Protein AF-A0A7Y2EEM0-F1 (afdb_monomer_lite)

Foldseek 3Di:
DDDDPPDPDPQDDPVVDALVRVLVCQLVVRDALLRLLVVLLVLCVFAQADFKAWAAQAQQFDDWWWAADDSNDIHGYGRGHHHVCVVDPPPVVDDDFAAFGWDWAQFQQGSNGIDIDGEIFGDFVDRYFNWFQFWQDFQGQFSLCHDQLLDAVVVDDGDPPRDPCSVVLNPDDGLSRLRVVLCVPQRSHDPCVQQVQASFEEEEALFFADQNGFRQQLETHNDPTRHDNDGFLLVVLNVSNRYRHTGHTQWQRLFVADDCPVDPPDDNHDGDYQLERRQGSRRGGGAAPVGSRHHQWNGTSSSQLRCQLSVSGQKYKWKDLDCHPVGNCVRSVWDKDWDDCLQFPGQLGGRHRDLVRIGIMITGRDPLSRQSSSQSSQDPPQGRDRPSRPSNNPPPVNDDPDGSSVCDDPPPPHD

pLDDT: mean 92.8, std 10.58, range [38.34, 98.94]

Radius of gyration: 22.06 Å; chains: 1; bounding box: 61×68×62 Å

Structure (mmCIF, N/CA/C/O backbone):
data_AF-A0A7Y2EEM0-F1
#
_entry.id   AF-A0A7Y2EEM0-F1
#
loop_
_atom_site.group_PDB
_atom_site.id
_atom_site.type_symbol
_atom_site.label_atom_id
_atom_site.label_alt_id
_atom_site.label_comp_id
_atom_site.label_asym_id
_atom_site.label_entity_id
_atom_site.label_seq_id
_atom_site.pdbx_PDB_ins_code
_atom_site.Cartn_x
_atom_site.Cartn_y
_atom_site.Cartn_z
_atom_site.occupancy
_atom_site.B_iso_or_equiv
_atom_site.auth_seq_id
_atom_site.auth_comp_id
_atom_site.auth_asym_id
_atom_site.auth_atom_id
_atom_site.pdbx_PDB_model_num
ATOM 1 N N . MET A 1 1 ? -36.229 -44.021 8.969 1.00 39.25 1 MET A N 1
ATOM 2 C CA . MET A 1 1 ? -34.890 -43.457 8.702 1.00 39.25 1 MET A CA 1
ATOM 3 C C . MET A 1 1 ? -35.068 -41.988 8.362 1.00 39.25 1 MET A C 1
ATOM 5 O O . MET A 1 1 ? -35.463 -41.666 7.253 1.00 39.25 1 MET A O 1
ATOM 9 N N . THR A 1 2 ? -34.905 -41.107 9.344 1.00 38.34 2 THR A N 1
ATOM 10 C CA . THR A 1 2 ? -34.973 -39.653 9.164 1.00 38.34 2 THR A CA 1
ATOM 11 C C . THR A 1 2 ? -33.584 -39.157 8.773 1.00 38.34 2 THR A C 1
ATOM 13 O O . THR A 1 2 ? -32.686 -39.064 9.607 1.00 38.34 2 THR A O 1
ATOM 16 N N . GLY A 1 3 ? -33.383 -38.910 7.477 1.00 39.78 3 GLY A N 1
ATOM 17 C CA . GLY A 1 3 ? -32.148 -38.329 6.960 1.00 39.78 3 GLY A CA 1
ATOM 18 C C . GLY A 1 3 ? -31.986 -36.906 7.484 1.00 39.78 3 GLY A C 1
ATOM 19 O O . GLY A 1 3 ? -32.749 -36.016 7.115 1.00 39.78 3 GLY A O 1
ATOM 20 N N . LYS A 1 4 ? -31.009 -36.695 8.373 1.00 43.31 4 LYS A N 1
ATOM 21 C CA . LYS A 1 4 ? -30.554 -35.358 8.758 1.00 43.31 4 LYS A CA 1
ATOM 22 C C . LYS A 1 4 ? -29.919 -34.714 7.531 1.00 43.31 4 LYS A C 1
ATOM 24 O O . LYS A 1 4 ? -28.848 -35.125 7.100 1.00 43.31 4 LYS A O 1
ATOM 29 N N . ASN A 1 5 ? -30.598 -33.712 6.987 1.00 44.59 5 ASN A N 1
ATOM 30 C CA . ASN A 1 5 ? -30.059 -32.826 5.971 1.00 44.59 5 ASN A CA 1
ATOM 31 C C . ASN A 1 5 ? -29.006 -31.931 6.648 1.00 44.59 5 ASN A C 1
ATOM 33 O O . ASN A 1 5 ? -29.335 -30.906 7.244 1.00 44.59 5 ASN A O 1
ATOM 37 N N . THR A 1 6 ? -27.747 -32.367 6.663 1.00 42.97 6 THR A N 1
ATOM 38 C CA . THR A 1 6 ? -26.619 -31.537 7.093 1.00 42.97 6 THR A CA 1
ATOM 39 C C . THR A 1 6 ? -26.328 -30.534 5.987 1.00 42.97 6 THR A C 1
ATOM 41 O O . THR A 1 6 ? -25.509 -30.792 5.109 1.00 42.97 6 THR A O 1
ATOM 44 N N . ALA A 1 7 ? -27.027 -29.400 6.011 1.00 48.44 7 ALA A N 1
ATOM 45 C CA . ALA A 1 7 ? -26.628 -28.235 5.241 1.00 48.44 7 ALA A CA 1
ATOM 46 C C . ALA A 1 7 ? -25.219 -27.831 5.702 1.00 48.44 7 ALA A C 1
ATOM 48 O O . ALA A 1 7 ? -25.030 -27.379 6.832 1.00 48.44 7 ALA A O 1
ATOM 49 N N . THR A 1 8 ? -24.215 -28.052 4.856 1.00 49.28 8 THR A N 1
ATOM 50 C CA . THR A 1 8 ? -22.878 -27.479 5.018 1.00 49.28 8 THR A CA 1
ATOM 51 C C . THR A 1 8 ? -23.030 -25.966 5.071 1.00 49.28 8 THR A C 1
ATOM 53 O O . THR A 1 8 ? -23.353 -25.341 4.064 1.00 49.28 8 THR A O 1
ATOM 56 N N . LYS A 1 9 ? -22.859 -25.385 6.262 1.00 54.91 9 LYS A N 1
ATOM 57 C CA . LYS A 1 9 ? -22.863 -23.936 6.462 1.00 54.91 9 LYS A CA 1
ATOM 58 C C . LYS A 1 9 ? -21.727 -23.361 5.607 1.00 54.91 9 LYS A C 1
ATOM 60 O O . LYS A 1 9 ? -20.566 -23.683 5.848 1.00 54.91 9 LYS A O 1
ATOM 65 N N . THR A 1 10 ? -22.057 -22.591 4.572 1.00 67.81 10 THR A N 1
ATOM 66 C CA . THR A 1 10 ? -21.063 -21.926 3.722 1.00 67.81 10 THR A CA 1
ATOM 67 C C . THR A 1 10 ? -20.194 -21.033 4.608 1.00 67.81 10 THR A C 1
ATOM 69 O O . THR A 1 10 ? -20.729 -20.246 5.388 1.00 67.81 10 THR A O 1
ATOM 72 N N . ARG A 1 11 ? -18.866 -21.191 4.547 1.00 83.44 11 ARG A N 1
ATOM 73 C CA . ARG A 1 11 ? -17.920 -20.375 5.327 1.00 83.44 11 ARG A CA 1
ATOM 74 C C . ARG A 1 11 ? -18.038 -18.909 4.894 1.00 83.44 11 ARG A C 1
ATOM 76 O O . ARG A 1 11 ? -18.238 -18.646 3.708 1.00 83.44 11 ARG A O 1
ATOM 83 N N . PHE A 1 12 ? -17.926 -17.975 5.840 1.00 93.88 12 PHE A N 1
ATOM 84 C CA . PHE A 1 12 ? -17.914 -16.540 5.549 1.00 93.88 12 PHE A CA 1
ATOM 85 C C . PHE A 1 12 ? -16.833 -16.207 4.506 1.00 93.88 12 PHE A C 1
ATOM 87 O O . PHE A 1 12 ? -15.713 -16.714 4.585 1.00 93.88 12 PHE A O 1
ATOM 94 N N . SER A 1 13 ? -17.176 -15.363 3.530 1.00 95.38 13 SER A N 1
ATOM 95 C CA . SER A 1 13 ? -16.249 -14.881 2.503 1.00 95.38 13 SER A CA 1
ATOM 96 C C . SER A 1 13 ? -15.865 -13.438 2.793 1.00 95.38 13 SER A C 1
ATOM 98 O O . SER A 1 13 ? -16.723 -12.559 2.805 1.00 95.38 13 SER A O 1
ATOM 100 N N . LEU A 1 14 ? -14.567 -13.198 2.971 1.00 96.69 14 LEU A N 1
ATOM 101 C CA . LEU A 1 14 ? -14.013 -11.862 3.186 1.00 96.69 14 LEU A CA 1
ATOM 102 C C . LEU A 1 14 ? -13.874 -11.050 1.881 1.00 96.69 14 LEU A C 1
ATOM 104 O O . LEU A 1 14 ? -13.805 -9.823 1.918 1.00 96.69 14 LEU A O 1
ATOM 108 N N . HIS A 1 15 ? -13.852 -11.714 0.722 1.00 97.19 15 HIS A N 1
ATOM 109 C CA . HIS A 1 15 ? -13.841 -11.060 -0.592 1.00 97.19 15 HIS A CA 1
ATOM 110 C C . HIS A 1 15 ? -15.070 -10.151 -0.732 1.00 97.19 15 HIS A C 1
ATOM 112 O O . HIS A 1 15 ? -16.186 -10.612 -0.499 1.00 97.19 15 HIS A O 1
ATOM 118 N N . GLU A 1 16 ? -14.865 -8.877 -1.085 1.00 96.50 16 GLU A N 1
ATOM 119 C CA . GLU A 1 16 ? -15.918 -7.854 -1.202 1.00 96.50 16 GLU A CA 1
ATOM 120 C C . GLU A 1 16 ? -16.714 -7.574 0.089 1.00 96.50 16 GLU A C 1
ATOM 122 O O . GLU A 1 16 ? -17.714 -6.855 0.067 1.00 96.50 16 GLU A O 1
ATOM 127 N N . ALA A 1 17 ? -16.288 -8.082 1.249 1.00 97.69 17 ALA A N 1
ATOM 128 C CA . ALA A 1 17 ? -16.964 -7.770 2.503 1.00 97.69 17 ALA A CA 1
ATOM 129 C C . ALA A 1 17 ? -16.707 -6.309 2.918 1.00 97.69 17 ALA A C 1
ATOM 131 O O . ALA A 1 17 ? -15.574 -5.818 2.835 1.00 97.69 17 ALA A O 1
ATOM 132 N N . SER A 1 18 ? -17.758 -5.632 3.391 1.00 98.38 18 SER A N 1
ATOM 133 C CA . SER A 1 18 ? -17.644 -4.347 4.093 1.00 98.38 18 SER A CA 1
ATOM 134 C C . SER A 1 18 ? -17.117 -4.548 5.515 1.00 98.38 18 SER A C 1
ATOM 136 O O . SER A 1 18 ? -17.141 -5.669 6.043 1.00 98.38 18 SER A O 1
ATOM 138 N N . ILE A 1 19 ? -16.689 -3.463 6.166 1.00 98.62 19 ILE A N 1
ATOM 139 C CA . ILE A 1 19 ? -16.237 -3.484 7.566 1.00 98.62 19 ILE A CA 1
ATOM 140 C C . ILE A 1 19 ? -17.333 -4.055 8.472 1.00 98.62 19 ILE A C 1
ATOM 142 O O . ILE A 1 19 ? -17.080 -4.985 9.239 1.00 98.62 19 ILE A O 1
ATOM 146 N N . ALA A 1 20 ? -18.574 -3.587 8.310 1.00 97.81 20 ALA A N 1
ATOM 147 C CA . ALA A 1 20 ? -19.707 -4.042 9.111 1.00 97.81 20 ALA A CA 1
ATOM 148 C C . ALA A 1 20 ? -19.989 -5.550 8.953 1.00 97.81 20 ALA A C 1
ATOM 150 O O . ALA A 1 20 ? -20.223 -6.245 9.945 1.00 97.81 20 ALA A O 1
ATOM 151 N N . LYS A 1 21 ? -19.931 -6.087 7.722 1.00 98.31 21 LYS A N 1
ATOM 152 C CA . LYS A 1 21 ? -20.137 -7.527 7.470 1.00 98.31 21 LYS A CA 1
ATOM 153 C C . LYS A 1 21 ? -19.028 -8.375 8.090 1.00 98.31 21 LYS A C 1
ATOM 155 O O . LYS A 1 21 ? -19.322 -9.403 8.696 1.00 98.31 21 LYS A O 1
ATOM 160 N N . MET A 1 22 ? -17.776 -7.937 7.966 1.00 98.50 22 MET A N 1
ATOM 161 C CA . MET A 1 22 ? -16.627 -8.612 8.573 1.00 98.50 22 MET A CA 1
ATOM 162 C C . MET A 1 22 ? -16.737 -8.633 10.105 1.00 98.50 22 MET A C 1
ATOM 164 O O . MET A 1 22 ? -16.626 -9.694 10.715 1.00 98.50 22 MET A O 1
ATOM 168 N N . GLN A 1 23 ? -17.055 -7.502 10.736 1.00 98.62 23 GLN A N 1
ATOM 169 C CA . GLN A 1 23 ? -17.189 -7.424 12.194 1.00 98.62 23 GLN A CA 1
ATOM 170 C C . GLN A 1 23 ? -18.371 -8.249 12.720 1.00 98.62 23 GLN A C 1
ATOM 172 O O . GLN A 1 23 ? -18.272 -8.882 13.775 1.00 98.62 23 GLN A O 1
ATOM 177 N N . ALA A 1 24 ? -19.479 -8.306 11.975 1.00 98.44 24 ALA A N 1
ATOM 178 C CA . ALA A 1 24 ? -20.588 -9.203 12.288 1.00 98.44 24 ALA A CA 1
ATOM 179 C C . ALA A 1 24 ? -20.159 -10.681 12.230 1.00 98.44 24 ALA A C 1
ATOM 181 O O . ALA A 1 24 ? -20.517 -11.453 13.122 1.00 98.44 24 ALA A O 1
ATOM 182 N N . ALA A 1 25 ? -19.349 -11.063 11.236 1.00 98.38 25 ALA A N 1
ATOM 183 C CA . ALA A 1 25 ? -18.805 -12.414 11.115 1.00 98.38 25 ALA A CA 1
ATOM 184 C C . ALA A 1 25 ? -17.858 -12.772 12.276 1.00 98.38 25 ALA A C 1
ATOM 186 O O . ALA A 1 25 ? -17.955 -13.877 12.814 1.00 98.38 25 ALA A O 1
ATOM 187 N N . ILE A 1 26 ? -17.020 -11.833 12.737 1.00 98.50 26 ILE A N 1
ATOM 188 C CA . ILE A 1 26 ? -16.200 -12.010 13.951 1.00 98.50 26 ILE A CA 1
ATOM 189 C C . ILE A 1 26 ? -17.087 -12.286 15.170 1.00 98.50 26 ILE A C 1
ATOM 191 O O . ILE A 1 26 ? -16.890 -13.278 15.876 1.00 98.50 26 ILE A O 1
ATOM 195 N N . ARG A 1 27 ? -18.112 -11.456 15.408 1.00 98.38 27 ARG A N 1
ATOM 196 C CA . ARG A 1 27 ? -19.031 -11.627 16.552 1.00 98.38 27 ARG A CA 1
ATOM 197 C C . ARG A 1 27 ? -19.816 -12.937 16.490 1.00 98.38 27 ARG A C 1
ATOM 199 O O . ARG A 1 27 ? -20.083 -13.550 17.522 1.00 98.38 27 ARG A O 1
ATOM 206 N N . ALA A 1 28 ? -20.147 -13.395 15.284 1.00 97.75 28 ALA A N 1
ATOM 207 C CA . ALA A 1 28 ? -20.774 -14.692 15.048 1.00 97.75 28 ALA A CA 1
ATOM 208 C C . ALA A 1 28 ? -19.799 -15.881 15.202 1.00 97.75 28 ALA A C 1
ATOM 210 O O . ALA A 1 28 ? -20.238 -17.032 15.243 1.00 97.75 28 ALA A O 1
ATOM 211 N N . GLY A 1 29 ? -18.492 -15.623 15.329 1.00 96.94 29 GLY A N 1
ATOM 212 C CA . GLY A 1 29 ? -17.451 -16.646 15.414 1.00 96.94 29 GLY A CA 1
ATOM 213 C C . GLY A 1 29 ? -17.192 -17.366 14.095 1.00 96.94 29 GLY A C 1
ATOM 214 O O . GLY A 1 29 ? -16.804 -18.531 14.115 1.00 96.94 29 GLY A O 1
ATOM 215 N N . GLU A 1 30 ? -17.464 -16.706 12.970 1.00 97.75 30 GLU A N 1
ATOM 216 C CA . GLU A 1 30 ? -17.304 -17.260 11.620 1.00 97.75 30 GLU A CA 1
ATOM 217 C C . GLU A 1 30 ? -15.921 -16.989 11.022 1.00 97.75 30 GLU A C 1
ATOM 219 O O . GLU A 1 30 ? -15.514 -17.708 10.109 1.00 97.75 30 GLU A O 1
ATOM 224 N N . ILE A 1 31 ? -15.219 -15.973 11.534 1.00 98.31 31 ILE A N 1
ATOM 225 C CA . ILE A 1 31 ? -13.846 -15.625 11.164 1.00 98.31 31 ILE A CA 1
ATOM 226 C C . ILE A 1 31 ? -13.123 -14.956 12.348 1.00 98.31 31 ILE A C 1
ATOM 228 O O . ILE A 1 31 ? -13.777 -14.302 13.163 1.00 98.31 31 ILE A O 1
ATOM 232 N N . THR A 1 32 ? -11.803 -15.102 12.460 1.00 98.75 32 THR A N 1
ATOM 233 C CA . THR A 1 32 ? -10.964 -14.381 13.444 1.00 98.75 32 THR A CA 1
ATOM 234 C C . THR A 1 32 ? -10.059 -13.332 12.786 1.00 98.75 32 THR A C 1
ATOM 236 O O . THR A 1 32 ? -9.887 -13.332 11.566 1.00 98.75 32 THR A O 1
ATOM 239 N N . CYS A 1 33 ? -9.443 -12.439 13.567 1.00 98.88 33 CYS A N 1
ATOM 240 C CA . CYS A 1 33 ? -8.483 -11.462 13.045 1.00 98.88 33 CYS A CA 1
ATOM 241 C C . CYS A 1 33 ? -7.287 -12.146 12.373 1.00 98.88 33 CYS A C 1
ATOM 243 O O . CYS A 1 33 ? -6.843 -11.698 11.316 1.00 98.88 33 CYS A O 1
ATOM 245 N N . VAL A 1 34 ? -6.768 -13.234 12.954 1.00 98.88 34 VAL A N 1
ATOM 246 C CA . VAL A 1 34 ? -5.668 -14.011 12.355 1.00 98.88 34 VAL A CA 1
ATOM 247 C C . VAL A 1 34 ? -6.083 -14.591 11.003 1.00 98.88 34 VAL A C 1
ATOM 249 O O . VAL A 1 34 ? -5.331 -14.477 10.038 1.00 98.88 34 VAL A O 1
ATOM 252 N N . GLU A 1 35 ? -7.291 -15.152 10.893 1.00 98.81 35 GLU A N 1
ATOM 253 C CA . GLU A 1 35 ? -7.806 -15.667 9.617 1.00 98.81 35 GLU A CA 1
ATOM 254 C C . GLU A 1 35 ? -7.993 -14.553 8.572 1.00 98.81 35 GLU A C 1
ATOM 256 O O . GLU A 1 35 ? -7.726 -14.770 7.390 1.00 98.81 35 GLU A O 1
ATOM 261 N N . ILE A 1 36 ? -8.400 -13.352 8.999 1.00 98.88 36 ILE A N 1
ATOM 262 C CA . ILE A 1 36 ? -8.501 -12.164 8.137 1.00 98.88 36 ILE A CA 1
ATOM 263 C C . ILE A 1 36 ? -7.122 -11.761 7.599 1.00 98.88 36 ILE A C 1
ATOM 265 O O . ILE A 1 36 ? -6.973 -11.547 6.396 1.00 98.88 36 ILE A O 1
ATOM 269 N N . VAL A 1 37 ? -6.104 -11.658 8.458 1.00 98.88 37 VAL A N 1
ATOM 270 C CA . VAL A 1 37 ? -4.747 -11.289 8.020 1.00 98.88 37 VAL A CA 1
ATOM 271 C C . VAL A 1 37 ? -4.155 -12.365 7.119 1.00 98.88 37 VAL A C 1
ATOM 273 O O . VAL A 1 37 ? -3.614 -12.032 6.065 1.00 98.88 37 VAL A O 1
ATOM 276 N N . GLN A 1 38 ? -4.318 -13.644 7.469 1.00 98.75 38 GLN A N 1
ATOM 277 C CA . GLN A 1 38 ? -3.846 -14.747 6.636 1.00 98.75 38 GLN A CA 1
ATOM 278 C C . GLN A 1 38 ? -4.488 -14.718 5.245 1.00 98.75 38 GLN A C 1
ATOM 280 O O . GLN A 1 38 ? -3.785 -14.869 4.250 1.00 98.75 38 GLN A O 1
ATOM 285 N N . TYR A 1 39 ? -5.791 -14.432 5.152 1.00 98.75 39 TYR A N 1
ATOM 286 C CA . TYR A 1 39 ? -6.465 -14.257 3.865 1.00 98.75 39 TYR A CA 1
ATOM 287 C C . TYR A 1 39 ? -5.796 -13.177 2.999 1.00 98.75 39 TYR A C 1
ATOM 289 O O . TYR A 1 39 ? -5.596 -13.384 1.801 1.00 98.75 39 TYR A O 1
ATOM 297 N N . TYR A 1 40 ? -5.427 -12.030 3.576 1.00 98.81 40 TYR A N 1
ATOM 298 C CA . TYR A 1 40 ? -4.766 -10.965 2.818 1.00 98.81 40 TYR A CA 1
ATOM 299 C C . TYR A 1 40 ? -3.308 -11.285 2.467 1.00 98.81 40 TYR A C 1
ATOM 301 O O . TYR A 1 40 ? -2.867 -10.912 1.380 1.00 98.81 40 TYR A O 1
ATOM 309 N N . ILE A 1 41 ? -2.587 -12.033 3.309 1.00 98.81 41 ILE A N 1
ATOM 310 C CA . ILE A 1 41 ? -1.265 -12.585 2.965 1.00 98.81 41 ILE A CA 1
ATOM 311 C C . ILE A 1 41 ? -1.383 -13.530 1.764 1.00 98.81 41 ILE A C 1
ATOM 313 O O . ILE A 1 41 ? -0.654 -13.370 0.785 1.00 98.81 41 ILE A O 1
ATOM 317 N N . ASP A 1 42 ? -2.339 -14.461 1.791 1.00 98.56 42 ASP A N 1
ATOM 318 C CA . ASP A 1 42 ? -2.554 -15.432 0.714 1.00 98.56 42 ASP A CA 1
ATOM 319 C C . ASP A 1 42 ? -2.914 -14.735 -0.605 1.00 98.56 42 ASP A C 1
ATOM 321 O O . ASP A 1 42 ? -2.415 -15.094 -1.674 1.00 98.56 42 ASP A O 1
ATOM 325 N N . ARG A 1 43 ? -3.736 -13.681 -0.542 1.00 98.19 43 ARG A N 1
ATOM 326 C CA . ARG A 1 43 ? -4.049 -12.858 -1.717 1.00 98.19 43 ARG A CA 1
ATOM 327 C C . ARG A 1 43 ? -2.857 -12.065 -2.223 1.00 98.19 43 ARG A C 1
ATOM 329 O O . ARG A 1 43 ? -2.670 -11.991 -3.435 1.00 98.19 43 ARG A O 1
ATOM 336 N N . ALA A 1 44 ? -2.054 -11.483 -1.333 1.00 98.50 44 ALA A N 1
ATOM 337 C CA . ALA A 1 44 ? -0.836 -10.794 -1.733 1.00 98.50 44 ALA A CA 1
ATOM 338 C C . ALA A 1 44 ? 0.125 -11.763 -2.437 1.00 98.50 44 ALA A C 1
ATOM 340 O O . ALA A 1 44 ? 0.641 -11.444 -3.503 1.00 98.50 44 ALA A O 1
ATOM 341 N N . LYS A 1 45 ? 0.281 -12.984 -1.923 1.00 97.94 45 LYS A N 1
ATOM 342 C CA . LYS A 1 45 ? 1.079 -14.025 -2.576 1.00 97.94 45 LYS A CA 1
ATOM 343 C C . LYS A 1 45 ? 0.543 -14.409 -3.960 1.00 97.94 45 LYS A C 1
ATOM 345 O O . LYS A 1 45 ? 1.328 -14.675 -4.864 1.00 97.94 45 LYS A O 1
ATOM 350 N N . ALA A 1 46 ? -0.777 -14.431 -4.137 1.00 97.50 46 ALA A N 1
ATOM 351 C CA . ALA A 1 46 ? -1.399 -14.799 -5.407 1.00 97.50 46 ALA A CA 1
ATOM 352 C C . ALA A 1 46 ? -1.350 -13.687 -6.473 1.00 97.50 46 ALA A C 1
ATOM 354 O O . ALA A 1 46 ? -1.193 -14.000 -7.654 1.00 97.50 46 ALA A O 1
ATOM 355 N N . PHE A 1 47 ? -1.498 -12.418 -6.074 1.00 98.06 47 PHE A N 1
ATOM 356 C CA . PHE A 1 47 ? -1.791 -11.317 -7.005 1.00 98.06 47 PHE A CA 1
ATOM 357 C C . PHE A 1 47 ? -0.857 -10.096 -6.892 1.00 98.06 47 PHE A C 1
ATOM 359 O O . PHE A 1 47 ? -0.978 -9.163 -7.683 1.00 98.06 47 PHE A O 1
ATOM 366 N N . ASN A 1 48 ? 0.067 -10.042 -5.926 1.00 97.88 48 ASN A N 1
ATOM 367 C CA . ASN A 1 48 ? 0.909 -8.865 -5.659 1.00 97.88 48 ASN A CA 1
ATOM 368 C C . ASN A 1 48 ? 2.377 -9.003 -6.129 1.00 97.88 48 ASN A C 1
ATOM 370 O O . ASN A 1 48 ? 3.300 -8.432 -5.540 1.00 97.88 48 ASN A O 1
ATOM 374 N N . GLY A 1 49 ? 2.594 -9.762 -7.198 1.00 96.81 49 GLY A N 1
ATOM 375 C CA . GLY A 1 49 ? 3.873 -9.907 -7.891 1.00 96.81 49 GLY A CA 1
ATOM 376 C C . GLY A 1 49 ? 4.134 -8.822 -8.941 1.00 96.81 49 GLY A C 1
ATOM 377 O O . GLY A 1 49 ? 3.427 -7.817 -9.012 1.00 96.81 49 GLY A O 1
ATOM 378 N N . VAL A 1 50 ? 5.156 -9.044 -9.772 1.00 95.69 50 VAL A N 1
ATOM 379 C CA . VAL A 1 50 ? 5.565 -8.148 -10.867 1.00 95.69 50 VAL A CA 1
ATOM 380 C C . VAL A 1 50 ? 4.491 -8.108 -11.957 1.00 95.69 50 VAL A C 1
ATOM 382 O O . VAL A 1 50 ? 4.091 -9.147 -12.474 1.00 95.69 50 VAL A O 1
ATOM 385 N N . ALA A 1 51 ? 4.048 -6.906 -12.331 1.00 95.06 51 ALA A N 1
ATOM 386 C CA . ALA A 1 51 ? 2.960 -6.694 -13.292 1.00 95.06 51 ALA A CA 1
ATOM 387 C C . ALA A 1 51 ? 3.435 -6.222 -14.684 1.00 95.06 51 ALA A C 1
ATOM 389 O O . ALA A 1 51 ? 2.624 -5.868 -15.542 1.00 95.06 51 ALA A O 1
ATOM 390 N N . SER A 1 52 ? 4.750 -6.190 -14.912 1.00 94.69 52 SER A N 1
ATOM 391 C CA . SER A 1 52 ? 5.370 -5.584 -16.091 1.00 94.69 52 SER A CA 1
ATOM 392 C C . SER A 1 52 ? 6.489 -6.425 -16.702 1.00 94.69 52 SER A C 1
ATOM 394 O O . SER A 1 52 ? 7.165 -7.206 -16.030 1.00 94.69 52 SER A O 1
ATOM 396 N N . ARG A 1 53 ? 6.715 -6.217 -18.000 1.00 95.00 53 ARG A N 1
ATOM 397 C CA . ARG A 1 53 ? 7.870 -6.717 -18.760 1.00 95.00 53 ARG A CA 1
ATOM 398 C C . ARG A 1 53 ? 8.714 -5.543 -19.233 1.00 95.00 53 ARG A C 1
ATOM 400 O O . ARG A 1 53 ? 8.195 -4.444 -19.436 1.00 95.00 53 ARG A O 1
ATOM 407 N N . LEU A 1 54 ? 10.005 -5.784 -19.429 1.00 96.44 54 LEU A N 1
ATOM 408 C CA . LEU A 1 54 ? 10.907 -4.788 -20.000 1.00 96.44 54 LEU A CA 1
ATOM 409 C C . LEU A 1 54 ? 10.611 -4.579 -21.488 1.00 96.44 54 LEU A C 1
ATOM 411 O O . LEU A 1 54 ? 10.299 -5.530 -22.205 1.00 96.44 54 LEU A O 1
ATOM 415 N N . VAL A 1 55 ? 10.765 -3.339 -21.947 1.00 96.31 55 VAL A N 1
ATOM 416 C CA . VAL A 1 55 ? 10.818 -3.007 -23.374 1.00 96.31 55 VAL A CA 1
ATOM 417 C C . VAL A 1 55 ? 12.275 -2.738 -23.736 1.00 96.31 55 VAL A C 1
ATOM 419 O O . VAL A 1 55 ? 12.845 -1.743 -23.287 1.00 96.31 55 VAL A O 1
ATOM 422 N N . THR A 1 56 ? 12.894 -3.628 -24.505 1.00 96.88 56 THR A N 1
ATOM 423 C CA . THR A 1 56 ? 14.299 -3.521 -24.928 1.00 96.88 56 THR A CA 1
ATOM 424 C C . THR A 1 56 ? 14.392 -3.023 -26.366 1.00 96.88 56 THR A C 1
ATOM 426 O O . THR A 1 56 ? 13.385 -2.897 -27.056 1.00 96.88 56 THR A O 1
ATOM 429 N N . GLU A 1 57 ? 15.599 -2.696 -26.825 1.00 96.06 57 GLU A N 1
ATOM 430 C CA . GLU A 1 57 ? 15.813 -2.201 -28.189 1.00 96.06 57 GLU A CA 1
ATOM 431 C C . GLU A 1 57 ? 15.299 -3.186 -29.253 1.00 96.06 57 GLU A C 1
ATOM 433 O O . GLU A 1 57 ? 14.581 -2.786 -30.167 1.00 96.06 57 GLU A O 1
ATOM 438 N N . ASP A 1 58 ? 15.606 -4.473 -29.093 1.00 96.31 58 ASP A N 1
ATOM 439 C CA . ASP A 1 58 ? 15.400 -5.530 -30.088 1.00 96.31 58 ASP A CA 1
ATOM 440 C C . ASP A 1 58 ? 14.429 -6.641 -29.644 1.00 96.31 58 ASP A C 1
ATOM 442 O O . ASP A 1 58 ? 14.158 -7.562 -30.412 1.00 96.31 58 ASP A O 1
ATOM 446 N N . GLY A 1 59 ? 13.904 -6.579 -28.416 1.00 96.94 59 GLY A N 1
ATOM 447 C CA . GLY A 1 59 ? 13.053 -7.628 -27.847 1.00 96.94 59 GLY A CA 1
ATOM 448 C C . GLY A 1 59 ? 13.819 -8.882 -27.413 1.00 96.94 59 GLY A C 1
ATOM 449 O O . GLY A 1 59 ? 13.207 -9.920 -27.152 1.00 96.94 59 GLY A O 1
ATOM 450 N N . ALA A 1 60 ? 15.154 -8.824 -27.326 1.00 97.81 60 ALA A N 1
ATOM 451 C CA . ALA A 1 60 ? 15.937 -9.939 -26.814 1.00 97.81 60 ALA A CA 1
ATOM 452 C C . ALA A 1 60 ? 15.637 -10.186 -25.320 1.00 97.81 60 ALA A C 1
ATOM 454 O O . ALA A 1 60 ? 15.500 -9.224 -24.548 1.00 97.81 60 ALA A O 1
ATOM 455 N N . PRO A 1 61 ? 15.562 -11.458 -24.877 1.00 97.62 61 PRO A N 1
ATOM 456 C CA . PRO A 1 61 ? 15.391 -11.783 -23.468 1.00 97.62 61 PRO A CA 1
ATOM 457 C C . PRO A 1 61 ? 16.523 -11.227 -22.599 1.00 97.62 61 PRO A C 1
ATOM 459 O O . PRO A 1 61 ? 17.683 -11.189 -23.014 1.00 97.62 61 PRO A O 1
ATOM 462 N N . VAL A 1 62 ? 16.203 -10.868 -21.358 1.00 97.00 62 VAL A N 1
ATOM 463 C CA . VAL A 1 62 ? 17.198 -10.479 -20.348 1.00 97.00 62 VAL A CA 1
ATOM 464 C C . VAL A 1 62 ? 17.557 -11.650 -19.438 1.00 97.00 62 VAL A C 1
ATOM 466 O O . VAL A 1 62 ? 16.814 -12.624 -19.314 1.00 97.00 62 VAL A O 1
ATOM 469 N N . ALA A 1 63 ? 18.706 -11.558 -18.770 1.00 95.38 63 ALA A N 1
ATOM 470 C CA . ALA A 1 63 ? 19.069 -12.522 -17.741 1.00 95.38 63 ALA A CA 1
ATOM 471 C C . ALA A 1 63 ? 18.055 -12.492 -16.586 1.00 95.38 63 ALA A C 1
ATOM 473 O O . ALA A 1 63 ? 17.589 -11.425 -16.181 1.00 95.38 63 ALA A O 1
ATOM 474 N N . ALA A 1 64 ? 17.749 -13.668 -16.034 1.00 93.88 64 ALA A N 1
ATOM 475 C CA . ALA A 1 64 ? 16.987 -13.758 -14.797 1.00 93.88 64 ALA A CA 1
ATOM 476 C C . ALA A 1 64 ? 17.745 -13.039 -13.672 1.00 93.88 64 ALA A C 1
ATOM 478 O O . ALA A 1 64 ? 18.968 -13.160 -13.564 1.00 93.88 64 ALA A O 1
ATOM 479 N N . ALA A 1 65 ? 17.014 -12.314 -12.833 1.00 94.00 65 ALA A N 1
ATOM 480 C CA . ALA A 1 65 ? 17.577 -11.589 -11.707 1.00 94.00 65 ALA A CA 1
ATOM 481 C C . ALA A 1 65 ? 16.722 -11.828 -10.451 1.00 94.00 65 ALA A C 1
ATOM 483 O O . ALA A 1 65 ? 15.495 -11.907 -10.563 1.00 94.00 65 ALA A O 1
ATOM 484 N N . PRO A 1 66 ? 17.347 -11.973 -9.271 1.00 92.56 66 PRO A N 1
ATOM 485 C CA . PRO A 1 66 ? 16.626 -12.204 -8.023 1.00 92.56 66 PRO A CA 1
ATOM 486 C C . PRO A 1 66 ? 15.821 -10.964 -7.629 1.00 92.56 66 PRO A C 1
ATOM 488 O O . PRO A 1 66 ? 16.349 -9.858 -7.663 1.00 92.56 66 PRO A O 1
ATOM 491 N N . GLY A 1 67 ? 14.560 -11.131 -7.237 1.00 94.81 67 GLY A N 1
ATOM 492 C CA . GLY A 1 67 ? 13.751 -10.047 -6.682 1.00 94.81 67 GLY A CA 1
ATOM 493 C C . GLY A 1 67 ? 13.741 -10.012 -5.157 1.00 94.81 67 GLY A C 1
ATOM 494 O O . GLY A 1 67 ? 14.198 -10.937 -4.488 1.00 94.81 67 GLY A O 1
ATOM 495 N N . ALA A 1 68 ? 13.187 -8.936 -4.599 1.00 94.25 68 ALA A N 1
ATOM 496 C CA . ALA A 1 68 ? 12.904 -8.859 -3.169 1.00 94.25 68 ALA A CA 1
ATOM 497 C C . ALA A 1 68 ? 11.891 -9.939 -2.746 1.00 94.25 68 ALA A C 1
ATOM 499 O O . ALA A 1 68 ? 11.093 -10.412 -3.560 1.00 94.25 68 ALA A O 1
ATOM 500 N N . ILE A 1 69 ? 11.899 -10.316 -1.466 1.00 94.88 69 ILE A N 1
ATOM 501 C CA . ILE A 1 69 ? 10.846 -11.163 -0.897 1.00 94.88 69 ILE A CA 1
ATOM 502 C C . ILE A 1 69 ? 9.600 -10.305 -0.681 1.00 94.88 69 ILE A C 1
ATOM 504 O O . ILE A 1 69 ? 9.685 -9.193 -0.162 1.00 94.88 69 ILE A O 1
ATOM 508 N N . ARG A 1 70 ? 8.443 -10.832 -1.079 1.00 94.12 70 ARG A N 1
ATOM 509 C CA . ARG A 1 70 ? 7.147 -10.215 -0.838 1.00 94.12 70 ARG A CA 1
ATOM 510 C C . ARG A 1 70 ? 6.082 -11.274 -0.578 1.00 94.12 70 ARG A C 1
ATOM 512 O O . ARG A 1 70 ? 5.870 -12.154 -1.409 1.00 94.12 70 ARG A O 1
ATOM 519 N N . ALA A 1 71 ? 5.396 -11.167 0.558 1.00 95.62 71 ALA A N 1
ATOM 520 C CA . ALA A 1 71 ? 4.400 -12.144 1.008 1.00 95.62 71 ALA A CA 1
ATOM 521 C C . ALA A 1 71 ? 4.972 -13.577 1.084 1.00 95.62 71 ALA A C 1
ATOM 523 O O . ALA A 1 71 ? 4.344 -14.551 0.658 1.00 95.62 71 ALA A O 1
ATOM 524 N N . GLY A 1 72 ? 6.199 -13.703 1.596 1.00 94.75 72 GLY A N 1
ATOM 525 C CA . GLY A 1 72 ? 6.901 -14.970 1.782 1.00 94.75 72 GLY A CA 1
ATOM 526 C C . GLY A 1 72 ? 7.406 -15.618 0.494 1.00 94.75 72 GLY A C 1
ATOM 527 O O . GLY A 1 72 ? 7.640 -16.826 0.468 1.00 94.75 72 GLY A O 1
ATOM 528 N N . SER A 1 73 ? 7.507 -14.884 -0.618 1.00 93.25 73 SER A N 1
ATOM 529 C CA . SER A 1 73 ? 8.000 -15.412 -1.898 1.00 93.25 73 SER A CA 1
ATOM 530 C C . SER A 1 73 ? 8.909 -14.412 -2.602 1.00 93.25 73 SER A C 1
ATOM 532 O O . SER A 1 73 ? 8.676 -13.209 -2.549 1.00 93.25 73 SER A O 1
ATOM 534 N N . VAL A 1 74 ? 9.964 -14.908 -3.245 1.00 94.81 74 VAL A N 1
ATOM 535 C CA . VAL A 1 74 ? 10.863 -14.083 -4.064 1.00 94.81 74 VAL A CA 1
ATOM 536 C C . VAL A 1 74 ? 10.086 -13.579 -5.278 1.00 94.81 74 VAL A C 1
ATOM 538 O O . VAL A 1 74 ? 9.421 -14.366 -5.948 1.00 94.81 74 VAL A O 1
ATOM 541 N N . LEU A 1 75 ? 10.157 -12.279 -5.563 1.00 95.12 75 LEU A N 1
ATOM 542 C CA . LEU A 1 75 ? 9.557 -11.718 -6.771 1.00 95.12 75 LEU A CA 1
ATOM 543 C C . LEU A 1 75 ? 10.255 -12.266 -8.020 1.00 95.12 75 LEU A C 1
ATOM 545 O O . LEU A 1 75 ? 11.475 -12.171 -8.161 1.00 95.12 75 LEU A O 1
ATOM 549 N N . GLU A 1 76 ? 9.457 -12.794 -8.943 1.00 94.31 76 GLU A N 1
ATOM 550 C CA . GLU A 1 76 ? 9.923 -13.292 -10.232 1.00 94.31 76 GLU A CA 1
ATOM 551 C C . GLU A 1 76 ? 9.698 -12.234 -11.315 1.00 94.31 76 GLU A C 1
ATOM 553 O O . GLU A 1 76 ? 8.572 -11.791 -11.556 1.00 94.31 76 GLU A O 1
ATOM 558 N N . PHE A 1 77 ? 10.779 -11.825 -11.977 1.00 96.19 77 PHE A N 1
ATOM 559 C CA . PHE A 1 77 ? 10.719 -10.914 -13.115 1.00 96.19 77 PHE A CA 1
ATOM 560 C C . PHE A 1 77 ? 10.671 -11.704 -14.427 1.00 96.19 77 PHE A C 1
ATOM 562 O O . PHE A 1 77 ? 11.504 -12.594 -14.622 1.00 96.19 77 PHE A O 1
ATOM 569 N N . PRO A 1 78 ? 9.762 -11.368 -15.361 1.00 95.69 78 PRO A N 1
ATOM 570 C CA . PRO A 1 78 ? 9.790 -11.944 -16.699 1.00 95.69 78 PRO A CA 1
ATOM 571 C C . PRO A 1 78 ? 11.128 -11.672 -17.395 1.00 95.69 78 PRO A C 1
ATOM 573 O O . PRO A 1 78 ? 11.602 -10.534 -17.417 1.00 95.69 78 PRO A O 1
ATOM 576 N N . ASN A 1 79 ? 11.714 -12.713 -17.986 1.00 95.56 79 ASN A N 1
ATOM 577 C CA . ASN A 1 79 ? 12.912 -12.602 -18.820 1.00 95.56 79 ASN A CA 1
ATOM 578 C C . ASN A 1 79 ? 12.576 -12.249 -20.278 1.00 95.56 79 ASN A C 1
ATOM 580 O O . ASN A 1 79 ? 13.394 -11.637 -20.960 1.00 95.56 79 ASN A O 1
ATOM 584 N N . GLU A 1 80 ? 11.380 -12.613 -20.743 1.00 96.31 80 GLU A N 1
ATOM 585 C CA . GLU A 1 80 ? 10.822 -12.193 -22.025 1.00 96.31 80 GLU A CA 1
ATOM 586 C C . GLU A 1 80 ? 10.571 -10.684 -22.033 1.00 96.31 80 GLU A C 1
ATOM 588 O O . GLU A 1 80 ? 9.952 -10.126 -21.119 1.00 96.31 80 GLU A O 1
ATOM 593 N N . THR A 1 81 ? 11.018 -10.034 -23.101 1.00 97.25 81 THR A N 1
ATOM 594 C CA . THR A 1 81 ? 10.908 -8.589 -23.295 1.00 97.25 81 THR A CA 1
ATOM 595 C C . THR A 1 81 ? 10.073 -8.278 -24.533 1.00 97.25 81 THR A C 1
ATOM 597 O O . THR A 1 81 ? 9.677 -9.170 -25.283 1.00 97.25 81 THR A O 1
ATOM 600 N N . VAL A 1 82 ? 9.752 -7.001 -24.715 1.00 95.88 82 VAL A N 1
ATOM 601 C CA . VAL A 1 82 ? 9.060 -6.488 -25.902 1.00 95.88 82 VAL A CA 1
ATOM 602 C C . VAL A 1 82 ? 10.031 -5.608 -26.679 1.00 95.88 82 VAL A C 1
ATOM 604 O O . VAL A 1 82 ? 10.720 -4.786 -26.075 1.00 95.88 82 VAL A O 1
ATOM 607 N N . ALA A 1 83 ? 10.090 -5.761 -28.002 1.00 96.38 83 ALA A N 1
ATOM 608 C CA . ALA A 1 83 ? 10.906 -4.885 -28.833 1.00 96.38 83 ALA A CA 1
ATOM 609 C C . ALA A 1 83 ? 10.339 -3.461 -28.820 1.00 96.38 83 ALA A C 1
ATOM 611 O O . ALA A 1 83 ? 9.126 -3.249 -28.878 1.00 96.38 83 ALA A O 1
ATOM 612 N N . ALA A 1 84 ? 11.209 -2.456 -28.782 1.00 95.00 84 ALA A N 1
ATOM 613 C CA . ALA A 1 84 ? 10.782 -1.063 -28.754 1.00 95.00 84 ALA A CA 1
ATOM 614 C C . ALA A 1 84 ? 9.949 -0.674 -29.987 1.00 95.00 84 ALA A C 1
ATOM 616 O O . ALA A 1 84 ? 9.061 0.168 -29.867 1.00 95.00 84 ALA A O 1
ATOM 617 N N . SER A 1 85 ? 10.186 -1.311 -31.139 1.00 94.94 85 SER A N 1
ATOM 618 C CA . SER A 1 85 ? 9.388 -1.141 -32.362 1.00 94.94 85 SER A CA 1
ATOM 619 C C . SER A 1 85 ? 7.945 -1.633 -32.233 1.00 94.94 85 SER A C 1
ATOM 621 O O . SER A 1 85 ? 7.068 -1.108 -32.913 1.00 94.94 85 SER A O 1
ATOM 623 N N . ASP A 1 86 ? 7.683 -2.606 -31.357 1.00 92.50 86 ASP A N 1
ATOM 624 C CA . ASP A 1 86 ? 6.328 -3.110 -31.099 1.00 92.50 86 ASP A CA 1
ATOM 625 C C . ASP A 1 86 ? 5.572 -2.188 -30.130 1.00 92.50 86 ASP A C 1
ATOM 627 O O . ASP A 1 86 ? 4.342 -2.132 -30.125 1.00 92.50 86 ASP A O 1
ATOM 631 N N . PHE A 1 87 ? 6.316 -1.452 -29.301 1.00 89.06 87 PHE A N 1
ATOM 632 C CA . PHE A 1 87 ? 5.781 -0.516 -28.317 1.00 89.06 87 PHE A CA 1
ATOM 633 C C . PHE A 1 87 ? 5.554 0.892 -28.890 1.00 89.06 87 PHE A C 1
ATOM 635 O O . PHE A 1 87 ? 4.569 1.550 -28.553 1.00 89.06 87 PHE A O 1
ATOM 642 N N . LEU A 1 88 ? 6.459 1.360 -29.753 1.00 90.06 88 LEU A N 1
ATOM 643 C CA . LEU A 1 88 ? 6.390 2.646 -30.445 1.00 90.06 88 LEU A CA 1
ATOM 644 C C . LEU A 1 88 ? 6.307 2.390 -31.954 1.00 90.06 88 LEU A C 1
ATOM 646 O O . LEU A 1 88 ? 7.349 2.198 -32.588 1.00 90.06 88 LEU A O 1
ATOM 650 N N . PRO A 1 89 ? 5.095 2.414 -32.539 1.00 84.06 89 PRO A N 1
ATOM 651 C CA . PRO A 1 89 ? 4.943 2.401 -33.987 1.00 84.06 89 PRO A CA 1
ATOM 652 C C . PRO A 1 89 ? 5.776 3.533 -34.602 1.00 84.06 89 PRO A C 1
ATOM 654 O O . PRO A 1 89 ? 5.813 4.638 -34.059 1.00 84.06 89 PRO A O 1
ATOM 657 N N . ASP A 1 90 ? 6.459 3.246 -35.709 1.00 91.06 90 ASP A N 1
ATOM 658 C CA . ASP A 1 90 ? 7.346 4.183 -36.413 1.00 91.06 90 ASP A CA 1
ATOM 659 C C . ASP A 1 90 ? 8.583 4.631 -35.604 1.00 91.06 90 ASP A C 1
ATOM 661 O O . ASP A 1 90 ? 9.044 5.774 -35.702 1.00 91.06 90 ASP A O 1
ATOM 665 N N . LEU A 1 91 ? 9.152 3.731 -34.791 1.00 93.12 91 LEU A N 1
ATOM 666 C CA . LEU A 1 91 ? 10.377 3.988 -34.021 1.00 93.12 91 LEU A CA 1
ATOM 667 C C . LEU A 1 91 ? 11.541 4.509 -34.890 1.00 93.12 91 LEU A C 1
ATOM 669 O O . LEU A 1 91 ? 12.319 5.351 -34.442 1.00 93.12 91 LEU A O 1
ATOM 673 N N . ASP A 1 92 ? 11.648 4.072 -36.144 1.00 94.06 92 ASP A N 1
ATOM 674 C CA . ASP A 1 92 ? 12.648 4.534 -37.116 1.00 94.06 92 ASP A CA 1
ATOM 675 C C . ASP A 1 92 ? 12.484 6.018 -37.504 1.00 94.06 92 ASP A C 1
ATOM 677 O O . ASP A 1 92 ? 13.441 6.676 -37.936 1.00 94.06 92 ASP A O 1
ATOM 681 N N . LEU A 1 93 ? 11.291 6.584 -37.304 1.00 94.94 93 LEU A N 1
ATOM 682 C CA . LEU A 1 93 ? 10.993 8.001 -37.506 1.00 94.94 93 LEU A CA 1
ATOM 683 C C . LEU A 1 93 ? 11.251 8.852 -36.256 1.00 94.94 93 LEU A C 1
ATOM 685 O O . LEU A 1 93 ? 11.247 10.081 -36.351 1.00 94.94 93 LEU A O 1
ATOM 689 N N . TYR A 1 94 ? 11.524 8.246 -35.099 1.00 93.19 94 TYR A N 1
ATOM 690 C CA . TYR A 1 94 ? 11.802 8.979 -33.868 1.00 93.19 94 TYR A CA 1
ATOM 691 C C . TYR A 1 94 ? 13.069 9.852 -34.004 1.00 93.19 94 TYR A C 1
ATOM 693 O O . TYR A 1 94 ? 14.112 9.412 -34.492 1.00 93.19 94 T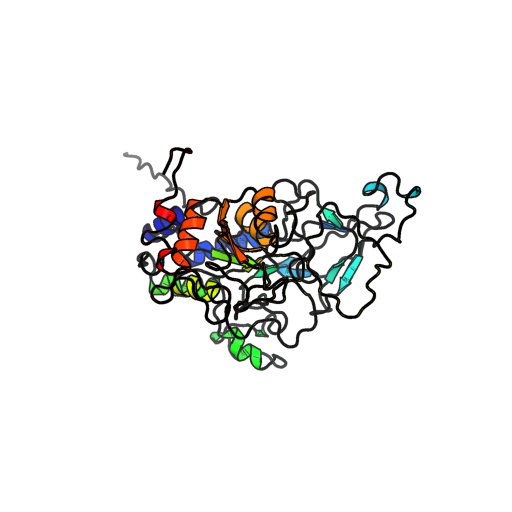YR A O 1
ATOM 701 N N . ARG A 1 95 ? 12.982 11.132 -33.608 1.00 93.19 95 ARG A N 1
ATOM 702 C CA . ARG A 1 95 ? 14.086 12.125 -33.677 1.00 93.19 95 ARG A CA 1
ATOM 703 C C . ARG A 1 95 ? 14.348 12.844 -32.346 1.00 93.19 95 ARG A C 1
ATOM 705 O O . ARG A 1 95 ? 15.060 13.845 -32.324 1.00 93.19 95 ARG A O 1
ATOM 712 N N . GLY A 1 96 ? 13.726 12.390 -31.257 1.00 91.44 96 GLY A N 1
ATOM 713 C CA . GLY A 1 96 ? 13.861 13.011 -29.938 1.00 91.44 96 GLY A CA 1
ATOM 714 C C . GLY A 1 96 ? 15.125 12.581 -29.184 1.00 91.44 96 GLY A C 1
ATOM 715 O O . GLY A 1 96 ? 16.050 12.007 -29.758 1.00 91.44 96 GLY A O 1
ATOM 716 N N . LYS A 1 97 ? 15.162 12.873 -27.877 1.00 93.06 97 LYS A N 1
ATOM 717 C CA . LYS A 1 97 ? 16.241 12.425 -26.978 1.00 93.06 97 LYS A CA 1
ATOM 718 C C . LYS A 1 97 ? 16.317 10.887 -26.973 1.00 93.06 97 LYS A C 1
ATOM 720 O O . LYS A 1 97 ? 15.277 10.254 -27.100 1.00 93.06 97 LYS A O 1
ATOM 725 N N . PRO A 1 98 ? 17.496 10.271 -26.790 1.00 95.12 98 PRO A N 1
ATOM 726 C CA . PRO A 1 98 ? 17.620 8.814 -26.733 1.00 95.12 98 PRO A CA 1
ATOM 727 C C . PRO A 1 98 ? 16.588 8.148 -25.809 1.00 95.12 98 PRO A C 1
ATOM 729 O O . PRO A 1 98 ? 16.274 8.670 -24.739 1.00 95.12 98 PRO A O 1
ATOM 732 N N . LEU A 1 99 ? 16.067 6.989 -26.213 1.00 94.50 99 LEU A N 1
ATOM 733 C CA . LEU A 1 99 ? 15.123 6.233 -25.393 1.00 94.50 99 LEU A CA 1
ATOM 734 C C . LEU A 1 99 ? 15.843 5.544 -24.229 1.00 94.50 99 LEU A C 1
ATOM 736 O O . LEU A 1 99 ? 16.961 5.040 -24.365 1.00 94.50 99 LEU A O 1
ATOM 740 N N . GLU A 1 100 ? 15.199 5.508 -23.067 1.00 94.31 100 GLU A N 1
ATOM 741 C CA . GLU A 1 100 ? 15.682 4.753 -21.918 1.00 94.31 100 GLU A CA 1
ATOM 742 C C . GLU A 1 100 ? 15.162 3.313 -21.956 1.00 94.31 100 GLU A C 1
ATOM 744 O O . GLU A 1 100 ? 14.181 2.987 -21.294 1.00 94.31 100 GLU A O 1
ATOM 749 N N . PHE A 1 101 ? 15.819 2.434 -22.715 1.00 95.88 101 PHE A N 1
ATOM 750 C CA . PHE A 1 101 ? 15.415 1.029 -22.799 1.00 95.88 101 PHE A CA 1
ATOM 751 C C . PHE A 1 101 ? 15.393 0.320 -21.438 1.00 95.88 101 PHE A C 1
ATOM 753 O O . PHE A 1 101 ? 16.158 0.631 -20.515 1.00 95.88 101 PHE A O 1
ATOM 760 N N . GLY A 1 102 ? 14.477 -0.640 -21.346 1.00 95.38 102 GLY A N 1
ATOM 761 C CA . GLY A 1 102 ? 14.245 -1.483 -20.191 1.00 95.38 102 GLY A CA 1
ATOM 762 C C . GLY A 1 102 ? 15.452 -2.346 -19.850 1.00 95.38 102 GLY A C 1
ATOM 763 O O . GLY A 1 102 ? 16.096 -2.910 -20.733 1.00 95.38 102 GLY A O 1
ATOM 764 N N . ARG A 1 103 ? 15.756 -2.461 -18.559 1.00 96.06 103 ARG A N 1
ATOM 765 C CA . ARG A 1 103 ? 16.861 -3.280 -18.046 1.00 96.06 103 ARG A CA 1
ATOM 766 C C . ARG A 1 103 ? 16.606 -3.711 -16.607 1.00 96.06 103 ARG A C 1
ATOM 768 O O . ARG A 1 103 ? 15.856 -3.056 -15.885 1.00 96.06 103 ARG A O 1
ATOM 775 N N . MET A 1 104 ? 17.260 -4.791 -16.198 1.00 97.06 104 MET A N 1
ATOM 776 C CA . MET A 1 104 ? 17.362 -5.163 -14.788 1.00 97.06 104 MET A CA 1
ATOM 777 C C . MET A 1 104 ? 18.559 -4.441 -14.170 1.00 97.06 104 MET A C 1
ATOM 779 O O . MET A 1 104 ? 19.647 -4.467 -14.746 1.00 97.06 104 MET A O 1
ATOM 783 N N . GLU A 1 105 ? 18.378 -3.834 -13.001 1.00 95.75 105 GLU A N 1
ATOM 784 C CA . GLU A 1 105 ? 19.474 -3.264 -12.208 1.00 95.75 105 GLU A CA 1
ATOM 785 C C . GLU A 1 105 ? 19.404 -3.771 -10.766 1.00 95.75 105 GLU A C 1
ATOM 787 O O . GLU A 1 105 ? 18.297 -3.917 -10.243 1.00 95.75 105 GLU A O 1
ATOM 792 N N . PRO A 1 106 ? 20.548 -4.032 -10.107 1.00 96.56 106 PRO A N 1
ATOM 793 C CA . PRO A 1 106 ? 20.582 -4.237 -8.664 1.00 96.56 106 PRO A CA 1
ATOM 794 C C . PRO A 1 106 ? 19.986 -3.039 -7.921 1.00 96.56 106 PRO A C 1
ATOM 796 O O . PRO A 1 106 ? 20.203 -1.893 -8.317 1.00 96.56 106 PRO A O 1
ATOM 799 N N . THR A 1 107 ? 19.272 -3.299 -6.830 1.00 96.00 107 THR A N 1
ATOM 800 C CA . THR A 1 107 ? 18.738 -2.232 -5.978 1.00 96.00 107 THR A CA 1
ATOM 801 C C . THR A 1 107 ? 19.866 -1.567 -5.184 1.00 96.00 107 THR A C 1
ATOM 803 O O . THR A 1 107 ? 20.870 -2.197 -4.841 1.00 96.00 107 THR A O 1
ATOM 806 N N . ALA A 1 108 ? 19.717 -0.278 -4.893 1.00 95.69 108 ALA A N 1
ATOM 807 C CA . ALA A 1 108 ? 20.658 0.506 -4.108 1.00 95.69 108 ALA A CA 1
ATOM 808 C C . ALA A 1 108 ? 20.638 0.133 -2.618 1.00 95.69 108 ALA A C 1
ATOM 810 O O . ALA A 1 108 ? 21.675 0.244 -1.963 1.00 95.69 108 ALA A O 1
ATOM 811 N N . SER A 1 109 ? 19.493 -0.293 -2.068 1.00 94.88 109 SER A N 1
ATOM 812 C CA . SER A 1 109 ? 19.419 -0.741 -0.668 1.00 94.88 109 SER A CA 1
ATOM 813 C C . SER A 1 109 ? 19.924 -2.171 -0.458 1.00 94.88 109 SER A C 1
ATOM 815 O O . SER A 1 109 ? 20.487 -2.463 0.598 1.00 94.88 109 SER A O 1
ATOM 817 N N . ASP A 1 110 ? 19.777 -3.047 -1.455 1.00 94.06 110 ASP A N 1
ATOM 818 C CA . ASP A 1 110 ? 20.275 -4.420 -1.418 1.00 94.06 110 ASP A CA 1
ATOM 819 C C . ASP A 1 110 ? 20.776 -4.878 -2.802 1.00 94.06 110 ASP A C 1
ATOM 821 O O . ASP A 1 110 ? 20.002 -5.359 -3.634 1.00 94.06 110 ASP A O 1
ATOM 825 N N . PRO A 1 111 ? 22.092 -4.802 -3.065 1.00 94.12 111 PRO A N 1
ATOM 826 C CA . PRO A 1 111 ? 22.662 -5.221 -4.346 1.00 94.12 111 PRO A CA 1
ATOM 827 C C . PRO A 1 111 ? 22.461 -6.710 -4.675 1.00 94.12 111 PRO A C 1
ATOM 829 O O . PRO A 1 111 ? 22.745 -7.128 -5.797 1.00 94.12 111 PRO A O 1
ATOM 832 N N . GLY A 1 112 ? 22.016 -7.523 -3.706 1.00 94.19 112 GLY A N 1
ATOM 833 C CA . GLY A 1 112 ? 21.673 -8.930 -3.910 1.00 94.19 112 GLY A CA 1
ATOM 834 C C . GLY A 1 112 ? 20.323 -9.156 -4.596 1.00 94.19 112 GLY A C 1
ATOM 835 O O . GLY A 1 112 ? 20.061 -10.279 -5.025 1.00 94.19 112 GLY A O 1
ATOM 836 N N . VAL A 1 113 ? 19.488 -8.122 -4.724 1.00 94.81 113 VAL A N 1
ATOM 837 C CA . VAL A 1 113 ? 18.205 -8.163 -5.440 1.00 94.81 113 VAL A CA 1
ATOM 838 C C . VAL A 1 113 ? 18.158 -7.084 -6.519 1.00 94.81 113 VAL A C 1
ATOM 840 O O . VAL A 1 113 ? 18.868 -6.083 -6.450 1.00 94.81 113 VAL A O 1
ATOM 843 N N . ALA A 1 114 ? 17.333 -7.294 -7.539 1.00 96.25 114 ALA A N 1
ATOM 844 C CA . ALA A 1 114 ? 17.207 -6.438 -8.708 1.00 96.25 114 ALA A CA 1
ATOM 845 C C . ALA A 1 114 ? 15.788 -5.883 -8.884 1.00 96.25 114 ALA A C 1
ATOM 847 O O . ALA A 1 114 ? 14.816 -6.406 -8.336 1.00 96.25 114 ALA A O 1
ATOM 848 N N . GLN A 1 115 ? 15.680 -4.837 -9.702 1.00 96.38 115 GLN A N 1
ATOM 849 C CA . GLN A 1 115 ? 14.435 -4.187 -10.097 1.00 96.38 115 GLN A CA 1
ATOM 850 C C . GLN A 1 115 ? 14.463 -3.801 -11.589 1.00 96.38 115 GLN A C 1
ATOM 852 O O . GLN A 1 115 ? 15.528 -3.665 -12.196 1.00 96.38 115 GLN A O 1
ATOM 857 N N . GLN A 1 116 ? 13.281 -3.641 -12.192 1.00 95.38 116 GLN A N 1
ATOM 858 C CA . GLN A 1 116 ? 13.112 -3.167 -13.567 1.00 95.38 116 GLN A CA 1
ATOM 859 C C . GLN A 1 116 ? 13.257 -1.638 -13.659 1.00 95.38 116 GLN A C 1
ATOM 861 O O . GLN A 1 116 ? 12.437 -0.894 -13.113 1.00 95.38 116 GLN A O 1
ATOM 866 N N . TYR A 1 117 ? 14.226 -1.173 -14.448 1.00 93.31 117 TYR A N 1
ATOM 867 C CA . TYR A 1 117 ? 14.446 0.236 -14.806 1.00 93.31 117 TYR A CA 1
ATOM 868 C C . TYR A 1 117 ? 14.244 0.469 -16.307 1.00 93.31 117 TYR A C 1
ATOM 870 O O . TYR A 1 117 ? 14.119 -0.478 -17.078 1.00 93.31 117 TYR A O 1
ATOM 878 N N . GLY A 1 118 ? 14.172 1.736 -16.733 1.00 93.00 118 GLY A N 1
ATOM 879 C CA . GLY A 1 118 ? 13.865 2.107 -18.120 1.00 93.00 118 GLY A CA 1
ATOM 880 C C . GLY A 1 118 ? 12.445 1.739 -18.562 1.00 93.00 118 GLY A C 1
ATOM 881 O O . GLY A 1 118 ? 11.547 1.627 -17.722 1.00 93.00 118 GLY A O 1
ATOM 882 N N . MET A 1 119 ? 12.244 1.604 -19.873 1.00 94.56 119 MET A N 1
ATOM 883 C CA . MET A 1 119 ? 10.955 1.327 -20.510 1.00 94.56 119 MET A CA 1
ATOM 884 C C . MET A 1 119 ? 10.404 -0.038 -20.106 1.00 94.56 119 MET A C 1
ATOM 886 O O . MET A 1 119 ? 11.093 -1.058 -20.142 1.00 94.56 119 MET A O 1
ATOM 890 N N . ILE A 1 120 ? 9.124 -0.040 -19.750 1.00 94.12 120 ILE A N 1
ATOM 891 C CA . ILE A 1 120 ? 8.356 -1.226 -19.388 1.00 94.12 120 ILE A CA 1
ATOM 892 C C . ILE A 1 120 ? 6.970 -1.155 -20.019 1.00 94.12 120 ILE A C 1
ATOM 894 O O . ILE A 1 120 ? 6.467 -0.074 -20.332 1.00 94.12 120 ILE A O 1
ATOM 898 N N . THR A 1 121 ? 6.332 -2.309 -20.143 1.00 93.94 121 THR A N 1
ATOM 899 C CA . THR A 1 121 ? 4.932 -2.423 -20.542 1.00 93.94 121 THR A CA 1
ATOM 900 C C . THR A 1 121 ? 4.205 -3.412 -19.641 1.00 93.94 121 THR A C 1
ATOM 902 O O . THR A 1 121 ? 4.824 -4.294 -19.037 1.00 93.94 121 THR A O 1
ATOM 905 N N . GLY A 1 122 ? 2.892 -3.247 -19.522 1.00 94.06 122 GLY A N 1
ATOM 906 C CA . GLY A 1 122 ? 2.050 -4.178 -18.784 1.00 94.06 122 GLY A CA 1
ATOM 907 C C . GLY A 1 122 ? 1.885 -5.509 -19.506 1.00 94.06 122 GLY A C 1
ATOM 908 O O . GLY A 1 122 ? 2.094 -5.623 -20.716 1.00 94.06 122 GLY A O 1
ATOM 909 N N . ILE A 1 123 ? 1.509 -6.530 -18.747 1.00 94.44 123 ILE A N 1
ATOM 910 C CA . ILE A 1 123 ? 1.309 -7.889 -19.253 1.00 94.44 123 ILE A CA 1
ATOM 911 C C . ILE A 1 123 ? -0.162 -8.049 -19.627 1.00 94.44 123 ILE A C 1
ATOM 913 O O . ILE A 1 123 ? -1.019 -7.794 -18.789 1.00 94.44 123 ILE A O 1
ATOM 917 N N . ALA A 1 124 ? -0.467 -8.454 -20.862 1.00 93.12 124 ALA A N 1
ATOM 918 C CA . ALA A 1 124 ? -1.838 -8.783 -21.263 1.00 93.12 124 ALA A CA 1
ATOM 919 C C . ALA A 1 124 ? -2.363 -9.973 -20.447 1.00 93.12 124 ALA A C 1
ATOM 921 O O . ALA A 1 124 ? -1.623 -10.938 -20.253 1.00 93.12 124 ALA A O 1
ATOM 922 N N . ASP A 1 125 ? -3.604 -9.879 -19.959 1.00 92.88 125 ASP A N 1
ATOM 923 C CA . ASP A 1 125 ? -4.246 -10.898 -19.112 1.00 92.88 125 ASP A CA 1
ATOM 924 C C . ASP A 1 125 ? -3.365 -11.340 -17.924 1.00 92.88 125 ASP A C 1
ATOM 926 O O . ASP A 1 125 ? -3.305 -12.512 -17.543 1.00 92.88 125 ASP A O 1
ATOM 930 N N . GLY A 1 126 ? -2.623 -10.386 -17.356 1.00 92.69 126 GLY A N 1
ATOM 931 C CA . GLY A 1 126 ? -1.699 -10.618 -16.257 1.00 92.69 126 GLY A CA 1
ATOM 932 C C . GLY A 1 126 ? -2.438 -10.936 -14.958 1.00 92.69 126 GLY A C 1
ATOM 933 O O . GLY A 1 126 ? -3.466 -10.344 -14.643 1.00 92.69 126 GLY A O 1
ATOM 934 N N . SER A 1 127 ? -1.884 -11.845 -14.156 1.00 93.88 127 SER A N 1
ATOM 935 C CA . SER A 1 127 ? -2.454 -12.203 -12.850 1.00 93.88 127 SER A CA 1
ATOM 936 C C . SER A 1 127 ? -1.876 -11.392 -11.684 1.00 93.88 127 SER A C 1
ATOM 938 O O . SER A 1 127 ? -2.197 -11.676 -10.535 1.00 93.88 127 SER A O 1
ATOM 940 N N . GLN A 1 128 ? -0.973 -10.447 -11.950 1.00 97.00 128 GLN A N 1
ATOM 941 C CA . GLN A 1 128 ? -0.235 -9.693 -10.936 1.00 97.00 128 GLN A CA 1
ATOM 942 C C . GLN A 1 128 ? -0.498 -8.193 -11.083 1.00 97.00 128 GLN A C 1
ATOM 944 O O . GLN A 1 128 ? -0.594 -7.696 -12.204 1.00 97.00 128 GLN A O 1
ATOM 949 N N . VAL A 1 129 ? -0.582 -7.469 -9.962 1.00 96.81 129 VAL A N 1
ATOM 950 C CA . VAL A 1 129 ? -0.921 -6.031 -9.953 1.00 96.81 129 VAL A CA 1
ATOM 951 C C . VAL A 1 129 ? 0.094 -5.126 -9.248 1.00 96.81 129 VAL A C 1
ATOM 953 O O . VAL A 1 129 ? 0.022 -3.912 -9.418 1.00 96.81 129 VAL A O 1
ATOM 956 N N . ASN A 1 130 ? 1.041 -5.683 -8.481 1.00 97.25 130 ASN A N 1
ATOM 957 C CA . ASN A 1 130 ? 2.079 -4.943 -7.745 1.00 97.25 130 ASN A CA 1
ATOM 958 C C . ASN A 1 130 ? 1.554 -3.723 -6.943 1.00 97.25 130 ASN A C 1
ATOM 960 O O . ASN A 1 130 ? 2.010 -2.596 -7.120 1.00 97.25 130 ASN A O 1
ATOM 964 N N . ALA A 1 131 ? 0.563 -3.923 -6.077 1.00 97.69 131 ALA A N 1
ATOM 965 C CA . ALA A 1 131 ? -0.091 -2.865 -5.305 1.00 97.69 131 ALA A CA 1
ATOM 966 C C . ALA A 1 131 ? 0.579 -2.547 -3.958 1.00 97.69 131 ALA A C 1
ATOM 968 O O . ALA A 1 131 ? 0.532 -1.406 -3.498 1.00 97.69 131 ALA A O 1
ATOM 969 N N . LEU A 1 132 ? 1.169 -3.545 -3.296 1.00 98.38 132 LEU A N 1
ATOM 970 C CA . LEU A 1 132 ? 1.793 -3.421 -1.975 1.00 98.38 132 LEU A CA 1
ATOM 971 C C . LEU A 1 132 ? 3.316 -3.506 -2.106 1.00 98.38 132 LEU A C 1
ATOM 973 O O . LEU A 1 132 ? 3.832 -4.447 -2.706 1.00 98.38 132 LEU A O 1
ATOM 977 N N . ALA A 1 133 ? 4.010 -2.523 -1.539 1.00 96.81 133 ALA A N 1
ATOM 978 C CA . ALA A 1 133 ? 5.459 -2.376 -1.576 1.00 96.81 133 ALA A CA 1
ATOM 979 C C . ALA A 1 133 ? 6.143 -3.196 -0.475 1.00 96.81 133 ALA A C 1
ATOM 981 O O . ALA A 1 133 ? 6.985 -4.042 -0.770 1.00 96.81 133 ALA A O 1
ATOM 982 N N . THR A 1 134 ? 5.732 -2.959 0.771 1.00 97.94 134 THR A N 1
ATOM 983 C CA . THR A 1 134 ? 6.297 -3.549 1.993 1.00 97.94 134 THR A CA 1
ATOM 984 C C . THR A 1 134 ? 5.149 -4.138 2.802 1.00 97.94 134 THR A C 1
ATOM 986 O O . THR A 1 134 ? 4.147 -3.454 3.010 1.00 97.94 134 THR A O 1
ATOM 989 N N . LEU A 1 135 ? 5.258 -5.389 3.245 1.00 98.50 135 LEU A N 1
ATOM 990 C CA . LEU A 1 135 ? 4.250 -6.029 4.092 1.00 98.50 135 LEU A CA 1
ATOM 991 C C . LEU A 1 135 ? 4.773 -6.122 5.527 1.00 98.50 135 LEU A C 1
ATOM 993 O O . LEU A 1 135 ? 5.957 -6.373 5.741 1.00 98.50 135 LEU A O 1
ATOM 997 N N . ASN A 1 136 ? 3.889 -5.948 6.509 1.00 98.62 136 ASN A N 1
ATOM 998 C CA . ASN A 1 136 ? 4.186 -6.100 7.931 1.00 98.62 136 ASN A CA 1
ATOM 999 C C . ASN A 1 136 ? 4.238 -7.589 8.303 1.00 98.62 136 ASN A C 1
ATOM 1001 O O . ASN A 1 136 ? 3.363 -8.107 8.998 1.00 98.62 136 ASN A O 1
ATOM 1005 N N . ILE A 1 137 ? 5.241 -8.269 7.758 1.00 98.44 137 ILE A N 1
ATOM 1006 C CA . ILE A 1 137 ? 5.574 -9.673 7.982 1.00 98.44 137 ILE A CA 1
ATOM 1007 C C . ILE A 1 137 ? 7.020 -9.690 8.467 1.00 98.44 137 ILE A C 1
ATOM 1009 O O . ILE A 1 137 ? 7.868 -8.980 7.906 1.00 98.44 137 ILE A O 1
ATOM 1013 N N . ARG A 1 138 ? 7.309 -10.471 9.514 1.00 97.62 138 ARG A N 1
ATOM 1014 C CA . ARG A 1 138 ? 8.675 -10.567 10.044 1.00 97.62 138 ARG A CA 1
ATOM 1015 C C . ARG A 1 138 ? 9.702 -10.861 8.957 1.00 97.62 138 ARG A C 1
ATOM 1017 O O . ARG A 1 138 ? 9.514 -11.737 8.119 1.00 97.62 138 ARG A O 1
ATOM 1024 N N . GLY A 1 139 ? 10.797 -10.111 8.993 1.00 97.31 139 GLY A N 1
ATOM 1025 C CA . GLY A 1 139 ? 11.910 -10.243 8.055 1.00 97.31 139 GLY A CA 1
ATOM 1026 C C . GLY A 1 139 ? 11.695 -9.591 6.683 1.00 97.31 139 GLY A C 1
ATOM 1027 O O . GLY A 1 139 ? 12.672 -9.450 5.950 1.00 97.31 139 GLY A O 1
ATOM 1028 N N . GLU A 1 140 ? 10.476 -9.150 6.347 1.00 96.94 140 GLU A N 1
ATOM 1029 C CA . GLU A 1 140 ? 10.146 -8.475 5.074 1.00 96.94 140 GLU A CA 1
ATOM 1030 C C . GLU A 1 140 ? 9.891 -6.968 5.233 1.00 96.94 140 GLU A C 1
ATOM 1032 O O . GLU A 1 140 ? 9.931 -6.205 4.268 1.00 96.94 140 GLU A O 1
ATOM 1037 N N . ARG A 1 141 ? 9.620 -6.521 6.459 1.00 97.00 141 ARG A N 1
ATOM 1038 C CA . ARG A 1 141 ? 9.151 -5.162 6.762 1.00 97.00 141 ARG A CA 1
ATOM 1039 C C . ARG A 1 141 ? 10.236 -4.073 6.770 1.00 97.00 141 ARG A C 1
ATOM 1041 O O . ARG A 1 141 ? 9.899 -2.895 6.878 1.00 97.00 141 ARG A O 1
ATOM 1048 N N . SER A 1 142 ? 11.515 -4.433 6.646 1.00 97.38 142 SER A N 1
ATOM 1049 C CA . SER A 1 142 ? 12.665 -3.512 6.590 1.00 97.38 142 SER A CA 1
ATOM 1050 C C . SER A 1 142 ? 13.849 -4.166 5.872 1.00 97.38 142 SER A C 1
ATOM 1052 O O . SER A 1 142 ? 14.101 -5.355 6.056 1.00 97.38 142 SER A O 1
ATOM 1054 N N . VAL A 1 143 ? 14.613 -3.385 5.101 1.00 96.25 143 VAL A N 1
ATOM 1055 C CA . VAL A 1 143 ? 15.906 -3.820 4.542 1.00 96.25 143 VAL A CA 1
ATOM 1056 C C . VAL A 1 143 ? 17.003 -3.757 5.605 1.00 96.25 143 VAL A C 1
ATOM 1058 O O . VAL A 1 143 ? 17.835 -4.662 5.684 1.00 96.25 143 VAL A O 1
ATOM 1061 N N . THR A 1 144 ? 16.985 -2.734 6.467 1.00 96.50 144 THR A N 1
ATOM 1062 C CA . THR A 1 144 ? 17.939 -2.588 7.580 1.00 96.50 144 THR A CA 1
ATOM 1063 C C . THR A 1 144 ? 17.840 -3.763 8.561 1.00 96.50 144 THR A C 1
ATOM 1065 O O . THR A 1 144 ? 18.859 -4.297 8.998 1.00 96.50 144 THR A O 1
ATOM 1068 N N . CYS A 1 145 ? 16.617 -4.196 8.880 1.00 97.19 145 CYS A N 1
ATOM 1069 C CA . CYS A 1 145 ? 16.331 -5.321 9.773 1.00 97.19 145 CYS A CA 1
ATOM 1070 C C . CYS A 1 145 ? 15.719 -6.507 9.014 1.00 97.19 145 CYS A C 1
ATOM 1072 O O . CYS A 1 145 ? 14.694 -7.048 9.410 1.00 97.19 145 CYS A O 1
ATOM 1074 N N . ARG A 1 146 ? 16.336 -6.900 7.898 1.00 95.12 146 ARG A N 1
ATOM 1075 C CA . ARG A 1 146 ? 15.845 -7.980 7.029 1.00 95.12 146 ARG A CA 1
ATOM 1076 C C . ARG A 1 146 ? 16.038 -9.386 7.606 1.00 95.12 146 ARG A C 1
ATOM 1078 O O . ARG A 1 146 ? 16.995 -9.649 8.337 1.00 95.12 146 ARG A O 1
ATOM 1085 N N . GLY A 1 147 ? 15.182 -10.316 7.186 1.00 96.12 147 GLY A N 1
ATOM 1086 C CA . GLY A 1 147 ? 15.280 -11.739 7.526 1.00 96.12 147 GLY A CA 1
ATOM 1087 C C . GLY A 1 147 ? 15.368 -11.986 9.035 1.00 96.12 147 GLY A C 1
ATOM 1088 O O . GLY A 1 147 ? 14.597 -11.426 9.814 1.00 96.12 147 GLY A O 1
ATOM 1089 N N . ASP A 1 148 ? 16.351 -12.783 9.460 1.00 97.25 148 ASP A N 1
ATOM 1090 C CA . ASP A 1 148 ? 16.548 -13.145 10.871 1.00 97.25 148 ASP A CA 1
ATOM 1091 C C . ASP A 1 148 ? 16.928 -11.964 11.780 1.00 97.25 148 ASP A C 1
ATOM 1093 O O . ASP A 1 148 ? 16.907 -12.113 13.003 1.00 97.25 148 ASP A O 1
ATOM 1097 N N . PHE A 1 149 ? 17.232 -10.779 11.233 1.00 97.75 149 PHE A N 1
ATOM 1098 C CA . PHE A 1 149 ? 17.415 -9.564 12.040 1.00 97.75 149 PHE A CA 1
ATOM 1099 C C . PHE A 1 149 ? 16.092 -9.047 12.630 1.00 97.75 149 PHE A C 1
ATOM 1101 O O . PHE A 1 149 ? 16.107 -8.210 13.530 1.00 97.75 149 PHE A O 1
ATOM 1108 N N . ASP A 1 150 ? 14.956 -9.574 12.173 1.00 98.12 150 ASP A N 1
ATOM 1109 C CA . ASP A 1 150 ? 13.615 -9.265 12.668 1.00 98.12 150 ASP A CA 1
ATOM 1110 C C . ASP A 1 150 ? 12.868 -10.506 13.193 1.00 98.12 150 ASP A C 1
ATOM 1112 O O . ASP A 1 150 ? 11.649 -10.502 13.374 1.00 98.12 150 ASP A O 1
ATOM 1116 N N . ARG A 1 151 ? 13.600 -11.584 13.501 1.00 97.50 151 ARG A N 1
ATOM 1117 C CA . ARG A 1 151 ? 13.025 -12.776 14.143 1.00 97.50 151 ARG A CA 1
ATOM 1118 C C . ARG A 1 151 ? 12.362 -12.445 15.486 1.00 97.50 151 ARG A C 1
ATOM 1120 O O . ARG A 1 151 ? 12.788 -11.518 16.191 1.00 97.50 151 ARG A O 1
ATOM 1127 N N . HIS A 1 152 ? 11.356 -13.231 15.873 1.00 98.00 152 HIS A N 1
ATOM 1128 C CA . HIS A 1 152 ? 10.607 -12.986 17.103 1.00 98.00 152 HIS A CA 1
ATOM 1129 C C . HIS A 1 152 ? 11.533 -13.023 18.338 1.00 98.00 152 HIS A C 1
ATOM 1131 O O . HIS A 1 152 ? 12.451 -13.846 18.392 1.00 98.00 152 HIS A O 1
ATOM 1137 N N . PRO A 1 153 ? 11.337 -12.146 19.345 1.00 97.19 153 PRO A N 1
ATOM 1138 C CA . PRO A 1 153 ? 12.097 -12.171 20.599 1.00 97.19 153 PRO A CA 1
ATOM 1139 C C . PRO A 1 153 ? 12.176 -13.540 21.281 1.00 97.19 153 PRO A C 1
ATOM 1141 O O . PRO A 1 153 ? 13.236 -13.899 21.797 1.00 97.19 153 PRO A O 1
ATOM 1144 N N . ASP A 1 154 ? 11.094 -14.317 21.232 1.00 97.12 154 ASP A N 1
ATOM 1145 C CA . ASP A 1 154 ? 11.037 -15.644 21.861 1.00 97.12 154 ASP A CA 1
ATOM 1146 C C . ASP A 1 154 ? 11.879 -16.700 21.124 1.00 97.12 154 ASP A C 1
ATOM 1148 O O . ASP A 1 154 ? 12.228 -17.721 21.713 1.00 97.12 154 ASP A O 1
ATOM 1152 N N . ASP A 1 155 ? 12.286 -16.435 19.878 1.00 97.19 155 ASP A N 1
ATOM 1153 C CA . ASP A 1 155 ? 13.159 -17.326 19.106 1.00 97.19 155 ASP A CA 1
ATOM 1154 C C . ASP A 1 155 ? 14.649 -17.162 19.470 1.00 97.19 155 ASP A C 1
ATOM 1156 O O . ASP A 1 155 ? 15.516 -17.839 18.907 1.00 97.19 155 ASP A O 1
ATOM 1160 N N . GLY A 1 156 ? 14.961 -16.258 20.406 1.00 96.75 156 GLY A N 1
ATOM 1161 C CA . GLY A 1 156 ? 16.300 -16.032 20.939 1.00 96.75 156 GLY A CA 1
ATOM 1162 C C . GLY A 1 156 ? 16.960 -14.722 20.482 1.00 96.75 156 GLY A C 1
ATOM 1163 O O . GLY A 1 156 ? 16.289 -13.786 20.020 1.00 96.75 156 GLY A O 1
ATOM 1164 N N . PRO A 1 157 ? 18.289 -14.600 20.677 1.00 97.50 157 PRO A N 1
ATOM 1165 C CA . PRO A 1 157 ? 19.033 -13.402 20.303 1.00 97.50 157 PRO A CA 1
ATOM 1166 C C . PRO A 1 157 ? 19.118 -13.239 18.781 1.00 97.50 157 PRO A C 1
ATOM 1168 O O . PRO A 1 157 ? 19.039 -14.214 18.025 1.00 97.50 157 PRO A O 1
ATOM 1171 N N . LEU A 1 158 ? 19.317 -11.996 18.338 1.00 98.12 158 LEU A N 1
ATOM 1172 C CA . LEU A 1 158 ? 19.650 -11.723 16.944 1.00 98.12 158 LEU A CA 1
ATOM 1173 C C . LEU A 1 158 ? 21.010 -12.333 16.560 1.00 98.12 158 LEU A C 1
ATOM 1175 O O . LEU A 1 158 ? 21.906 -12.421 17.406 1.00 98.12 158 LEU A O 1
ATOM 1179 N N . PRO A 1 159 ? 21.175 -12.758 15.295 1.00 97.56 159 PRO A N 1
ATOM 1180 C CA . PRO A 1 159 ? 22.456 -13.248 14.795 1.00 97.56 159 PRO A CA 1
ATOM 1181 C C . PRO A 1 159 ? 23.528 -12.145 14.781 1.00 97.56 159 PRO A C 1
ATOM 1183 O O . PRO A 1 159 ? 23.232 -10.948 14.798 1.00 97.56 159 PRO A O 1
ATOM 1186 N N . GLU A 1 160 ? 24.796 -12.558 14.726 1.00 96.62 160 GLU A N 1
ATOM 1187 C CA . GLU A 1 160 ? 25.930 -11.642 14.582 1.00 96.62 160 GLU A CA 1
ATOM 1188 C C . GLU A 1 160 ? 25.788 -10.781 13.313 1.00 96.62 160 GLU A C 1
ATOM 1190 O O . GLU A 1 160 ? 25.331 -11.251 12.271 1.00 96.62 160 GLU A O 1
ATOM 1195 N N . GLY A 1 161 ? 26.164 -9.503 13.405 1.00 95.19 161 GLY A N 1
ATOM 1196 C CA . GLY A 1 161 ? 26.045 -8.542 12.305 1.00 95.19 161 GLY A CA 1
ATOM 1197 C C . GLY A 1 161 ? 24.691 -7.829 12.212 1.00 95.19 161 GLY A C 1
ATOM 1198 O O . GLY A 1 161 ? 24.579 -6.874 11.446 1.00 95.19 161 GLY A O 1
ATOM 1199 N N . ALA A 1 162 ? 23.691 -8.219 13.011 1.00 96.88 162 ALA A N 1
ATOM 1200 C CA . ALA A 1 162 ? 22.440 -7.474 13.104 1.00 96.88 162 ALA A CA 1
ATOM 1201 C C . ALA A 1 162 ? 22.678 -6.060 13.683 1.00 96.88 162 ALA A C 1
ATOM 1203 O O . ALA A 1 162 ? 23.295 -5.929 14.748 1.00 96.88 162 ALA A O 1
ATOM 1204 N N . PRO A 1 163 ? 22.173 -4.988 13.041 1.00 96.25 163 PRO A N 1
ATOM 1205 C CA . PRO A 1 163 ? 22.230 -3.645 13.609 1.00 96.25 163 PRO A CA 1
ATOM 1206 C C . PRO A 1 163 ? 21.540 -3.577 14.980 1.00 96.25 163 PRO A C 1
ATOM 1208 O O . PRO A 1 163 ? 20.443 -4.102 15.161 1.00 96.25 163 PRO A O 1
ATOM 1211 N N . ALA A 1 164 ? 22.133 -2.871 15.949 1.00 95.38 164 ALA A N 1
ATOM 1212 C CA . ALA A 1 164 ? 21.609 -2.801 17.323 1.00 95.38 164 ALA A CA 1
ATOM 1213 C C . ALA A 1 164 ? 20.159 -2.282 17.409 1.00 95.38 164 ALA A C 1
ATOM 1215 O O . ALA A 1 164 ? 19.390 -2.673 18.285 1.00 95.38 164 ALA A O 1
ATOM 1216 N N . VAL A 1 165 ? 19.766 -1.413 16.479 1.00 96.19 165 VAL A N 1
ATOM 1217 C CA . VAL A 1 165 ? 18.395 -0.899 16.353 1.00 96.19 165 VAL A CA 1
ATOM 1218 C C . VAL A 1 165 ? 17.362 -2.002 16.076 1.00 96.19 165 VAL A C 1
ATOM 1220 O O . VAL A 1 165 ? 16.205 -1.864 16.481 1.00 96.19 165 VAL A O 1
ATOM 1223 N N . CYS A 1 166 ? 17.767 -3.119 15.464 1.00 97.81 166 CYS A N 1
ATOM 1224 C CA . CYS A 1 166 ? 16.869 -4.217 15.127 1.00 97.81 166 CYS A CA 1
ATOM 1225 C C . CYS A 1 166 ? 16.325 -4.932 16.369 1.00 97.81 166 CYS A C 1
ATOM 1227 O O . CYS A 1 166 ? 15.199 -5.419 16.350 1.00 97.81 166 CYS A O 1
ATOM 1229 N N . GLU A 1 167 ? 17.034 -4.878 17.504 1.00 97.19 167 GLU A N 1
ATOM 1230 C CA . GLU A 1 167 ? 16.501 -5.347 18.791 1.00 97.19 167 GLU A CA 1
ATOM 1231 C C . GLU A 1 167 ? 15.290 -4.536 19.266 1.00 97.19 167 GLU A C 1
ATOM 1233 O O . GLU A 1 167 ? 14.391 -5.067 19.921 1.00 97.19 167 GLU A O 1
ATOM 1238 N N . LYS A 1 168 ? 15.243 -3.239 18.943 1.00 96.12 168 LYS A N 1
ATOM 1239 C CA . LYS A 1 168 ? 14.079 -2.398 19.236 1.00 96.12 168 LYS A CA 1
ATOM 1240 C C . LYS A 1 168 ? 12.975 -2.625 18.206 1.00 96.12 168 LYS A C 1
ATOM 1242 O O . LYS A 1 168 ? 11.810 -2.706 18.585 1.00 96.12 168 LYS A O 1
ATOM 1247 N N . PHE A 1 169 ? 13.344 -2.732 16.932 1.00 97.94 169 PHE A N 1
ATOM 1248 C CA . PHE A 1 169 ? 12.410 -2.934 15.827 1.00 97.94 169 PHE A CA 1
ATOM 1249 C C . PHE A 1 169 ? 11.628 -4.244 15.961 1.00 97.94 169 PHE A C 1
ATOM 1251 O O . PHE A 1 169 ? 10.400 -4.219 15.989 1.00 97.94 169 PHE A O 1
ATOM 1258 N N . ARG A 1 170 ? 12.317 -5.372 16.185 1.00 97.69 170 ARG A N 1
ATOM 1259 C CA . ARG A 1 170 ? 11.698 -6.707 16.243 1.00 97.69 170 ARG A CA 1
ATOM 1260 C C . ARG A 1 170 ? 10.701 -6.906 17.384 1.00 97.69 170 ARG A C 1
ATOM 1262 O O . ARG A 1 170 ? 9.940 -7.870 17.367 1.00 97.69 170 ARG A O 1
ATOM 1269 N N . ARG A 1 171 ? 10.690 -6.004 18.372 1.00 97.38 171 ARG A N 1
ATOM 1270 C CA . ARG A 1 171 ? 9.702 -5.976 19.465 1.00 97.38 171 ARG A CA 1
ATOM 1271 C C . ARG A 1 171 ? 8.354 -5.404 19.039 1.00 97.38 171 ARG A C 1
ATOM 1273 O O . ARG A 1 171 ? 7.377 -5.604 19.753 1.00 97.38 171 ARG A O 1
ATOM 1280 N N . GLN A 1 172 ? 8.291 -4.679 17.923 1.00 97.75 172 GLN A N 1
ATOM 1281 C CA . GLN A 1 172 ? 7.011 -4.305 17.334 1.00 97.75 172 GLN A CA 1
ATOM 1282 C C . GLN A 1 172 ? 6.350 -5.571 16.779 1.00 97.75 172 GLN A C 1
ATOM 1284 O O . GLN A 1 172 ? 7.030 -6.301 16.046 1.00 97.75 172 GLN A O 1
ATOM 1289 N N . PRO A 1 173 ? 5.067 -5.829 17.087 1.00 98.00 173 PRO A N 1
ATOM 1290 C CA . PRO A 1 173 ? 4.370 -6.970 16.521 1.00 98.00 173 PRO A CA 1
ATOM 1291 C C . PRO A 1 173 ? 4.233 -6.800 15.009 1.00 98.00 173 PRO A C 1
ATOM 1293 O O . PRO A 1 173 ? 4.044 -5.678 14.529 1.00 98.00 173 PRO A O 1
ATOM 1296 N N . ASP A 1 174 ? 4.325 -7.897 14.270 1.00 98.56 174 ASP A N 1
ATOM 1297 C CA . ASP A 1 174 ? 3.907 -7.907 12.868 1.00 98.56 174 ASP A CA 1
ATOM 1298 C C . ASP A 1 174 ? 2.366 -7.982 12.739 1.00 98.56 174 ASP A C 1
ATOM 1300 O O . ASP A 1 174 ? 1.635 -7.942 13.739 1.00 98.56 174 ASP A O 1
ATOM 1304 N N . ALA A 1 175 ? 1.833 -8.043 11.515 1.00 98.75 175 ALA A N 1
ATOM 1305 C CA . ALA A 1 175 ? 0.384 -8.056 11.309 1.00 98.75 175 ALA A CA 1
ATOM 1306 C C . ALA A 1 175 ? -0.307 -9.306 11.884 1.00 98.75 175 ALA A C 1
ATOM 1308 O O . ALA A 1 175 ? -1.408 -9.187 12.429 1.00 98.75 175 ALA A O 1
ATOM 1309 N N . LEU A 1 176 ? 0.314 -10.487 11.780 1.00 98.75 176 LEU A N 1
ATOM 1310 C CA . LEU A 1 176 ? -0.247 -11.739 12.302 1.00 98.75 176 LEU A CA 1
ATOM 1311 C C . LEU A 1 176 ? -0.207 -11.755 13.829 1.00 98.75 176 LEU A C 1
ATOM 1313 O O . LEU A 1 176 ? -1.181 -12.147 14.470 1.00 98.75 176 LEU A O 1
ATOM 1317 N N . GLU A 1 177 ? 0.875 -11.264 14.423 1.00 98.75 177 GLU A N 1
ATOM 1318 C CA . GLU A 1 177 ? 1.012 -11.137 15.872 1.00 98.75 177 GLU A CA 1
ATOM 1319 C C . GLU A 1 177 ? 0.021 -10.133 16.442 1.00 98.75 177 GLU A C 1
ATOM 1321 O O . GLU A 1 177 ? -0.620 -10.400 17.461 1.00 98.75 177 GLU A O 1
ATOM 1326 N N . ARG A 1 178 ? -0.165 -8.990 15.771 1.00 98.75 178 ARG A N 1
ATOM 1327 C CA . ARG A 1 178 ? -1.170 -8.016 16.193 1.00 98.75 178 ARG A CA 1
ATOM 1328 C C . ARG A 1 178 ? -2.578 -8.599 16.102 1.00 98.75 178 ARG A C 1
ATOM 1330 O O . ARG A 1 178 ? -3.380 -8.384 17.010 1.00 98.75 178 ARG A O 1
ATOM 1337 N N . ALA A 1 179 ? -2.873 -9.350 15.046 1.00 98.88 179 ALA A N 1
ATOM 1338 C CA . ALA A 1 179 ? -4.143 -10.048 14.906 1.00 98.88 179 ALA A CA 1
ATOM 1339 C C . ALA A 1 179 ? -4.357 -11.091 16.016 1.00 98.88 179 ALA A C 1
ATOM 1341 O O . ALA A 1 179 ? -5.428 -11.129 16.618 1.00 98.88 179 ALA A O 1
ATOM 1342 N N . ALA A 1 180 ? -3.327 -11.875 16.345 1.00 98.88 180 ALA A N 1
ATOM 1343 C CA . ALA A 1 180 ? -3.378 -12.869 17.413 1.00 98.88 180 ALA A CA 1
ATOM 1344 C C . ALA A 1 180 ? -3.597 -12.228 18.792 1.00 98.88 180 ALA A C 1
ATOM 1346 O O . ALA A 1 180 ? -4.374 -12.744 19.592 1.00 98.88 180 ALA A O 1
ATOM 1347 N N . GLN A 1 181 ? -2.970 -11.078 19.057 1.00 98.75 181 GLN A N 1
ATOM 1348 C CA . GLN A 1 181 ? -3.210 -10.297 20.275 1.00 98.75 181 GLN A CA 1
ATOM 1349 C C . GLN A 1 181 ? -4.669 -9.838 20.372 1.00 98.75 181 GLN A C 1
ATOM 1351 O O . GLN A 1 181 ? -5.293 -10.007 21.416 1.00 98.75 181 GLN A O 1
ATOM 1356 N N . LEU A 1 182 ? -5.229 -9.297 19.282 1.00 98.75 182 LEU A N 1
ATOM 1357 C CA . LEU A 1 182 ? -6.629 -8.864 19.237 1.00 98.75 182 LEU A CA 1
ATOM 1358 C C . LEU A 1 182 ? -7.595 -10.036 19.459 1.00 98.75 182 LEU A C 1
ATOM 1360 O O . LEU A 1 182 ? -8.555 -9.896 20.221 1.00 98.75 182 LEU A O 1
ATOM 1364 N N . ASP A 1 183 ? -7.341 -11.181 18.824 1.00 98.81 183 ASP A N 1
ATOM 1365 C CA . ASP A 1 183 ? -8.148 -12.393 18.989 1.00 98.81 183 ASP A CA 1
ATOM 1366 C C . ASP A 1 183 ? -8.073 -12.932 20.427 1.00 98.81 183 ASP A C 1
ATOM 1368 O O . ASP A 1 183 ? -9.094 -13.340 20.982 1.00 98.81 183 ASP A O 1
ATOM 1372 N N . ALA A 1 184 ? -6.893 -12.906 21.054 1.00 98.69 184 ALA A N 1
ATOM 1373 C CA . ALA A 1 184 ? -6.703 -13.369 22.428 1.00 98.69 184 ALA A CA 1
ATOM 1374 C C . ALA A 1 184 ? -7.367 -12.448 23.463 1.00 98.69 184 ALA A C 1
ATOM 1376 O O . ALA A 1 184 ? -7.935 -12.931 24.442 1.00 98.69 184 ALA A O 1
ATOM 1377 N N . GLU A 1 185 ? -7.293 -11.133 23.257 1.00 98.38 185 GLU A N 1
ATOM 1378 C CA . GLU A 1 185 ? -7.802 -10.140 24.205 1.00 98.38 185 GLU A CA 1
ATOM 1379 C C . GLU A 1 185 ? -9.326 -9.976 24.117 1.00 98.38 185 GLU A C 1
ATOM 1381 O O . GLU A 1 185 ? -10.003 -9.903 25.144 1.00 98.38 185 GLU A O 1
ATOM 1386 N N . PHE A 1 186 ? -9.886 -9.959 22.903 1.00 98.25 186 PHE A N 1
ATOM 1387 C CA . PHE A 1 186 ? -11.296 -9.612 22.684 1.00 98.25 186 PHE A CA 1
ATOM 1388 C C . PHE A 1 186 ? -12.121 -10.737 22.051 1.00 98.25 186 PHE A C 1
ATOM 1390 O O . PHE A 1 186 ? -13.337 -10.816 22.266 1.00 98.25 186 PHE A O 1
ATOM 1397 N N . GLY A 1 187 ? -11.482 -11.618 21.277 1.00 97.69 187 GLY A N 1
ATOM 1398 C CA . GLY A 1 187 ? -12.129 -12.702 20.546 1.00 97.69 187 GLY A CA 1
ATOM 1399 C C . GLY A 1 187 ? -13.363 -12.235 19.771 1.00 97.69 187 GLY A C 1
ATOM 1400 O O . GLY A 1 187 ? -13.298 -11.381 18.895 1.00 97.69 187 GLY A O 1
ATOM 1401 N N . ARG A 1 188 ? -14.527 -12.790 20.116 1.00 97.75 188 ARG A N 1
ATOM 1402 C CA . ARG A 1 188 ? -15.809 -12.488 19.448 1.00 97.75 188 ARG A CA 1
ATOM 1403 C C . ARG A 1 188 ? -16.577 -11.327 20.081 1.00 97.75 188 ARG A C 1
ATOM 1405 O O . ARG A 1 188 ? -17.681 -11.020 19.640 1.00 97.75 188 ARG A O 1
ATOM 1412 N N . ASN A 1 189 ? -16.035 -10.713 21.129 1.00 97.75 189 ASN A N 1
ATOM 1413 C CA . ASN A 1 189 ? -16.717 -9.684 21.911 1.00 97.75 189 ASN A CA 1
ATOM 1414 C C . ASN A 1 189 ? -15.942 -8.351 21.933 1.00 97.75 189 ASN A C 1
ATOM 1416 O O . ASN A 1 189 ? -15.748 -7.799 23.018 1.00 97.75 189 ASN A O 1
ATOM 1420 N N . PRO A 1 190 ? -15.486 -7.812 20.783 1.00 97.25 190 PRO A N 1
ATOM 1421 C CA . PRO A 1 190 ? -14.876 -6.491 20.769 1.00 97.25 190 PRO A CA 1
ATOM 1422 C C . PRO A 1 190 ? -15.913 -5.414 21.120 1.00 97.25 190 PRO A C 1
ATOM 1424 O O . PRO A 1 190 ? -17.067 -5.467 20.685 1.00 97.25 190 PRO A O 1
ATOM 1427 N N . ASP A 1 191 ? -15.483 -4.407 21.875 1.00 97.62 191 ASP A N 1
ATOM 1428 C CA . ASP A 1 191 ? -16.238 -3.169 22.072 1.00 97.62 191 ASP A CA 1
ATOM 1429 C C . ASP A 1 191 ? -16.077 -2.294 20.818 1.00 97.62 191 ASP A C 1
ATOM 1431 O O . ASP A 1 191 ? -15.120 -1.531 20.705 1.00 97.62 191 ASP A O 1
ATOM 1435 N N . LEU A 1 192 ? -16.980 -2.452 19.844 1.00 97.38 192 LEU A N 1
ATOM 1436 C CA . LEU A 1 192 ? -16.915 -1.741 18.560 1.00 97.38 192 LEU A CA 1
ATOM 1437 C C . LEU A 1 192 ? -17.200 -0.236 18.675 1.00 97.38 192 LEU A C 1
ATOM 1439 O O . LEU A 1 192 ? -16.901 0.498 17.739 1.00 97.38 192 LEU A O 1
ATOM 1443 N N . GLU A 1 193 ? -17.727 0.245 19.805 1.00 95.56 193 GLU A N 1
ATOM 1444 C CA . GLU A 1 193 ? -17.843 1.688 20.044 1.00 95.56 193 GLU A CA 1
ATOM 1445 C C . GLU A 1 193 ? -16.463 2.297 20.319 1.00 95.56 193 GLU A C 1
ATOM 1447 O O . GLU A 1 193 ? -16.144 3.377 19.822 1.00 95.56 193 GLU A O 1
ATOM 1452 N N . LYS A 1 194 ? -15.608 1.582 21.066 1.00 96.44 194 LYS A N 1
ATOM 1453 C CA . LYS A 1 194 ? -14.220 1.999 21.337 1.00 96.44 194 LYS A CA 1
ATOM 1454 C C . LYS A 1 194 ? -13.235 1.570 20.255 1.00 96.44 194 LYS A C 1
ATOM 1456 O O . LYS A 1 194 ? -12.231 2.242 20.035 1.00 96.44 194 LYS A O 1
ATOM 1461 N N . MET A 1 195 ? -13.511 0.452 19.592 1.00 97.69 195 MET A N 1
ATOM 1462 C CA . MET A 1 195 ? -12.676 -0.136 18.549 1.00 97.69 195 MET A CA 1
ATOM 1463 C C . MET A 1 195 ? -13.458 -0.296 17.241 1.00 97.69 195 MET A C 1
ATOM 1465 O O . MET A 1 195 ? -13.622 -1.418 16.751 1.00 97.69 195 MET A O 1
ATOM 1469 N N . PRO A 1 196 ? -13.932 0.806 16.636 1.00 98.38 196 PRO A N 1
ATOM 1470 C CA . PRO A 1 196 ? -14.699 0.740 15.394 1.00 98.38 196 PRO A CA 1
ATOM 1471 C C . PRO A 1 196 ? -13.916 0.106 14.240 1.00 98.38 196 PRO A C 1
ATOM 1473 O O . PRO A 1 196 ? -14.523 -0.337 13.272 1.00 98.38 196 PRO A O 1
ATOM 1476 N N . MET A 1 197 ? -12.585 0.018 14.340 1.00 98.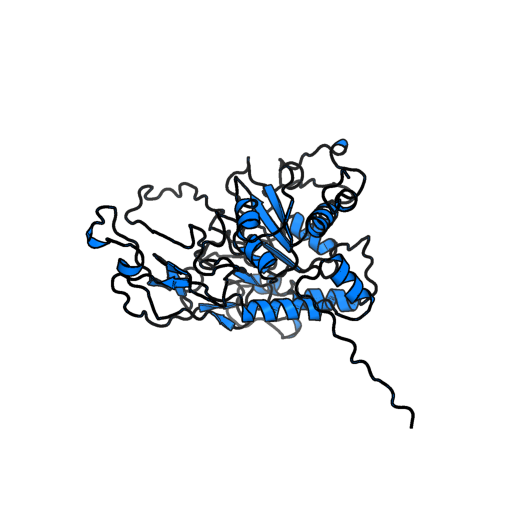81 197 MET A N 1
ATOM 1477 C CA . MET A 1 197 ? -11.701 -0.571 13.333 1.00 98.81 197 MET A CA 1
ATOM 1478 C C . MET A 1 197 ? -11.191 -1.965 13.718 1.00 98.81 197 MET A C 1
ATOM 1480 O O . MET A 1 197 ? -10.268 -2.460 13.075 1.00 98.81 197 MET A O 1
ATOM 1484 N N . TYR A 1 198 ? -11.770 -2.616 14.735 1.00 98.81 198 TYR A N 1
ATOM 1485 C CA . TYR A 1 198 ? -11.375 -3.964 15.149 1.00 98.81 198 TYR A CA 1
ATOM 1486 C C . TYR A 1 198 ? -11.384 -4.937 13.962 1.00 98.81 198 TYR A C 1
ATOM 1488 O O . TYR A 1 198 ? -12.417 -5.117 13.311 1.00 98.81 198 TYR A O 1
ATOM 1496 N N . GLY A 1 199 ? -10.221 -5.531 13.676 1.00 98.56 199 GLY A N 1
ATOM 1497 C CA . GLY A 1 199 ? -10.020 -6.495 12.588 1.00 98.56 199 GLY A CA 1
ATOM 1498 C C . GLY A 1 199 ? -9.916 -5.883 11.185 1.00 98.56 199 GLY A C 1
ATOM 1499 O O . GLY A 1 199 ? -9.704 -6.614 10.220 1.00 98.56 199 GLY A O 1
ATOM 1500 N N . VAL A 1 200 ? -10.046 -4.560 11.034 1.00 98.88 200 VAL A N 1
ATOM 1501 C CA . VAL A 1 200 ? -9.966 -3.899 9.723 1.00 98.88 200 VAL A CA 1
ATOM 1502 C C . VAL A 1 200 ? -8.510 -3.820 9.272 1.00 98.88 200 VAL A C 1
ATOM 1504 O O . VAL A 1 200 ? -7.658 -3.265 9.969 1.00 98.88 200 VAL A O 1
ATOM 1507 N N . VAL A 1 201 ? -8.230 -4.367 8.089 1.00 98.94 201 VAL A N 1
ATOM 1508 C CA . VAL A 1 201 ? -6.881 -4.438 7.513 1.00 98.94 201 VAL A CA 1
ATOM 1509 C C . VAL A 1 201 ? -6.634 -3.273 6.560 1.00 98.94 201 VAL A C 1
ATOM 1511 O O . VAL A 1 201 ? -7.352 -3.112 5.568 1.00 98.94 201 VAL A O 1
ATOM 1514 N N . PHE A 1 202 ? -5.590 -2.494 6.848 1.00 98.94 202 PHE A N 1
ATOM 1515 C CA . PHE A 1 202 ? -5.215 -1.301 6.093 1.00 98.94 202 PHE A CA 1
ATOM 1516 C C . PHE A 1 202 ? -3.900 -1.454 5.337 1.00 98.94 202 PHE A C 1
ATOM 1518 O O . PHE A 1 202 ? -2.924 -1.990 5.870 1.00 98.94 202 PHE A O 1
ATOM 1525 N N . SER A 1 203 ? -3.839 -0.842 4.152 1.00 98.88 203 SER A N 1
ATOM 1526 C CA . SER A 1 203 ? -2.574 -0.359 3.592 1.00 98.88 203 SER A CA 1
ATOM 1527 C C . SER A 1 203 ? -2.442 1.154 3.742 1.00 98.88 203 SER A C 1
ATOM 1529 O O . SER A 1 203 ? -3.424 1.890 3.681 1.00 98.88 203 SER A O 1
ATOM 1531 N N . PHE A 1 204 ? -1.224 1.655 3.858 1.00 98.81 204 PHE A N 1
ATOM 1532 C CA . PHE A 1 204 ? -0.930 3.088 3.831 1.00 98.81 204 PHE A CA 1
ATOM 1533 C C . PHE A 1 204 ? -0.010 3.384 2.666 1.00 98.81 204 PHE A C 1
ATOM 1535 O O . PHE A 1 204 ? 0.939 2.636 2.461 1.00 98.81 204 PHE A O 1
ATOM 1542 N N . LYS A 1 205 ? -0.234 4.471 1.924 1.00 98.44 205 LYS A N 1
ATOM 1543 C CA . LYS A 1 205 ? 0.754 4.946 0.944 1.00 98.44 205 LYS A CA 1
ATOM 1544 C C . LYS A 1 205 ? 2.145 4.996 1.595 1.00 98.44 205 LYS A C 1
ATOM 1546 O O . LYS A 1 205 ? 2.271 5.354 2.771 1.00 98.44 205 LYS A O 1
ATOM 1551 N N . ASP A 1 206 ? 3.186 4.609 0.863 1.00 97.94 206 ASP A N 1
ATOM 1552 C CA . ASP A 1 206 ? 4.532 4.464 1.433 1.00 97.94 206 ASP A CA 1
ATOM 1553 C C . ASP A 1 206 ? 5.083 5.680 2.223 1.00 97.94 206 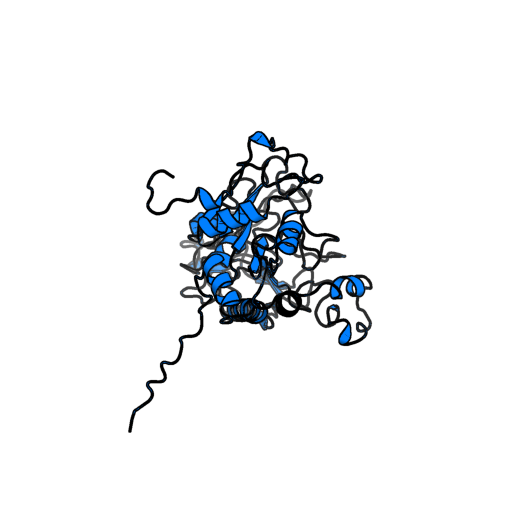ASP A C 1
ATOM 1555 O O . ASP A 1 206 ? 5.711 5.480 3.259 1.00 97.94 206 ASP A O 1
ATOM 1559 N N . PRO A 1 207 ? 4.790 6.936 1.852 1.00 96.69 207 PRO A N 1
ATOM 1560 C CA . PRO A 1 207 ? 5.275 8.105 2.577 1.00 96.69 207 PRO A CA 1
ATOM 1561 C C . PRO A 1 207 ? 4.794 8.274 4.024 1.00 96.69 207 PRO A C 1
ATOM 1563 O O . PRO A 1 207 ? 5.425 9.031 4.748 1.00 96.69 207 PRO A O 1
ATOM 1566 N N . PHE A 1 208 ? 3.684 7.652 4.446 1.00 98.19 208 PHE A N 1
ATOM 1567 C CA . PHE A 1 208 ? 3.184 7.783 5.825 1.00 98.19 208 PHE A CA 1
ATOM 1568 C C . PHE A 1 208 ? 4.094 7.059 6.815 1.00 98.19 208 PHE A C 1
ATOM 1570 O O . PHE A 1 208 ? 4.337 5.872 6.635 1.00 98.19 208 PHE A O 1
ATOM 1577 N N . ASP A 1 209 ? 4.506 7.684 7.911 1.00 98.31 209 ASP A N 1
ATOM 1578 C CA . ASP A 1 209 ? 5.335 6.981 8.885 1.00 98.31 209 ASP A CA 1
ATOM 1579 C C . ASP A 1 209 ? 4.583 5.813 9.550 1.00 98.31 209 ASP A C 1
ATOM 1581 O O . ASP A 1 209 ? 3.502 5.974 10.126 1.00 98.31 209 ASP A O 1
ATOM 1585 N N . THR A 1 210 ? 5.185 4.627 9.510 1.00 98.31 210 THR A N 1
ATOM 1586 C CA . THR A 1 210 ? 4.779 3.450 10.292 1.00 98.31 210 THR A CA 1
ATOM 1587 C C . THR A 1 210 ? 6.010 2.880 10.979 1.00 98.31 210 THR A C 1
ATOM 1589 O O . THR A 1 210 ? 6.916 2.408 10.305 1.00 98.31 210 THR A O 1
ATOM 1592 N N . LYS A 1 211 ? 6.077 2.900 12.309 1.00 97.50 211 LYS A N 1
ATOM 1593 C CA . LYS A 1 211 ? 7.311 2.569 13.058 1.00 97.50 211 LYS A CA 1
ATOM 1594 C C . LYS A 1 211 ? 7.784 1.115 12.931 1.00 97.50 211 LYS A C 1
ATOM 1596 O O . LYS A 1 211 ? 8.860 0.774 13.414 1.00 97.50 211 LYS A O 1
ATOM 1601 N N . ASP A 1 212 ? 6.938 0.253 12.382 1.00 97.62 212 ASP A N 1
ATOM 1602 C CA . ASP A 1 212 ? 7.151 -1.179 12.200 1.00 97.62 212 ASP A CA 1
ATOM 1603 C C . ASP A 1 212 ? 7.326 -1.578 10.732 1.00 97.62 212 ASP A C 1
ATOM 1605 O O . ASP A 1 212 ? 7.450 -2.759 10.445 1.00 97.62 212 ASP A O 1
ATOM 1609 N N . MET A 1 213 ? 7.376 -0.627 9.798 1.00 98.44 213 MET A N 1
ATOM 1610 C CA . MET A 1 213 ? 7.678 -0.903 8.395 1.00 98.44 213 MET A CA 1
ATOM 1611 C C . MET A 1 213 ? 8.509 0.215 7.780 1.00 98.44 213 MET A C 1
ATOM 1613 O O . MET A 1 213 ? 8.419 1.382 8.168 1.00 98.44 213 MET A O 1
ATOM 1617 N N . ARG A 1 214 ? 9.259 -0.141 6.740 1.00 97.38 214 ARG A N 1
ATOM 1618 C CA . ARG A 1 214 ? 9.926 0.812 5.862 1.00 97.38 214 ARG A CA 1
ATOM 1619 C C . ARG A 1 214 ? 8.974 1.933 5.420 1.00 97.38 214 ARG A C 1
ATOM 1621 O O . ARG A 1 214 ? 7.859 1.647 4.999 1.00 97.38 214 ARG A O 1
ATOM 1628 N N . SER A 1 215 ? 9.406 3.191 5.508 1.00 96.62 215 SER A N 1
ATOM 1629 C CA . SER A 1 215 ? 8.657 4.374 5.047 1.00 96.62 215 SER A CA 1
ATOM 1630 C C . SER A 1 215 ? 9.626 5.341 4.360 1.00 96.62 215 SER A C 1
ATOM 1632 O O . SER A 1 215 ? 10.219 6.198 5.009 1.00 96.62 215 SER A O 1
ATOM 1634 N N . THR A 1 216 ? 9.847 5.171 3.053 1.00 95.31 216 THR A N 1
ATOM 1635 C CA . THR A 1 216 ? 10.918 5.876 2.311 1.00 95.31 216 THR A CA 1
ATOM 1636 C C . THR A 1 216 ? 10.396 6.725 1.157 1.00 95.31 216 THR A C 1
ATOM 1638 O O . THR A 1 216 ? 11.163 7.191 0.316 1.00 95.31 216 THR A O 1
ATOM 1641 N N . GLY A 1 217 ? 9.081 6.929 1.085 1.00 94.75 217 GLY A N 1
ATOM 1642 C CA . GLY A 1 217 ? 8.455 7.659 -0.011 1.00 94.75 217 GLY A CA 1
ATOM 1643 C C . GLY A 1 217 ? 8.610 6.932 -1.345 1.00 94.75 217 GLY A C 1
ATOM 1644 O O . GLY A 1 217 ? 8.760 7.578 -2.378 1.00 94.75 217 GLY A O 1
ATOM 1645 N N . ALA A 1 218 ? 8.597 5.597 -1.316 1.00 94.88 218 ALA A N 1
ATOM 1646 C CA . ALA A 1 218 ? 8.879 4.695 -2.430 1.00 94.88 218 ALA A CA 1
ATOM 1647 C C . ALA A 1 218 ? 10.325 4.734 -2.964 1.00 94.88 218 ALA A C 1
ATOM 1649 O O . ALA A 1 218 ? 10.610 4.065 -3.961 1.00 94.88 218 ALA A O 1
ATOM 1650 N N . GLY A 1 219 ? 11.226 5.472 -2.311 1.00 94.56 219 GLY A N 1
ATOM 1651 C CA . GLY A 1 219 ? 12.631 5.550 -2.688 1.00 94.56 219 GLY A CA 1
ATOM 1652 C C . GLY A 1 219 ? 13.416 4.298 -2.298 1.00 94.56 219 GLY A C 1
ATOM 1653 O O . GLY A 1 219 ? 13.247 3.747 -1.201 1.00 94.56 219 GLY A O 1
ATOM 1654 N N . ASP A 1 220 ? 14.300 3.868 -3.190 1.00 95.25 220 ASP A N 1
ATOM 1655 C CA . ASP A 1 220 ? 15.330 2.875 -2.938 1.00 95.25 220 ASP A CA 1
ATOM 1656 C C . ASP A 1 220 ? 16.703 3.540 -2.853 1.00 95.25 220 ASP A C 1
ATOM 1658 O O . ASP A 1 220 ? 17.225 4.097 -3.816 1.00 95.25 220 ASP A O 1
ATOM 1662 N N . ALA A 1 221 ? 17.276 3.495 -1.658 1.00 94.00 221 ALA A N 1
ATOM 1663 C CA . ALA A 1 221 ? 18.607 3.985 -1.365 1.00 94.00 221 ALA A CA 1
ATOM 1664 C C . ALA A 1 221 ? 19.179 3.195 -0.184 1.00 94.00 221 ALA A C 1
ATOM 1666 O O . ALA A 1 221 ? 18.438 2.566 0.579 1.00 94.00 221 ALA A O 1
ATOM 1667 N N . ALA A 1 222 ? 20.494 3.266 -0.003 1.00 91.62 222 ALA A N 1
ATOM 1668 C CA . ALA A 1 222 ? 21.178 2.746 1.176 1.00 91.62 222 ALA A CA 1
ATOM 1669 C C . ALA A 1 222 ? 20.937 3.660 2.394 1.00 91.62 222 ALA A C 1
ATOM 1671 O O . ALA A 1 222 ? 21.834 4.373 2.840 1.00 91.62 222 ALA A O 1
ATOM 1672 N N . TYR A 1 223 ? 19.701 3.691 2.894 1.00 92.62 223 TYR A N 1
ATOM 1673 C CA . TYR A 1 223 ? 19.362 4.407 4.122 1.00 92.62 223 TYR A CA 1
ATOM 1674 C C . TYR A 1 223 ? 20.042 3.741 5.323 1.00 92.62 223 TYR A C 1
ATOM 1676 O O . TYR A 1 223 ? 19.974 2.521 5.467 1.00 92.62 223 TYR A O 1
ATOM 1684 N N . ASP A 1 224 ? 20.610 4.540 6.231 1.00 91.00 224 ASP A N 1
ATOM 1685 C CA . ASP A 1 224 ? 21.083 4.031 7.528 1.00 91.00 224 ASP A CA 1
ATOM 1686 C C . ASP A 1 224 ? 19.936 3.355 8.296 1.00 91.00 224 ASP A C 1
ATOM 1688 O O . ASP A 1 224 ? 20.125 2.319 8.931 1.00 91.00 224 ASP A O 1
ATOM 1692 N N . MET A 1 225 ? 18.737 3.941 8.198 1.00 93.38 225 MET A N 1
ATOM 1693 C CA . MET A 1 225 ? 17.487 3.446 8.766 1.00 93.38 225 MET A CA 1
ATOM 1694 C C . MET A 1 225 ? 16.343 3.688 7.789 1.00 93.38 225 MET A C 1
ATOM 1696 O O . MET A 1 225 ? 16.121 4.828 7.383 1.00 93.38 225 MET A O 1
ATOM 1700 N N . ASP A 1 226 ? 15.595 2.642 7.451 1.00 96.81 226 ASP A N 1
ATOM 1701 C CA . ASP A 1 226 ? 14.504 2.742 6.479 1.00 96.81 226 ASP A CA 1
ATOM 1702 C C . ASP A 1 226 ? 13.099 2.803 7.104 1.00 96.81 226 ASP A C 1
ATOM 1704 O O . ASP A 1 226 ? 12.125 3.016 6.385 1.00 96.81 226 ASP A O 1
ATOM 1708 N N . PHE A 1 227 ? 12.984 2.696 8.432 1.00 97.38 227 PHE A N 1
ATOM 1709 C CA . PHE A 1 227 ? 11.737 2.853 9.188 1.00 97.38 227 PHE A CA 1
ATOM 1710 C C . PHE A 1 227 ? 11.798 4.034 10.180 1.00 97.38 227 PHE A C 1
ATOM 1712 O O . PHE A 1 227 ? 12.853 4.319 10.760 1.00 97.38 227 PHE A O 1
ATOM 1719 N N . PRO A 1 228 ? 10.670 4.723 10.421 1.00 96.75 228 PRO A N 1
ATOM 1720 C CA . PRO A 1 228 ? 10.606 5.895 11.284 1.00 96.75 228 PRO A CA 1
ATOM 1721 C C . PRO A 1 228 ? 10.569 5.526 12.773 1.00 96.75 228 PRO A C 1
ATOM 1723 O O . PRO A 1 228 ? 10.198 4.427 13.181 1.00 96.75 228 PRO A O 1
ATOM 1726 N N . ALA A 1 229 ? 10.908 6.490 13.631 1.00 95.00 229 ALA A N 1
ATOM 1727 C CA . ALA A 1 229 ? 10.924 6.287 15.083 1.00 95.00 229 ALA A CA 1
ATOM 1728 C C . ALA A 1 229 ? 9.523 6.211 15.726 1.00 95.00 229 ALA A C 1
ATOM 1730 O O . ALA A 1 229 ? 9.399 5.774 16.875 1.00 95.00 229 ALA A O 1
ATOM 1731 N N . ARG A 1 230 ? 8.487 6.678 15.023 1.00 95.56 230 ARG A N 1
ATOM 1732 C CA . ARG A 1 230 ? 7.096 6.761 15.484 1.00 95.56 230 ARG A CA 1
ATOM 1733 C C . ARG A 1 230 ? 6.139 6.607 14.308 1.00 95.56 230 ARG A C 1
ATOM 1735 O O . ARG A 1 230 ? 6.556 6.706 13.163 1.00 95.56 230 ARG A O 1
ATOM 1742 N N . ASP A 1 231 ? 4.876 6.374 14.620 1.00 97.81 231 ASP A N 1
ATOM 1743 C CA . ASP A 1 231 ? 3.804 6.315 13.637 1.00 97.81 231 ASP A CA 1
ATOM 1744 C C . ASP A 1 231 ? 3.329 7.743 13.268 1.00 97.81 231 ASP A C 1
ATOM 1746 O O . ASP A 1 231 ? 3.434 8.700 14.052 1.00 97.81 231 ASP A O 1
ATOM 1750 N N . HIS A 1 232 ? 2.761 7.893 12.072 1.00 97.88 232 HIS A N 1
ATOM 1751 C CA . HIS A 1 232 ? 1.915 9.036 11.729 1.00 97.88 232 HIS A CA 1
ATOM 1752 C C . HIS A 1 232 ? 0.663 9.046 12.629 1.00 97.88 232 HIS A C 1
ATOM 1754 O O . HIS A 1 232 ? 0.155 7.978 12.977 1.00 97.88 232 HIS A O 1
ATOM 1760 N N . LEU A 1 233 ? 0.098 10.217 12.970 1.00 96.06 233 LEU A N 1
ATOM 1761 C CA . LEU A 1 233 ? -1.031 10.295 13.923 1.00 96.06 233 LEU A CA 1
ATOM 1762 C C . LEU A 1 233 ? -2.215 9.428 13.500 1.00 96.06 233 LEU A C 1
ATOM 1764 O O . LEU A 1 233 ? -2.817 8.733 14.309 1.00 96.06 233 LEU A O 1
ATOM 1768 N N . LEU A 1 234 ? -2.537 9.451 12.208 1.00 97.50 234 LEU A N 1
ATOM 1769 C CA . LEU A 1 234 ? -3.641 8.666 11.657 1.00 97.50 234 LEU A CA 1
ATOM 1770 C C . LEU A 1 234 ? -3.400 7.154 11.804 1.00 97.50 234 LEU A C 1
ATOM 1772 O O . LEU A 1 234 ? -4.338 6.413 12.075 1.00 97.50 234 LEU A O 1
ATOM 1776 N N . VAL A 1 235 ? -2.148 6.693 11.701 1.00 98.38 235 VAL A N 1
ATOM 1777 C CA . VAL A 1 235 ? -1.785 5.292 11.968 1.00 98.38 235 VAL A CA 1
ATOM 1778 C C . VAL A 1 235 ? -2.002 4.971 13.450 1.00 98.38 235 VAL A C 1
ATOM 1780 O O . VAL A 1 235 ? -2.624 3.957 13.766 1.00 98.38 235 VAL A O 1
ATOM 1783 N N . GLU A 1 236 ? -1.544 5.840 14.358 1.00 97.00 236 GLU A N 1
ATOM 1784 C CA . GLU A 1 236 ? -1.730 5.683 15.811 1.00 97.00 236 GLU A CA 1
ATOM 1785 C C . GLU A 1 236 ? -3.215 5.596 16.173 1.00 97.00 236 GLU A C 1
ATOM 1787 O O . GLU A 1 236 ? -3.627 4.686 16.896 1.00 97.00 236 GLU A O 1
ATOM 1792 N N . GLN A 1 237 ? -4.028 6.492 15.609 1.00 97.44 237 GLN A N 1
ATOM 1793 C CA . GLN A 1 237 ? -5.463 6.554 15.865 1.00 97.44 237 GLN A CA 1
ATOM 1794 C C . GLN A 1 237 ? -6.205 5.308 15.389 1.00 97.44 237 GLN A C 1
ATOM 1796 O O . GLN A 1 237 ? -7.058 4.790 16.111 1.00 97.44 237 GLN A O 1
ATOM 1801 N N . LEU A 1 238 ? -5.873 4.791 14.203 1.00 98.69 238 LEU A N 1
ATOM 1802 C CA . LEU A 1 238 ? -6.478 3.553 13.716 1.00 98.69 238 LEU A CA 1
ATOM 1803 C C . LEU A 1 238 ? -6.038 2.346 14.556 1.00 98.69 238 LEU A C 1
ATOM 1805 O O . LEU A 1 238 ? -6.886 1.535 14.932 1.00 98.69 238 LEU A O 1
ATOM 1809 N N . ARG A 1 239 ? -4.749 2.236 14.921 1.00 98.44 239 ARG A N 1
ATOM 1810 C CA . ARG A 1 239 ? -4.253 1.153 15.797 1.00 98.44 239 ARG A CA 1
ATOM 1811 C C . ARG A 1 239 ? -4.957 1.148 17.152 1.00 98.44 239 ARG A C 1
ATOM 1813 O O . ARG A 1 239 ? -5.364 0.084 17.619 1.00 98.44 239 ARG A O 1
ATOM 1820 N N . ALA A 1 240 ? -5.121 2.324 17.762 1.00 97.81 240 ALA A N 1
ATOM 1821 C CA . ALA A 1 240 ? -5.822 2.489 19.036 1.00 97.81 240 ALA A CA 1
ATOM 1822 C C . ALA A 1 240 ? -7.289 2.035 18.962 1.00 97.81 240 ALA A C 1
ATOM 1824 O O . ALA A 1 240 ? -7.858 1.613 19.964 1.00 97.81 240 ALA A O 1
ATOM 1825 N N . LYS A 1 241 ? -7.876 2.060 17.761 1.00 98.62 241 LYS A N 1
ATOM 1826 C CA . LYS A 1 241 ? -9.259 1.661 17.480 1.00 98.62 241 LYS A CA 1
ATOM 1827 C C . LYS A 1 241 ? -9.379 0.258 16.878 1.00 98.62 241 LYS A C 1
ATOM 1829 O O . LYS A 1 241 ? -10.428 -0.086 16.335 1.00 98.62 241 LYS A O 1
ATOM 1834 N N . GLY A 1 242 ? -8.330 -0.559 16.996 1.00 98.56 242 GLY A N 1
ATOM 1835 C CA . GLY A 1 242 ? -8.345 -1.983 16.649 1.00 98.56 242 GLY A CA 1
ATOM 1836 C C . GLY A 1 242 ? -7.935 -2.319 15.213 1.00 98.56 242 GLY A C 1
ATOM 1837 O O . GLY A 1 242 ? -8.018 -3.487 14.833 1.00 98.56 242 GLY A O 1
ATOM 1838 N N . ALA A 1 243 ? -7.478 -1.338 14.429 1.00 98.88 243 ALA A N 1
ATOM 1839 C CA . ALA A 1 243 ? -7.015 -1.578 13.067 1.00 98.88 243 ALA A CA 1
ATOM 1840 C C . ALA A 1 243 ? -5.717 -2.394 13.023 1.00 98.88 243 ALA A C 1
ATOM 1842 O O . ALA A 1 243 ? -4.847 -2.279 13.895 1.00 98.88 243 ALA A O 1
ATOM 1843 N N . ILE A 1 244 ? -5.555 -3.148 11.938 1.00 98.88 244 ILE A N 1
ATOM 1844 C CA . ILE A 1 244 ? -4.336 -3.883 11.607 1.00 98.88 244 ILE A CA 1
ATOM 1845 C C . ILE A 1 244 ? -3.654 -3.169 10.439 1.00 98.88 244 ILE A C 1
ATOM 1847 O O . ILE A 1 244 ? -4.188 -3.088 9.331 1.00 98.88 244 ILE A O 1
ATOM 1851 N N . ILE A 1 245 ? -2.460 -2.637 10.696 1.00 98.81 245 ILE A N 1
ATOM 1852 C CA . ILE A 1 245 ? -1.654 -1.913 9.708 1.00 98.81 245 ILE A CA 1
ATOM 1853 C C . ILE A 1 245 ? -0.768 -2.937 9.000 1.00 98.81 245 ILE A C 1
ATOM 1855 O O . ILE A 1 245 ? 0.258 -3.364 9.530 1.00 98.81 245 ILE A O 1
ATOM 1859 N N . PHE A 1 246 ? -1.233 -3.392 7.839 1.00 98.88 246 PHE A N 1
ATOM 1860 C CA . PHE A 1 246 ? -0.717 -4.588 7.178 1.00 98.88 246 PHE A CA 1
ATOM 1861 C C . PHE A 1 246 ? 0.369 -4.297 6.154 1.00 98.88 246 PHE A C 1
ATOM 1863 O O . PHE A 1 246 ? 1.282 -5.102 6.006 1.00 98.88 246 PHE A O 1
ATOM 1870 N N . ALA A 1 247 ? 0.278 -3.185 5.428 1.00 98.81 247 ALA A N 1
ATOM 1871 C CA . ALA A 1 247 ? 1.199 -2.948 4.327 1.00 98.81 247 ALA A CA 1
ATOM 1872 C C . ALA A 1 247 ? 1.407 -1.472 3.998 1.00 98.81 247 ALA A C 1
ATOM 1874 O O . ALA A 1 247 ? 0.541 -0.617 4.207 1.00 98.81 247 ALA A O 1
ATOM 1875 N N . LYS A 1 248 ? 2.547 -1.209 3.371 1.00 98.81 248 LYS A N 1
ATOM 1876 C CA . LYS A 1 248 ? 2.833 -0.001 2.610 1.00 98.81 248 LYS A CA 1
ATOM 1877 C C . LYS A 1 248 ? 2.395 -0.220 1.173 1.00 98.81 248 LYS A C 1
ATOM 1879 O O . LYS A 1 248 ? 2.766 -1.209 0.546 1.00 98.81 248 LYS A O 1
ATOM 1884 N N . ALA A 1 249 ? 1.578 0.678 0.652 1.00 98.38 249 ALA A N 1
ATOM 1885 C CA . ALA A 1 249 ? 1.110 0.657 -0.719 1.00 98.38 249 ALA A CA 1
ATOM 1886 C C . ALA A 1 249 ? 2.139 1.312 -1.646 1.00 98.38 249 ALA A C 1
ATOM 1888 O O . ALA A 1 249 ? 2.727 2.341 -1.301 1.00 98.38 249 ALA A O 1
ATOM 1889 N N . VAL A 1 250 ? 2.304 0.736 -2.839 1.00 97.19 250 VAL A N 1
ATOM 1890 C CA . VAL A 1 250 ? 3.114 1.314 -3.916 1.00 97.19 250 VAL A CA 1
ATOM 1891 C C . VAL A 1 250 ? 2.625 2.726 -4.220 1.00 97.19 250 VAL A C 1
ATOM 1893 O O . VAL A 1 250 ? 1.424 3.000 -4.241 1.00 97.19 250 VAL A O 1
ATOM 1896 N N . CYS A 1 251 ? 3.554 3.636 -4.476 1.00 95.88 251 CYS A N 1
ATOM 1897 C CA . CYS A 1 251 ? 3.234 4.977 -4.928 1.00 95.88 251 CYS A CA 1
ATOM 1898 C C . CYS A 1 251 ? 4.233 5.445 -5.981 1.00 95.88 251 CYS A C 1
ATOM 1900 O O . CYS A 1 251 ? 5.323 4.884 -6.099 1.00 95.88 251 CYS A O 1
ATOM 1902 N N . THR A 1 252 ? 3.883 6.491 -6.732 1.00 93.88 252 THR A N 1
ATOM 1903 C CA . THR A 1 252 ? 4.916 7.247 -7.449 1.00 93.88 252 THR A CA 1
ATOM 1904 C C . THR A 1 252 ? 5.915 7.772 -6.429 1.00 93.88 252 THR A C 1
ATOM 1906 O O . THR A 1 252 ? 5.511 8.402 -5.446 1.00 93.88 252 THR A O 1
ATOM 1909 N N . GLU A 1 253 ? 7.193 7.513 -6.677 1.00 92.25 253 GLU A N 1
ATOM 1910 C CA . GLU A 1 253 ? 8.292 7.923 -5.813 1.00 92.25 253 GLU A CA 1
ATOM 1911 C C . GLU A 1 253 ? 8.225 9.416 -5.456 1.00 92.25 253 GLU A C 1
ATOM 1913 O O . GLU A 1 253 ? 7.923 10.261 -6.306 1.00 92.25 253 GLU A O 1
ATOM 1918 N N . TYR A 1 254 ? 8.418 9.719 -4.169 1.00 92.12 254 TYR A N 1
ATOM 1919 C CA . TYR A 1 254 ? 8.290 11.052 -3.567 1.00 92.12 254 TYR A CA 1
ATOM 1920 C C . TYR A 1 254 ? 7.012 11.786 -4.000 1.00 92.12 254 TYR A C 1
ATOM 1922 O O . TYR A 1 254 ? 7.019 12.950 -4.398 1.00 92.12 254 TYR A O 1
ATOM 1930 N N . ASN A 1 255 ? 5.888 11.063 -3.983 1.00 92.44 255 ASN A N 1
ATOM 1931 C CA . ASN A 1 255 ? 4.560 11.537 -4.378 1.00 92.44 255 ASN A CA 1
ATOM 1932 C C . ASN A 1 255 ? 4.456 12.049 -5.825 1.00 92.44 255 ASN A C 1
ATOM 1934 O O . ASN A 1 255 ? 3.453 12.676 -6.177 1.00 92.44 255 ASN A O 1
ATOM 1938 N N . GLY A 1 256 ? 5.434 11.748 -6.683 1.00 87.62 256 GLY A N 1
ATOM 1939 C CA . GLY A 1 256 ? 5.508 12.256 -8.051 1.00 87.62 256 GLY A CA 1
ATOM 1940 C C . GLY A 1 256 ? 6.031 13.685 -8.163 1.00 87.62 256 GLY A C 1
ATOM 1941 O O . GLY A 1 256 ? 5.903 14.286 -9.230 1.00 87.62 256 GLY A O 1
ATOM 1942 N N . ARG A 1 257 ? 6.621 14.234 -7.095 1.00 79.06 257 ARG A N 1
ATOM 1943 C CA . ARG A 1 257 ? 7.292 15.530 -7.130 1.00 79.06 257 ARG A CA 1
ATOM 1944 C C . ARG A 1 257 ? 8.718 15.376 -6.623 1.00 79.06 257 ARG A C 1
ATOM 1946 O O . ARG A 1 257 ? 8.969 15.346 -5.425 1.00 79.06 257 ARG A O 1
ATOM 1953 N N . ALA A 1 258 ? 9.662 15.336 -7.552 1.00 59.41 258 ALA A N 1
ATOM 1954 C CA . ALA A 1 258 ? 11.045 15.596 -7.200 1.00 59.41 258 ALA A CA 1
ATOM 1955 C C . ALA A 1 258 ? 11.174 17.087 -6.838 1.00 59.41 258 ALA A C 1
ATOM 1957 O O . ALA A 1 258 ? 10.681 17.954 -7.568 1.00 59.41 258 ALA A O 1
ATOM 1958 N N . GLY A 1 259 ? 11.830 17.398 -5.718 1.00 58.16 259 GLY A N 1
ATOM 1959 C CA . GLY A 1 259 ? 12.494 18.698 -5.589 1.00 58.16 259 GLY A CA 1
ATOM 1960 C C . GLY A 1 259 ? 13.581 18.835 -6.664 1.00 58.16 259 GLY A C 1
ATOM 1961 O O . GLY A 1 259 ? 13.847 17.883 -7.392 1.00 58.16 259 GLY A O 1
ATOM 1962 N N . ASP A 1 260 ? 14.230 19.991 -6.780 1.00 61.72 260 ASP A N 1
ATOM 1963 C CA . ASP A 1 260 ? 15.485 20.076 -7.537 1.00 61.72 260 ASP A CA 1
ATOM 1964 C C . ASP A 1 260 ? 16.614 19.558 -6.630 1.00 61.72 260 ASP A C 1
ATOM 1966 O O . ASP A 1 260 ? 16.973 20.251 -5.674 1.00 61.72 260 ASP A O 1
ATOM 1970 N N . PRO A 1 261 ? 17.165 18.348 -6.853 1.00 61.38 261 PRO A N 1
ATOM 1971 C CA . PRO A 1 261 ? 18.206 17.804 -5.989 1.00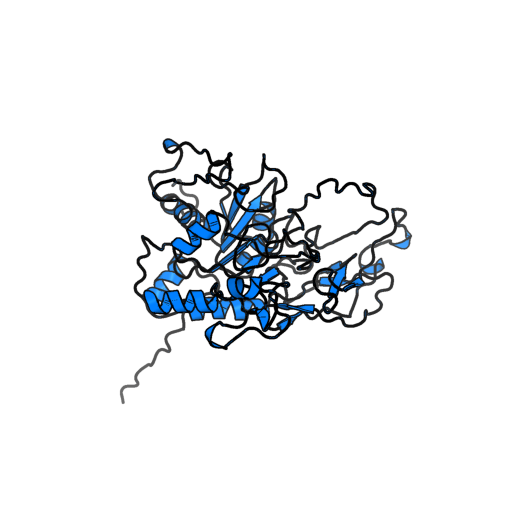 61.38 261 PRO A CA 1
ATOM 1972 C C . PRO A 1 261 ? 19.576 18.470 -6.222 1.00 61.38 261 PRO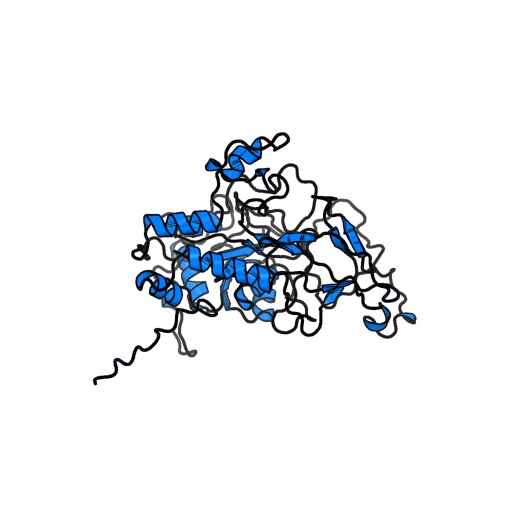 A C 1
ATOM 1974 O O . PRO A 1 261 ? 20.574 17.989 -5.690 1.00 61.38 261 PRO A O 1
ATOM 1977 N N . GLY A 1 262 ? 19.667 19.536 -7.031 1.00 63.56 262 GLY A N 1
ATOM 1978 C CA . GLY A 1 262 ? 20.937 20.177 -7.384 1.00 63.56 262 GLY A CA 1
ATOM 1979 C C . GLY A 1 262 ? 21.732 19.394 -8.434 1.00 63.56 262 GLY A C 1
ATOM 1980 O O . GLY A 1 262 ? 22.962 19.412 -8.427 1.00 63.56 262 GLY A O 1
ATOM 1981 N N . GLY A 1 263 ? 21.032 18.689 -9.328 1.00 68.25 263 GLY A N 1
ATOM 1982 C CA . GLY A 1 263 ? 21.600 17.852 -10.389 1.00 68.25 263 GLY A CA 1
ATOM 1983 C C . GLY A 1 263 ? 21.354 18.394 -11.801 1.00 68.25 263 GLY A C 1
ATOM 1984 O O . GLY A 1 263 ? 20.987 19.551 -12.005 1.00 68.25 263 GLY A O 1
ATOM 1985 N N . ARG A 1 264 ? 21.545 17.545 -12.820 1.00 65.94 264 ARG A N 1
ATOM 1986 C CA . ARG A 1 264 ? 21.145 17.887 -14.195 1.00 65.94 264 ARG A CA 1
ATOM 1987 C C . ARG A 1 264 ? 19.614 18.012 -14.243 1.00 65.94 264 ARG A C 1
ATOM 1989 O O . ARG A 1 264 ? 18.926 17.012 -14.090 1.00 65.94 264 ARG A O 1
ATOM 1996 N N . HIS A 1 265 ? 19.100 19.223 -14.461 1.00 69.81 265 HIS A N 1
ATOM 1997 C CA . HIS A 1 265 ? 17.661 19.509 -14.602 1.00 69.81 265 HIS A CA 1
ATOM 1998 C C . HIS A 1 265 ? 17.133 19.275 -16.029 1.00 69.81 265 HIS A C 1
ATOM 2000 O O . HIS A 1 265 ? 15.942 19.416 -16.287 1.00 69.81 265 HIS A O 1
ATOM 2006 N N . GLU A 1 266 ? 18.019 18.907 -16.956 1.00 79.88 266 GLU A N 1
ATOM 2007 C CA . GLU A 1 266 ? 17.680 18.502 -18.315 1.00 79.88 266 GLU A CA 1
ATOM 2008 C C . GLU A 1 266 ? 17.895 16.993 -18.466 1.00 79.88 266 GLU A C 1
ATOM 2010 O O . GLU A 1 266 ? 19.024 16.528 -18.270 1.00 79.88 266 GLU A O 1
ATOM 2015 N N . PRO A 1 267 ? 16.859 16.212 -18.828 1.00 81.56 267 PRO A N 1
ATOM 2016 C CA . PRO A 1 267 ? 17.024 14.777 -19.020 1.00 81.56 267 PRO A CA 1
ATOM 2017 C C . PRO A 1 267 ? 17.863 14.507 -20.276 1.00 81.56 267 PRO A C 1
ATOM 2019 O O . PRO A 1 267 ? 17.703 15.192 -21.285 1.00 81.56 267 PRO A O 1
ATOM 2022 N N . ASP A 1 268 ? 18.749 13.516 -20.243 1.00 89.19 268 ASP A N 1
ATOM 2023 C CA . ASP A 1 268 ? 19.535 13.058 -21.399 1.00 89.19 268 ASP A CA 1
ATOM 2024 C C . ASP A 1 268 ? 18.826 11.949 -22.192 1.00 89.19 268 ASP A C 1
ATOM 2026 O O . ASP A 1 268 ? 19.141 11.731 -23.362 1.00 89.19 268 ASP A O 1
ATOM 2030 N N . LYS A 1 269 ? 17.830 11.300 -21.581 1.00 90.62 269 LYS A N 1
ATOM 2031 C CA . LYS A 1 269 ? 16.970 10.280 -22.187 1.00 90.62 269 LYS A CA 1
ATOM 2032 C C . LYS A 1 269 ? 15.492 10.570 -21.953 1.00 90.62 269 LYS A C 1
ATOM 2034 O O . LYS A 1 269 ? 15.137 11.403 -21.122 1.00 90.62 269 LYS A O 1
ATOM 2039 N N . VAL A 1 270 ? 14.618 9.874 -22.672 1.00 89.06 270 VAL A N 1
ATOM 2040 C CA . VAL A 1 270 ? 13.176 9.874 -22.393 1.00 89.06 270 VAL A CA 1
ATOM 2041 C C . VAL A 1 270 ? 12.642 8.466 -22.188 1.00 89.06 270 VAL A C 1
ATOM 2043 O O . VAL A 1 270 ? 13.136 7.498 -22.763 1.00 89.06 270 VAL A O 1
ATOM 2046 N N . LEU A 1 271 ? 11.585 8.387 -21.386 1.00 85.88 271 LEU A N 1
ATOM 2047 C CA . LEU A 1 271 ? 10.931 7.152 -20.984 1.00 85.88 271 LEU A CA 1
ATOM 2048 C C . LEU A 1 271 ? 9.445 7.193 -21.379 1.00 85.88 271 LEU A C 1
ATOM 2050 O O . LEU A 1 271 ? 8.614 7.679 -20.608 1.00 85.88 271 LEU A O 1
ATOM 2054 N N . PRO A 1 272 ? 9.081 6.716 -22.578 1.00 85.44 272 PRO A N 1
ATOM 2055 C CA . PRO A 1 272 ? 7.687 6.457 -22.921 1.00 85.44 272 PRO A CA 1
ATOM 2056 C C . PRO A 1 272 ? 7.134 5.306 -22.063 1.00 85.44 272 PRO A C 1
ATOM 2058 O O . PRO A 1 272 ? 7.835 4.327 -21.816 1.00 85.44 272 PRO A O 1
ATOM 2061 N N . SER A 1 273 ? 5.886 5.412 -21.598 1.00 81.25 273 SER A N 1
ATOM 2062 C CA . SER A 1 273 ? 5.272 4.409 -20.712 1.00 81.25 273 SER A CA 1
ATOM 2063 C C . SER A 1 273 ? 3.761 4.301 -20.932 1.00 81.25 273 SER A C 1
ATOM 2065 O O . SER A 1 273 ? 3.061 5.314 -20.938 1.00 81.25 273 SER A O 1
ATOM 2067 N N . THR A 1 274 ? 3.251 3.071 -21.052 1.00 75.69 274 THR A N 1
ATOM 2068 C CA . THR A 1 274 ? 1.809 2.738 -21.054 1.00 75.69 274 THR A CA 1
ATOM 2069 C C . THR A 1 274 ? 1.267 2.501 -19.645 1.00 75.69 274 THR A C 1
ATOM 2071 O O . THR A 1 274 ? 0.077 2.686 -19.391 1.00 75.69 274 THR A O 1
ATOM 2074 N N . LEU A 1 275 ? 2.149 2.169 -18.698 1.00 79.94 275 LEU A N 1
ATOM 2075 C CA . LEU A 1 275 ? 1.829 2.011 -17.277 1.00 79.94 275 LEU A CA 1
ATOM 2076 C C . LEU A 1 275 ? 1.868 3.342 -16.504 1.00 79.94 275 LEU A C 1
ATOM 2078 O O . LEU A 1 275 ? 1.727 3.379 -15.280 1.00 79.94 275 LEU A O 1
ATOM 2082 N N . GLY A 1 276 ? 2.012 4.458 -17.222 1.00 76.56 276 GLY A N 1
ATOM 2083 C CA . GLY A 1 276 ? 2.072 5.799 -16.657 1.00 76.56 276 GLY A CA 1
ATOM 2084 C C . GLY A 1 276 ? 3.384 6.070 -15.919 1.00 76.56 276 GLY A C 1
ATOM 2085 O O . GLY A 1 276 ? 4.359 5.326 -16.023 1.00 76.56 276 GLY A O 1
ATOM 2086 N N . TYR A 1 277 ? 3.408 7.165 -15.164 1.00 77.25 277 TYR A N 1
ATOM 2087 C CA . TYR A 1 277 ? 4.594 7.635 -14.438 1.00 77.25 277 TYR A CA 1
ATOM 2088 C C . TYR A 1 277 ? 4.739 7.021 -13.034 1.00 77.25 277 TYR A C 1
ATOM 2090 O O . TYR A 1 277 ? 5.532 7.487 -12.221 1.00 77.25 277 TYR A O 1
ATOM 2098 N N . GLN A 1 278 ? 3.946 6.001 -12.702 1.00 82.31 278 GLN A N 1
ATOM 2099 C CA . GLN A 1 278 ? 3.831 5.478 -11.338 1.00 82.31 278 GLN A CA 1
ATOM 2100 C C . GLN A 1 278 ? 4.863 4.416 -11.050 1.00 82.31 278 GLN A C 1
ATOM 2102 O O . GLN A 1 278 ? 4.561 3.231 -10.962 1.00 82.31 278 GLN A O 1
ATOM 2107 N N . ARG A 1 279 ? 6.096 4.884 -10.942 1.00 85.88 279 ARG A N 1
ATOM 2108 C CA . ARG A 1 279 ? 7.251 4.069 -10.631 1.00 85.88 279 ARG A CA 1
ATOM 2109 C C . ARG A 1 279 ? 7.747 4.382 -9.228 1.00 85.88 279 ARG A C 1
ATOM 2111 O O . ARG A 1 279 ? 7.754 5.538 -8.807 1.00 85.88 279 ARG A O 1
ATOM 2118 N N . SER A 1 280 ? 8.195 3.330 -8.565 1.00 90.75 280 SER A N 1
ATOM 2119 C CA . SER A 1 280 ? 9.006 3.350 -7.359 1.00 90.75 280 SER A CA 1
ATOM 2120 C C . SER A 1 280 ? 10.292 2.587 -7.656 1.00 90.75 280 SER A C 1
ATOM 2122 O O . SER A 1 280 ? 10.223 1.481 -8.193 1.00 90.75 280 SER A O 1
ATOM 2124 N N . SER A 1 281 ? 11.451 3.147 -7.315 1.00 94.19 281 SER A N 1
ATOM 2125 C CA . SER A 1 281 ? 12.720 2.409 -7.377 1.00 94.19 281 SER A CA 1
ATOM 2126 C C . SER A 1 281 ? 12.750 1.237 -6.389 1.00 94.19 281 SER A C 1
ATOM 2128 O O . SER A 1 281 ? 13.356 0.212 -6.678 1.00 94.19 281 SER A O 1
ATOM 2130 N N . TRP A 1 282 ? 12.013 1.333 -5.276 1.00 95.25 282 TRP A N 1
ATOM 2131 C CA . TRP A 1 282 ? 11.843 0.237 -4.318 1.00 95.25 282 TRP A CA 1
ATOM 2132 C C . TRP A 1 282 ? 10.906 -0.859 -4.841 1.00 95.25 282 TRP A C 1
ATOM 2134 O O . TRP A 1 282 ? 11.281 -2.023 -4.981 1.00 95.25 282 TRP A O 1
ATOM 2144 N N . ALA A 1 283 ? 9.660 -0.499 -5.144 1.00 94.44 283 ALA A N 1
ATOM 2145 C CA . ALA A 1 283 ? 8.595 -1.474 -5.342 1.00 94.44 283 ALA A CA 1
ATOM 2146 C C . ALA A 1 283 ? 8.268 -1.779 -6.810 1.00 94.44 283 ALA A C 1
ATOM 2148 O O . ALA A 1 283 ? 7.526 -2.728 -7.074 1.00 94.44 283 ALA A O 1
ATOM 2149 N N . GLY A 1 284 ? 8.800 -1.006 -7.757 1.00 94.00 284 GLY A N 1
ATOM 2150 C CA . GLY A 1 284 ? 8.496 -1.117 -9.181 1.00 94.00 284 GLY A CA 1
ATOM 2151 C C . GLY A 1 284 ? 7.199 -0.401 -9.566 1.00 94.00 284 GLY A C 1
ATOM 2152 O O . GLY A 1 284 ? 6.861 0.652 -9.018 1.00 94.00 284 GLY A O 1
ATOM 2153 N N . ASN A 1 285 ? 6.480 -0.959 -10.542 1.00 93.69 285 ASN A N 1
ATOM 2154 C CA . ASN A 1 285 ? 5.302 -0.340 -11.149 1.00 93.69 285 ASN A CA 1
ATOM 2155 C C . ASN A 1 285 ? 4.022 -1.164 -10.901 1.00 93.69 285 ASN A C 1
ATOM 2157 O O . ASN A 1 285 ? 4.037 -2.369 -11.163 1.00 93.69 285 ASN A O 1
ATOM 2161 N N . PRO A 1 286 ? 2.923 -0.547 -10.427 1.00 95.50 286 PRO A N 1
ATOM 2162 C CA . PRO A 1 286 ? 1.615 -1.182 -10.322 1.00 95.50 286 PRO A CA 1
ATOM 2163 C C . PRO A 1 286 ? 0.885 -1.200 -11.668 1.00 95.50 286 PRO A C 1
ATOM 2165 O O . PRO A 1 286 ? 1.044 -0.285 -12.482 1.00 95.50 286 PRO A O 1
ATOM 2168 N N . ALA A 1 287 ? 0.013 -2.187 -11.854 1.00 95.31 287 ALA A N 1
ATOM 2169 C CA . ALA A 1 287 ? -0.900 -2.268 -12.994 1.00 95.31 287 ALA A CA 1
ATOM 2170 C C . ALA A 1 287 ? -2.362 -2.121 -12.553 1.00 95.31 287 ALA A C 1
ATOM 2172 O O . ALA A 1 287 ? -2.708 -2.357 -11.394 1.00 95.31 287 ALA A O 1
ATOM 2173 N N . ASN A 1 288 ? -3.221 -1.690 -13.477 1.00 95.31 288 ASN A N 1
ATOM 2174 C CA . ASN A 1 288 ? -4.652 -1.596 -13.220 1.00 95.31 288 ASN A CA 1
ATOM 2175 C C . ASN A 1 288 ? -5.266 -3.011 -13.101 1.00 95.31 288 ASN A C 1
ATOM 2177 O O . ASN A 1 288 ? -5.028 -3.837 -13.982 1.00 95.31 288 ASN A O 1
ATOM 2181 N N . PRO A 1 289 ? -6.068 -3.309 -12.062 1.00 96.00 289 PRO A N 1
ATOM 2182 C CA . PRO A 1 289 ? -6.645 -4.642 -11.872 1.00 96.00 289 PRO A CA 1
ATOM 2183 C C . PRO A 1 289 ? -7.729 -5.008 -12.902 1.00 96.00 289 PRO A C 1
ATOM 2185 O O . PRO A 1 289 ? -8.054 -6.183 -13.035 1.00 96.00 289 PRO A O 1
ATOM 2188 N N . TYR A 1 290 ? -8.287 -4.037 -13.633 1.00 96.06 290 TYR A N 1
ATOM 2189 C CA . TYR A 1 290 ? -9.274 -4.268 -14.697 1.00 96.06 290 TYR A CA 1
ATOM 2190 C C . TYR A 1 290 ? -8.640 -4.493 -16.077 1.00 96.06 290 TYR A C 1
ATOM 2192 O O . TYR A 1 290 ? -9.283 -5.058 -16.956 1.00 96.06 290 TYR A O 1
ATOM 2200 N N . ASP A 1 291 ? -7.407 -4.025 -16.277 1.00 95.31 291 ASP A N 1
ATOM 2201 C CA . ASP A 1 291 ? -6.618 -4.211 -17.498 1.00 95.31 291 ASP A CA 1
ATOM 2202 C C . ASP A 1 291 ? -5.137 -4.013 -17.150 1.00 95.31 291 ASP A C 1
ATOM 2204 O O . ASP A 1 291 ? -4.653 -2.885 -17.011 1.00 95.31 291 ASP A O 1
ATOM 2208 N N . THR A 1 292 ? -4.401 -5.115 -17.016 1.00 95.06 292 THR A N 1
ATOM 2209 C CA . THR A 1 292 ? -3.000 -5.107 -16.579 1.00 95.06 292 THR A CA 1
ATOM 2210 C C . THR A 1 292 ? -2.032 -4.509 -17.603 1.00 95.06 292 THR A C 1
ATOM 2212 O O . THR A 1 292 ? -0.847 -4.363 -17.303 1.00 95.06 292 THR A O 1
ATOM 2215 N N . GLN A 1 293 ? -2.506 -4.099 -18.786 1.00 93.19 293 GLN A N 1
ATOM 2216 C CA . GLN A 1 293 ? -1.728 -3.308 -19.745 1.00 93.19 293 GLN A CA 1
ATOM 2217 C C . GLN A 1 293 ? -1.846 -1.797 -19.519 1.00 93.19 293 GLN A C 1
ATOM 2219 O O . GLN A 1 293 ? -1.137 -1.019 -20.164 1.00 93.19 293 GLN A O 1
ATOM 2224 N N . ARG A 1 294 ? -2.722 -1.359 -18.608 1.00 92.19 294 ARG A N 1
ATOM 2225 C CA . ARG A 1 294 ? -2.985 0.057 -18.343 1.00 92.19 294 ARG A CA 1
ATOM 2226 C C . ARG A 1 294 ? -2.365 0.538 -17.044 1.00 92.19 294 ARG A C 1
ATOM 2228 O O . ARG A 1 294 ? -2.264 -0.180 -16.049 1.00 92.19 294 ARG A O 1
ATOM 2235 N N . ALA A 1 295 ? -2.036 1.827 -17.044 1.00 91.75 295 ALA A N 1
ATOM 2236 C CA . ALA A 1 295 ? -1.644 2.553 -15.850 1.00 91.75 295 ALA A CA 1
ATOM 2237 C C . ALA A 1 295 ? -2.677 2.380 -14.727 1.00 91.75 295 ALA A C 1
ATOM 2239 O O . ALA A 1 295 ? -3.860 2.704 -14.882 1.00 91.75 295 ALA A O 1
ATOM 2240 N N . ALA A 1 296 ? -2.195 1.959 -13.559 1.00 92.00 296 ALA A N 1
ATOM 2241 C CA . ALA A 1 296 ? -3.006 1.821 -12.355 1.00 92.00 296 ALA A CA 1
ATOM 2242 C C . ALA A 1 296 ? -3.701 3.125 -11.931 1.00 92.00 296 ALA A C 1
ATOM 2244 O O . ALA A 1 296 ? -4.664 3.090 -11.178 1.00 92.00 296 ALA A O 1
ATOM 2245 N N . SER A 1 297 ? -3.201 4.297 -12.336 1.00 89.56 297 SER A N 1
ATOM 2246 C CA . SER A 1 297 ? -3.706 5.604 -11.890 1.00 89.56 297 SER A CA 1
ATOM 2247 C C . SER A 1 297 ? -3.009 6.765 -12.647 1.00 89.56 297 SER A C 1
ATOM 2249 O O . SER A 1 297 ? -2.099 6.527 -13.448 1.00 89.56 297 SER A O 1
ATOM 2251 N N . LEU A 1 298 ? -3.365 8.014 -12.339 1.00 83.56 298 LEU A N 1
ATOM 2252 C CA . LEU A 1 298 ? -2.622 9.236 -12.678 1.00 83.56 298 LEU A CA 1
ATOM 2253 C C . LEU A 1 298 ? -1.761 9.737 -11.506 1.00 83.56 298 LEU A C 1
ATOM 2255 O O . LEU A 1 298 ? -1.758 10.926 -11.222 1.00 83.56 298 LEU A O 1
ATOM 2259 N N . GLY A 1 299 ? -1.081 8.852 -10.779 1.00 82.81 299 GLY A N 1
ATOM 2260 C CA . GLY A 1 299 ? -0.238 9.228 -9.645 1.00 82.81 299 GLY A CA 1
ATOM 2261 C C . GLY A 1 299 ? -1.020 9.681 -8.412 1.00 82.81 299 GLY A C 1
ATOM 2262 O O . GLY A 1 299 ? -2.221 9.892 -8.474 1.00 82.81 299 GLY A O 1
ATOM 2263 N N . SER A 1 300 ? -0.382 9.844 -7.258 1.00 94.00 300 SER A N 1
ATOM 2264 C CA . SER A 1 300 ? 0.746 9.033 -6.796 1.00 94.00 300 SER A CA 1
ATOM 2265 C C . SER A 1 300 ? 0.321 7.927 -5.838 1.00 94.00 300 SER A C 1
ATOM 2267 O O . SER A 1 300 ? 1.114 7.025 -5.627 1.00 94.00 300 SER A O 1
ATOM 2269 N N . SER A 1 301 ? -0.909 7.900 -5.307 1.00 97.25 301 SER A N 1
ATOM 2270 C CA . SER A 1 301 ? -1.376 6.799 -4.440 1.00 97.25 301 SER A CA 1
ATOM 2271 C C . SER A 1 301 ? -1.876 5.586 -5.247 1.00 97.25 301 SER A C 1
ATOM 2273 O O . SER A 1 301 ? -2.958 5.070 -4.971 1.00 97.25 301 SER A O 1
ATOM 2275 N N . SER A 1 302 ? -1.135 5.151 -6.279 1.00 96.00 302 SER A N 1
ATOM 2276 C CA . SER A 1 302 ? -1.501 4.009 -7.141 1.00 96.00 302 SER A CA 1
ATOM 2277 C C . SER A 1 302 ? -1.865 2.774 -6.339 1.00 96.00 302 SER A C 1
ATOM 2279 O O . SER A 1 302 ? -2.977 2.271 -6.457 1.00 96.00 302 SER A O 1
ATOM 2281 N N . GLY A 1 303 ? -0.926 2.296 -5.527 1.00 97.94 303 GLY A N 1
ATOM 2282 C CA . GLY A 1 303 ? -1.061 1.066 -4.770 1.00 97.94 303 GLY A CA 1
ATOM 2283 C C . GLY A 1 303 ? -2.213 1.128 -3.782 1.00 97.94 303 GLY A C 1
ATOM 2284 O O . GLY A 1 303 ? -2.862 0.116 -3.581 1.00 97.94 303 GLY A O 1
ATOM 2285 N N . SER A 1 304 ? -2.530 2.306 -3.227 1.00 98.69 304 SER A N 1
ATOM 2286 C CA . SER A 1 304 ? -3.679 2.486 -2.330 1.00 98.69 304 SER A CA 1
ATOM 2287 C C . SER A 1 304 ? -5.009 2.242 -3.044 1.00 98.69 304 SER A C 1
ATOM 2289 O O . SER A 1 304 ? -5.916 1.654 -2.466 1.00 98.69 304 SER A O 1
ATOM 2291 N N . GLY A 1 305 ? -5.137 2.688 -4.300 1.00 98.31 305 GLY A N 1
ATOM 2292 C CA . GLY A 1 305 ? -6.323 2.416 -5.117 1.00 98.31 305 GLY A CA 1
ATOM 2293 C C . GLY A 1 305 ? -6.388 0.952 -5.555 1.00 98.31 305 GLY A C 1
ATOM 2294 O O . GLY A 1 305 ? -7.414 0.295 -5.380 1.00 98.31 305 GLY A O 1
ATOM 2295 N N . VAL A 1 306 ? -5.273 0.425 -6.074 1.00 98.44 306 VAL A N 1
ATOM 2296 C CA . VAL A 1 306 ? -5.181 -0.960 -6.564 1.00 98.44 306 VAL A CA 1
ATOM 2297 C C . VAL A 1 306 ? -5.392 -1.967 -5.432 1.00 98.44 306 VAL A C 1
ATOM 2299 O O . VAL A 1 306 ? -6.111 -2.943 -5.621 1.00 98.44 306 VAL A O 1
ATOM 2302 N N . SER A 1 307 ? -4.815 -1.749 -4.246 1.00 98.81 307 SER A N 1
ATOM 2303 C CA . SER A 1 307 ? -4.898 -2.700 -3.131 1.00 98.81 307 SER A CA 1
ATOM 2304 C C . SER A 1 307 ? -6.327 -2.866 -2.617 1.00 98.81 307 SER A C 1
ATOM 2306 O O . SER A 1 307 ? -6.733 -3.975 -2.274 1.00 98.81 307 SER A O 1
ATOM 2308 N N . VAL A 1 308 ? -7.114 -1.789 -2.601 1.00 98.81 308 VAL A N 1
ATOM 2309 C CA . VAL A 1 308 ? -8.533 -1.831 -2.229 1.00 98.81 308 VAL A CA 1
ATOM 2310 C C . VAL A 1 308 ? -9.359 -2.510 -3.324 1.00 98.81 308 VAL A C 1
ATOM 2312 O O . VAL A 1 308 ? -10.169 -3.386 -3.010 1.00 98.81 308 VAL A O 1
ATOM 2315 N N . SER A 1 309 ? -9.121 -2.136 -4.586 1.00 98.44 309 SER A N 1
ATOM 2316 C CA . SER A 1 309 ? -9.831 -2.647 -5.767 1.00 98.44 309 SER A CA 1
ATOM 2317 C C . SER A 1 309 ? -9.616 -4.147 -5.984 1.00 98.44 309 SER A C 1
ATOM 2319 O O . SER A 1 309 ? -10.563 -4.888 -6.207 1.00 98.44 309 SER A O 1
ATOM 2321 N N . ALA A 1 310 ? -8.382 -4.625 -5.814 1.00 98.25 310 ALA A N 1
ATOM 2322 C CA . ALA A 1 310 ? -8.020 -6.034 -5.949 1.00 98.25 310 ALA A CA 1
ATOM 2323 C C . ALA A 1 310 ? -8.214 -6.850 -4.650 1.00 98.25 310 ALA A C 1
ATOM 2325 O O . ALA A 1 310 ? -7.651 -7.939 -4.520 1.00 98.25 310 ALA A O 1
ATOM 2326 N N . ASN A 1 311 ? -8.947 -6.337 -3.651 1.00 98.44 311 ASN A N 1
ATOM 2327 C CA . ASN A 1 311 ? -9.125 -6.942 -2.317 1.00 98.44 311 ASN A CA 1
ATOM 2328 C C . ASN A 1 311 ? -7.829 -7.430 -1.658 1.00 98.44 311 ASN A C 1
ATOM 2330 O O . ASN A 1 311 ? -7.805 -8.491 -1.034 1.00 98.44 311 ASN A O 1
ATOM 2334 N N . LEU A 1 312 ? -6.740 -6.692 -1.801 1.00 98.81 312 LEU A N 1
ATOM 2335 C CA . LEU A 1 312 ? -5.504 -6.958 -1.069 1.00 98.81 312 LEU A CA 1
ATOM 2336 C C . LEU A 1 312 ? -5.546 -6.353 0.340 1.00 98.81 312 LEU A C 1
ATOM 2338 O O . LEU A 1 312 ? -4.766 -6.760 1.193 1.00 98.81 312 LEU A O 1
ATOM 2342 N N . VAL A 1 313 ? -6.483 -5.429 0.586 1.00 98.88 313 VAL A N 1
ATOM 2343 C CA . VAL A 1 313 ? -6.837 -4.865 1.898 1.00 98.88 313 VAL A CA 1
ATOM 2344 C C . VAL A 1 313 ? -8.334 -4.518 1.966 1.00 98.88 313 VAL A C 1
ATOM 2346 O O . VAL A 1 313 ? -9.061 -4.595 0.966 1.00 98.88 313 VAL A O 1
ATOM 2349 N N . MET A 1 314 ? -8.826 -4.121 3.145 1.00 98.81 314 MET A N 1
ATOM 2350 C CA . MET A 1 314 ? -10.179 -3.561 3.284 1.00 98.81 314 MET A CA 1
ATOM 2351 C C . MET A 1 314 ? -10.222 -2.085 2.895 1.00 98.81 314 MET A C 1
ATOM 2353 O O . MET A 1 314 ? -11.139 -1.667 2.191 1.00 98.81 314 MET A O 1
ATOM 2357 N N . ALA A 1 315 ? -9.220 -1.323 3.328 1.00 98.88 315 ALA A N 1
ATOM 2358 C CA . ALA A 1 315 ? -9.130 0.107 3.087 1.00 98.88 315 ALA A CA 1
ATOM 2359 C C . ALA A 1 315 ? -7.675 0.566 2.977 1.00 98.88 315 ALA A C 1
ATOM 2361 O O . ALA A 1 315 ? -6.745 -0.121 3.409 1.00 98.88 315 ALA A O 1
ATOM 2362 N N . SER A 1 316 ? -7.475 1.755 2.418 1.00 98.94 316 SER A N 1
ATOM 2363 C CA . SER A 1 316 ? -6.170 2.391 2.379 1.00 98.94 316 SER A CA 1
ATOM 2364 C C . SER A 1 316 ? -6.244 3.884 2.653 1.00 98.94 316 SER A C 1
ATOM 2366 O O . SER A 1 316 ? -7.192 4.553 2.251 1.00 98.94 316 SER A O 1
ATOM 2368 N N . LEU A 1 317 ? -5.214 4.416 3.312 1.00 98.75 317 LEU A N 1
ATOM 2369 C CA . LEU A 1 317 ? -4.978 5.855 3.361 1.00 98.75 317 LEU A CA 1
ATOM 2370 C C . LEU A 1 317 ? -3.966 6.240 2.277 1.00 98.75 317 LEU A C 1
ATOM 2372 O O . LEU A 1 317 ? -2.873 5.670 2.189 1.00 98.75 317 LEU A O 1
ATOM 2376 N N . GLY A 1 318 ? -4.372 7.190 1.440 1.00 97.88 318 GLY A N 1
ATOM 2377 C CA . GLY A 1 318 ? -3.561 7.825 0.408 1.00 97.88 318 GLY A CA 1
ATOM 2378 C C . GLY A 1 318 ? -3.242 9.276 0.759 1.00 97.88 318 GLY A C 1
ATOM 2379 O O . GLY A 1 318 ? -3.769 9.829 1.720 1.00 97.88 318 GLY A O 1
ATOM 2380 N N . GLU A 1 319 ? -2.406 9.902 -0.058 1.00 96.62 319 GLU A N 1
ATOM 2381 C CA . GLU A 1 319 ? -2.060 11.322 0.053 1.00 96.62 319 GLU A CA 1
ATOM 2382 C C . GLU A 1 319 ? -2.354 12.030 -1.272 1.00 96.62 319 GLU A C 1
ATOM 2384 O O . GLU A 1 319 ? -2.136 11.454 -2.347 1.00 96.62 319 GLU A O 1
ATOM 2389 N N . GLU A 1 320 ? -2.853 13.265 -1.180 1.00 95.69 320 GLU A N 1
ATOM 2390 C CA . GLU A 1 320 ? -3.118 14.147 -2.308 1.00 95.69 320 GLU A CA 1
ATOM 2391 C C . GLU A 1 320 ? -2.564 15.569 -2.165 1.00 95.69 320 GLU A C 1
ATOM 2393 O O . GLU A 1 320 ? -3.156 16.399 -1.488 1.00 95.69 320 GLU A O 1
ATOM 2398 N N . THR A 1 321 ? -1.556 15.890 -2.980 1.00 93.81 321 THR A N 1
ATOM 2399 C CA . THR A 1 321 ? -1.172 17.270 -3.310 1.00 93.81 321 THR A CA 1
ATOM 2400 C C . THR A 1 321 ? -2.102 17.887 -4.355 1.00 93.81 321 THR A C 1
ATOM 2402 O O . THR A 1 321 ? -2.514 19.041 -4.273 1.00 93.81 321 THR A O 1
ATOM 2405 N N . ARG A 1 322 ? -2.406 17.121 -5.413 1.00 89.88 322 ARG A N 1
ATOM 2406 C CA . ARG A 1 322 ? -3.257 17.560 -6.531 1.00 89.88 322 ARG A CA 1
ATOM 2407 C C . ARG A 1 322 ? -4.309 16.533 -6.871 1.00 89.88 322 ARG A C 1
ATOM 2409 O O . ARG A 1 322 ? -5.441 16.742 -6.497 1.00 89.88 322 ARG A O 1
ATOM 2416 N N . ALA A 1 323 ? -3.976 15.450 -7.563 1.00 93.06 323 ALA A N 1
ATOM 2417 C CA . ALA A 1 323 ? -4.941 14.410 -7.943 1.00 93.06 323 ALA A CA 1
ATOM 2418 C C . ALA A 1 323 ? -4.593 13.041 -7.339 1.00 93.06 323 ALA A C 1
ATOM 2420 O O . ALA A 1 323 ? -5.149 12.027 -7.751 1.00 93.06 323 ALA A O 1
ATOM 2421 N N . SER A 1 324 ? -3.665 13.010 -6.377 1.00 95.38 324 SER A N 1
ATOM 2422 C CA . SER A 1 324 ? -3.006 11.787 -5.935 1.00 95.38 324 SER A CA 1
ATOM 2423 C C . SER A 1 324 ? -3.857 10.822 -5.114 1.00 95.38 324 SER A C 1
ATOM 2425 O O . SER A 1 324 ? -3.389 9.716 -4.860 1.00 95.38 324 SER A O 1
ATOM 2427 N N . CYS A 1 325 ? -5.105 11.171 -4.788 1.00 97.25 325 CYS A N 1
ATOM 2428 C CA . CYS A 1 325 ? -6.129 10.243 -4.300 1.00 97.25 325 CYS A CA 1
ATOM 2429 C C . CYS A 1 325 ? -7.273 10.087 -5.306 1.00 97.25 325 CYS A C 1
ATOM 2431 O O . CYS A 1 325 ? -7.714 8.968 -5.561 1.00 97.25 325 CYS A O 1
ATOM 2433 N N . ARG A 1 326 ? -7.723 11.188 -5.924 1.00 97.00 326 ARG A N 1
ATOM 2434 C CA . ARG A 1 326 ? -8.820 11.176 -6.908 1.00 97.00 326 ARG A CA 1
ATOM 2435 C C . ARG A 1 326 ? -8.496 10.363 -8.160 1.00 97.00 326 ARG A C 1
ATOM 2437 O O . ARG A 1 326 ? -9.340 9.602 -8.621 1.00 97.00 326 ARG A O 1
ATOM 2444 N N . GLY A 1 327 ? -7.282 10.493 -8.690 1.00 94.94 327 GLY A N 1
ATOM 2445 C CA . GLY A 1 327 ? -6.793 9.720 -9.833 1.00 94.94 327 GLY A CA 1
ATOM 2446 C C . GLY A 1 327 ? -6.819 8.212 -9.562 1.00 94.94 327 GLY A C 1
ATOM 2447 O O . GLY A 1 327 ? -7.470 7.486 -10.316 1.00 94.94 327 GLY A O 1
ATOM 2448 N N . PRO A 1 328 ? -6.187 7.729 -8.472 1.00 95.88 328 PRO A N 1
ATOM 2449 C CA . PRO A 1 328 ? -6.278 6.329 -8.080 1.00 95.88 328 PRO A CA 1
ATOM 2450 C C . PRO A 1 328 ? -7.686 5.830 -7.804 1.00 95.88 328 PRO A C 1
ATOM 2452 O O . PRO A 1 328 ? -8.013 4.736 -8.257 1.00 95.88 328 PRO A O 1
ATOM 2455 N N . ALA A 1 329 ? -8.527 6.614 -7.132 1.00 97.69 329 ALA A N 1
ATOM 2456 C CA . ALA A 1 329 ? -9.908 6.217 -6.892 1.00 97.69 329 ALA A CA 1
ATOM 2457 C C . ALA A 1 329 ? -10.677 6.008 -8.207 1.00 97.69 329 ALA A C 1
ATOM 2459 O O . ALA A 1 329 ? -11.283 4.958 -8.413 1.00 97.69 329 ALA A O 1
ATOM 2460 N N . ASN A 1 330 ? -10.553 6.960 -9.139 1.00 95.88 330 ASN A N 1
ATOM 2461 C CA . ASN A 1 330 ? -11.204 6.910 -10.446 1.00 95.88 330 ASN A CA 1
ATOM 2462 C C . ASN A 1 330 ? -10.729 5.728 -11.307 1.00 95.88 330 ASN A C 1
ATOM 2464 O O . ASN A 1 330 ? -11.542 5.040 -11.911 1.00 95.88 330 ASN A O 1
ATOM 2468 N N . HIS A 1 331 ? -9.418 5.472 -11.370 1.00 95.31 331 HIS A N 1
ATOM 2469 C CA . HIS A 1 331 ? -8.871 4.418 -12.237 1.00 95.31 331 HIS A CA 1
ATOM 2470 C C . HIS A 1 331 ? -9.112 3.003 -11.703 1.00 95.31 331 HIS A C 1
ATOM 2472 O O . HIS A 1 331 ? -9.100 2.059 -12.489 1.00 95.31 331 HIS A O 1
ATOM 2478 N N . ASN A 1 332 ? -9.317 2.854 -10.393 1.00 97.31 332 ASN A N 1
ATOM 2479 C CA . ASN A 1 332 ? -9.474 1.551 -9.744 1.00 97.31 332 ASN A CA 1
ATOM 2480 C C . ASN A 1 332 ? -10.900 1.302 -9.240 1.00 97.31 332 ASN A C 1
ATOM 2482 O O . ASN A 1 332 ? -11.125 0.323 -8.538 1.00 97.31 332 ASN A O 1
ATOM 2486 N N . SER A 1 333 ? -11.860 2.161 -9.601 1.00 96.94 333 SER A N 1
ATOM 2487 C CA . SER A 1 333 ? -13.275 2.015 -9.243 1.00 96.94 333 SER A CA 1
ATOM 2488 C C . SER A 1 333 ? -13.500 1.805 -7.736 1.00 96.94 333 SER A C 1
ATOM 2490 O O . SER A 1 333 ? -14.266 0.932 -7.324 1.00 96.94 333 SER A O 1
ATOM 2492 N N . VAL A 1 334 ? -12.827 2.608 -6.907 1.00 98.19 334 VAL A N 1
ATOM 2493 C CA . VAL A 1 334 ? -12.987 2.592 -5.443 1.00 98.19 334 VAL A CA 1
ATOM 2494 C C . VAL A 1 334 ? -13.563 3.912 -4.942 1.00 98.19 334 VAL A C 1
ATOM 2496 O O . VAL A 1 334 ? -13.385 4.964 -5.559 1.00 98.19 334 VAL A O 1
ATOM 2499 N N . SER A 1 335 ? -14.247 3.857 -3.803 1.00 98.31 335 SER A N 1
ATOM 2500 C CA . SER A 1 335 ? -14.777 5.035 -3.124 1.00 98.31 335 SER A CA 1
ATOM 2501 C C . SER A 1 335 ? -13.646 5.858 -2.507 1.00 98.31 335 SER A C 1
ATOM 2503 O O . SER A 1 335 ? -12.621 5.324 -2.076 1.00 98.31 335 SER A O 1
ATOM 2505 N N . LEU A 1 336 ? -13.845 7.175 -2.458 1.00 98.44 336 LEU A N 1
ATOM 2506 C CA . LEU A 1 336 ? -12.909 8.121 -1.867 1.00 98.44 336 LEU A CA 1
ATOM 2507 C C . LEU A 1 336 ? -13.665 9.149 -1.035 1.00 98.44 336 LEU A C 1
ATOM 2509 O O . LEU A 1 336 ? -14.512 9.871 -1.556 1.00 98.44 336 LEU A O 1
ATOM 2513 N N . ILE A 1 337 ? -13.261 9.293 0.223 1.00 98.38 337 ILE A N 1
ATOM 2514 C CA . ILE A 1 337 ? -13.490 10.522 0.976 1.00 98.38 337 ILE A CA 1
ATOM 2515 C C . ILE A 1 337 ? -12.167 11.272 1.044 1.00 98.38 337 ILE A C 1
ATOM 2517 O O . ILE A 1 337 ? -11.163 10.754 1.533 1.00 98.38 337 ILE A O 1
ATOM 2521 N N . LEU A 1 338 ? -12.179 12.504 0.543 1.00 97.69 338 LEU A N 1
ATOM 2522 C CA . LEU A 1 338 ? -11.033 13.401 0.563 1.00 97.69 338 LEU A CA 1
ATOM 2523 C C . LEU A 1 338 ? -11.405 14.686 1.308 1.00 97.69 338 LEU A C 1
ATOM 2525 O O . LEU A 1 338 ? -11.912 15.628 0.690 1.00 97.69 338 LEU A O 1
ATOM 2529 N N . PRO A 1 339 ? -11.203 14.728 2.634 1.00 94.38 339 PRO A N 1
ATOM 2530 C CA . PRO A 1 339 ? -11.570 15.884 3.431 1.00 94.38 339 PRO A CA 1
ATOM 2531 C C . PRO A 1 339 ? -10.705 17.105 3.121 1.00 94.38 339 PRO A C 1
ATOM 2533 O O . PRO A 1 339 ? -9.676 17.051 2.441 1.00 94.38 339 PRO A O 1
ATOM 2536 N N . HIS A 1 340 ? -11.115 18.243 3.671 1.00 93.06 340 HIS A N 1
ATOM 2537 C CA . HIS A 1 340 ? -10.258 19.419 3.705 1.00 93.06 340 HIS A CA 1
ATOM 2538 C C . HIS A 1 340 ? -8.961 19.106 4.477 1.00 93.06 340 HIS A C 1
ATOM 2540 O O . HIS A 1 340 ? -9.012 18.411 5.493 1.00 93.06 340 HIS A O 1
ATOM 2546 N N . LYS A 1 341 ? -7.814 19.663 4.054 1.00 92.19 341 LYS A N 1
ATOM 2547 C CA . LYS A 1 341 ? -6.505 19.462 4.719 1.00 92.19 341 LYS A CA 1
ATOM 2548 C C . LYS A 1 341 ? -6.559 19.781 6.214 1.00 92.19 341 LYS A C 1
ATOM 2550 O O . LYS A 1 341 ? -5.987 19.076 7.031 1.00 92.19 341 LYS A O 1
ATOM 2555 N N . ALA A 1 342 ? -7.318 20.816 6.569 1.00 93.38 342 ALA A N 1
ATOM 2556 C CA . ALA A 1 342 ? -7.499 21.209 7.964 1.00 93.38 342 ALA A CA 1
ATOM 2557 C C . ALA A 1 342 ? -8.189 20.162 8.848 1.00 93.38 342 ALA A C 1
ATOM 2559 O O . ALA A 1 342 ? -8.136 20.273 10.069 1.00 93.38 342 ALA A O 1
ATOM 2560 N N . MET A 1 343 ? -8.840 19.178 8.231 1.00 93.44 343 MET A N 1
ATOM 2561 C CA . MET A 1 343 ? -9.433 18.039 8.905 1.00 93.44 343 MET A CA 1
ATOM 2562 C C . MET A 1 343 ? -8.470 16.854 8.882 1.00 93.44 343 MET A C 1
ATOM 2564 O O . MET A 1 343 ? -8.042 16.433 9.938 1.00 93.44 343 MET A O 1
ATOM 2568 N N . LEU A 1 344 ? -8.075 16.343 7.714 1.00 94.25 344 LEU A N 1
ATOM 2569 C CA . LEU A 1 344 ? -7.088 15.259 7.631 1.00 94.25 344 LEU A CA 1
ATOM 2570 C C . LEU A 1 344 ? -5.797 15.748 6.974 1.00 94.25 344 LEU A C 1
ATOM 2572 O O . LEU A 1 344 ? -5.647 15.714 5.748 1.00 94.25 344 LEU A O 1
ATOM 2576 N N . GLY A 1 345 ? -4.874 16.193 7.826 1.00 92.81 345 GLY A N 1
ATOM 2577 C CA . GLY A 1 345 ? -3.519 16.573 7.445 1.00 92.81 345 GLY A CA 1
ATOM 2578 C C . GLY A 1 345 ? -2.680 15.389 6.962 1.00 92.81 345 GLY A C 1
ATOM 2579 O O . GLY A 1 345 ? -3.130 14.237 6.952 1.00 92.81 345 GLY A O 1
ATOM 2580 N N . PHE A 1 346 ? -1.459 15.690 6.541 1.00 93.50 346 PHE A N 1
ATOM 2581 C CA . PHE A 1 346 ? -0.495 14.704 6.041 1.00 93.50 346 PHE A CA 1
ATOM 2582 C C . PHE A 1 346 ? 0.919 14.939 6.593 1.00 93.50 346 PHE A C 1
ATOM 2584 O O . PHE A 1 346 ? 1.687 13.997 6.750 1.00 93.50 346 PHE A O 1
ATOM 2591 N N . ASP A 1 347 ? 1.273 16.176 6.942 1.00 86.50 347 ASP A N 1
ATOM 2592 C CA . ASP A 1 347 ? 2.670 16.548 7.193 1.00 86.50 347 ASP A CA 1
ATOM 2593 C C . ASP A 1 347 ? 3.173 16.142 8.594 1.00 86.50 347 ASP A C 1
ATOM 2595 O O . ASP A 1 347 ? 4.360 16.259 8.898 1.00 86.50 347 ASP A O 1
ATOM 2599 N N . GLY A 1 348 ? 2.291 15.624 9.457 1.00 80.00 348 GLY A N 1
ATOM 2600 C CA . GLY A 1 348 ? 2.544 15.283 10.864 1.00 80.00 348 GLY A CA 1
ATOM 2601 C C . GLY A 1 348 ? 3.406 14.034 11.122 1.00 80.00 348 GLY A C 1
ATOM 2602 O O . GLY A 1 348 ? 3.436 13.507 12.238 1.00 80.00 348 GLY A O 1
ATOM 2603 N N . GLY A 1 349 ? 4.127 13.536 10.119 1.00 88.19 349 GLY A N 1
ATOM 2604 C CA . GLY A 1 349 ? 4.932 12.310 10.197 1.00 88.19 349 GLY A CA 1
ATOM 2605 C C . GLY A 1 349 ? 4.902 11.546 8.884 1.00 88.19 349 GLY A C 1
ATOM 2606 O O . GLY A 1 349 ? 4.389 10.429 8.827 1.00 88.19 349 GLY A O 1
ATOM 2607 N N . ALA A 1 350 ? 5.321 12.205 7.809 1.00 94.31 350 ALA A N 1
ATOM 2608 C CA . ALA A 1 350 ? 5.336 11.630 6.479 1.00 94.31 350 ALA A CA 1
ATOM 2609 C C . ALA A 1 350 ? 6.297 12.396 5.560 1.00 94.31 350 ALA A C 1
ATOM 2611 O O . ALA A 1 350 ? 6.730 13.509 5.870 1.00 94.31 350 ALA A O 1
ATOM 2612 N N . ILE A 1 351 ? 6.599 11.817 4.399 1.00 93.19 351 ILE A N 1
ATOM 2613 C CA . ILE A 1 351 ? 7.397 12.465 3.351 1.00 93.19 351 ILE A CA 1
ATOM 2614 C C . ILE A 1 351 ? 6.453 13.171 2.362 1.00 93.19 351 ILE A C 1
ATOM 2616 O O . ILE A 1 351 ? 5.828 12.519 1.525 1.00 93.19 351 ILE A O 1
ATOM 2620 N N . GLY A 1 352 ? 6.325 14.497 2.477 1.00 90.50 352 GLY A N 1
ATOM 2621 C CA . GLY A 1 352 ? 5.446 15.343 1.648 1.00 90.50 352 GLY A CA 1
ATOM 2622 C C . GLY A 1 352 ? 6.046 15.844 0.339 1.00 90.50 352 GLY A C 1
ATOM 2623 O O . GLY A 1 352 ? 7.222 15.645 0.045 1.00 90.50 352 GLY A O 1
ATOM 2624 N N . ALA A 1 353 ? 5.199 16.490 -0.459 1.00 90.62 353 ALA A N 1
ATOM 2625 C CA . ALA A 1 353 ? 5.517 17.085 -1.756 1.00 90.62 353 ALA A CA 1
ATOM 2626 C C . ALA A 1 353 ? 5.228 18.589 -1.808 1.00 90.62 353 ALA A C 1
ATOM 2628 O O . ALA A 1 353 ? 5.953 19.349 -2.456 1.00 90.62 353 ALA A O 1
ATOM 2629 N N . ASP A 1 354 ? 4.142 19.026 -1.180 1.00 91.50 354 ASP A N 1
ATOM 2630 C CA . ASP A 1 354 ? 3.784 20.425 -1.010 1.00 91.50 354 ASP A CA 1
ATOM 2631 C C . ASP A 1 354 ? 2.996 20.600 0.284 1.00 91.50 354 ASP A C 1
ATOM 2633 O O . ASP A 1 354 ? 1.781 20.391 0.336 1.00 91.50 354 ASP A O 1
ATOM 2637 N N . ILE A 1 355 ? 3.679 21.073 1.322 1.00 90.12 355 ILE A N 1
ATOM 2638 C CA . ILE A 1 355 ? 3.079 21.289 2.638 1.00 90.12 355 ILE A CA 1
ATOM 2639 C C . ILE A 1 355 ? 1.812 22.169 2.577 1.00 90.12 355 ILE A C 1
ATOM 2641 O O . ILE A 1 355 ? 0.938 22.065 3.429 1.00 90.12 355 ILE A O 1
ATOM 2645 N N . TYR A 1 356 ? 1.638 23.014 1.554 1.00 90.75 356 TYR A N 1
ATOM 2646 C CA . TYR A 1 356 ? 0.443 23.853 1.419 1.00 90.75 356 TYR A CA 1
ATOM 2647 C C . TYR A 1 356 ? -0.770 23.125 0.828 1.00 90.75 356 TYR A C 1
ATOM 2649 O O . TYR A 1 356 ? -1.892 23.619 0.943 1.00 90.75 356 TYR A O 1
ATOM 2657 N N . CYS A 1 357 ? -0.573 21.982 0.174 1.00 92.62 357 CYS A N 1
ATOM 2658 C CA . CYS A 1 357 ? -1.628 21.261 -0.539 1.00 92.62 357 CYS A CA 1
ATOM 2659 C C . CYS A 1 357 ? -1.868 19.848 -0.003 1.00 92.62 357 CYS A C 1
ATOM 2661 O O . CYS A 1 357 ? -3.011 19.393 -0.047 1.00 92.62 357 CYS A O 1
ATOM 2663 N N . ASP A 1 358 ? -0.827 19.185 0.502 1.00 94.44 358 ASP A N 1
ATOM 2664 C CA . ASP A 1 358 ? -0.852 17.767 0.861 1.00 94.44 358 ASP A CA 1
ATOM 2665 C C . ASP A 1 358 ? -1.952 17.459 1.885 1.00 94.44 358 ASP A C 1
ATOM 2667 O O . ASP A 1 358 ? -2.099 18.130 2.905 1.00 94.44 358 ASP A O 1
ATOM 2671 N N . ARG A 1 359 ? -2.769 16.447 1.622 1.00 95.81 359 ARG A N 1
ATOM 2672 C CA . ARG A 1 359 ? -3.875 16.043 2.503 1.00 95.81 359 ARG A CA 1
ATOM 2673 C C . ARG A 1 359 ? -4.119 14.554 2.392 1.00 95.81 359 ARG A C 1
ATOM 2675 O O . ARG A 1 359 ? -3.856 13.954 1.351 1.00 95.81 359 ARG A O 1
ATOM 2682 N N . THR A 1 360 ? -4.669 13.966 3.444 1.00 97.75 360 THR A N 1
ATOM 2683 C CA . THR A 1 360 ? -4.947 12.530 3.463 1.00 97.75 360 THR A CA 1
ATOM 2684 C C . THR A 1 360 ? -6.308 12.219 2.841 1.00 97.75 360 THR A C 1
ATOM 2686 O O . THR A 1 360 ? -7.310 12.867 3.144 1.00 97.75 360 THR A O 1
ATOM 2689 N N . GLY A 1 361 ? -6.348 11.196 1.987 1.00 98.25 361 GLY A N 1
ATOM 2690 C CA . GLY A 1 361 ? -7.575 10.619 1.440 1.00 98.25 361 GLY A CA 1
ATOM 2691 C C . GLY A 1 361 ? -7.819 9.205 1.962 1.00 98.25 361 GLY A C 1
ATOM 2692 O O . GLY A 1 361 ? -6.878 8.441 2.171 1.00 98.25 361 GLY A O 1
ATOM 2693 N N . ILE A 1 362 ? -9.089 8.849 2.138 1.00 98.88 362 ILE A N 1
ATOM 2694 C CA . ILE A 1 362 ? -9.530 7.524 2.584 1.00 98.88 362 ILE A CA 1
ATOM 2695 C C . ILE A 1 362 ? -10.104 6.778 1.386 1.00 98.88 362 ILE A C 1
ATOM 2697 O O . ILE A 1 362 ? -11.118 7.201 0.831 1.00 98.88 362 ILE A O 1
ATOM 2701 N N . LEU A 1 363 ? -9.482 5.662 1.016 1.00 98.88 363 LEU A N 1
ATOM 2702 C CA . LEU A 1 363 ? -9.908 4.796 -0.075 1.00 98.88 363 LEU A CA 1
ATOM 2703 C C . LEU A 1 363 ? -10.490 3.501 0.498 1.00 98.88 363 LEU A C 1
ATOM 2705 O O . LEU A 1 363 ? -9.830 2.808 1.270 1.00 98.88 363 LEU A O 1
ATOM 2709 N N . ALA A 1 364 ? -11.711 3.162 0.103 1.00 98.75 364 ALA A N 1
ATOM 2710 C CA . ALA A 1 364 ? -12.375 1.906 0.451 1.00 98.75 364 ALA A CA 1
ATOM 2711 C C . ALA A 1 364 ? -13.303 1.480 -0.696 1.00 98.75 364 ALA A C 1
ATOM 2713 O O . ALA A 1 364 ? -13.505 2.224 -1.654 1.00 98.75 364 ALA A O 1
ATOM 2714 N N . ARG A 1 365 ? -13.871 0.273 -0.637 1.00 96.50 365 ARG A N 1
ATOM 2715 C CA . ARG A 1 365 ? -14.803 -0.188 -1.684 1.00 96.50 365 ARG A CA 1
ATOM 2716 C C . ARG A 1 365 ? -16.124 0.580 -1.657 1.00 96.50 365 ARG A C 1
ATOM 2718 O O . ARG A 1 365 ? -16.657 0.909 -2.711 1.00 96.50 365 ARG A O 1
ATOM 2725 N N . SER A 1 366 ? -16.613 0.916 -0.465 1.00 96.69 366 SER A N 1
ATOM 2726 C CA . SER A 1 366 ? -17.877 1.625 -0.265 1.00 96.69 366 SER A CA 1
ATOM 2727 C C . SER A 1 366 ? -17.674 2.992 0.388 1.00 96.69 366 SER A C 1
ATOM 2729 O O . SER A 1 366 ? -16.697 3.217 1.109 1.00 96.69 366 SER A O 1
ATOM 2731 N N . LEU A 1 367 ? -18.621 3.903 0.149 1.00 96.38 367 LEU A N 1
ATOM 2732 C CA . LEU A 1 367 ? -18.654 5.198 0.822 1.00 96.38 367 LEU A CA 1
ATOM 2733 C C . LEU A 1 367 ? -18.915 5.042 2.329 1.00 96.38 367 LEU A C 1
ATOM 2735 O O . LEU A 1 367 ? -18.334 5.792 3.111 1.00 96.38 367 LEU A O 1
ATOM 2739 N N . ASP A 1 368 ? -19.702 4.038 2.731 1.00 96.69 368 ASP A N 1
ATOM 2740 C CA . ASP A 1 368 ? -19.946 3.689 4.137 1.00 96.69 368 ASP A CA 1
ATOM 2741 C C . ASP A 1 368 ? -18.645 3.360 4.869 1.00 96.69 368 ASP A C 1
ATOM 2743 O O . ASP A 1 368 ? -18.377 3.907 5.938 1.00 96.69 368 ASP A O 1
ATOM 2747 N N . ASP A 1 369 ? -17.802 2.507 4.275 1.00 98.56 369 ASP A N 1
ATOM 2748 C CA . ASP A 1 369 ? -16.511 2.153 4.863 1.00 98.56 369 ASP A CA 1
ATOM 2749 C C . ASP A 1 369 ? -15.602 3.391 4.941 1.00 98.56 369 ASP A C 1
ATOM 2751 O O . ASP A 1 369 ? -14.980 3.629 5.975 1.00 98.56 369 ASP A O 1
ATOM 2755 N N . CYS A 1 370 ? -15.560 4.233 3.896 1.00 98.75 370 CYS A N 1
ATOM 2756 C CA . CYS A 1 370 ? -14.815 5.495 3.940 1.00 98.75 370 CYS A CA 1
ATOM 2757 C C . CYS A 1 370 ? -15.295 6.417 5.077 1.00 98.75 370 CYS A C 1
ATOM 2759 O O . CYS A 1 370 ? -14.469 7.005 5.779 1.00 98.75 370 CYS A O 1
ATOM 2761 N N . ALA A 1 371 ? -16.611 6.563 5.256 1.00 98.25 371 ALA A N 1
ATOM 2762 C CA . ALA A 1 371 ? -17.201 7.440 6.263 1.00 98.25 371 ALA A CA 1
ATOM 2763 C C . ALA A 1 371 ? -16.973 6.908 7.685 1.00 98.25 371 ALA A C 1
ATOM 2765 O O . ALA A 1 371 ? -16.599 7.675 8.572 1.00 98.25 371 ALA A O 1
ATOM 2766 N N . LEU A 1 372 ? -17.090 5.592 7.881 1.00 98.44 372 LEU A N 1
ATOM 2767 C CA . LEU A 1 372 ? -16.780 4.933 9.149 1.00 98.44 372 LEU A CA 1
ATOM 2768 C C . LEU A 1 372 ? -15.303 5.110 9.537 1.00 98.44 372 LEU A C 1
ATOM 2770 O O . LEU A 1 372 ? -14.985 5.332 10.705 1.00 98.44 372 LEU A O 1
ATOM 2774 N N . ILE A 1 373 ? -14.391 5.045 8.564 1.00 98.81 373 ILE A N 1
ATOM 2775 C CA . ILE A 1 373 ? -12.964 5.305 8.796 1.00 98.81 373 ILE A CA 1
ATOM 2776 C C . ILE A 1 373 ? -12.734 6.775 9.152 1.00 98.81 373 ILE A C 1
ATOM 2778 O O . ILE A 1 373 ? -11.945 7.057 10.052 1.00 98.81 373 ILE A O 1
ATOM 2782 N N . LEU A 1 374 ? -13.420 7.713 8.489 1.00 98.31 374 LEU A N 1
ATOM 2783 C CA . LEU A 1 374 ? -13.340 9.130 8.842 1.00 98.31 374 LEU A CA 1
ATOM 2784 C C . LEU A 1 374 ? -13.755 9.341 10.303 1.00 98.31 374 LEU A C 1
ATOM 2786 O O . LEU A 1 374 ? -12.993 9.932 11.062 1.00 98.31 374 LEU A O 1
ATOM 2790 N N . ASP A 1 375 ? -14.893 8.778 10.716 1.00 97.69 375 ASP A N 1
ATOM 2791 C CA . ASP A 1 375 ? -15.349 8.802 12.109 1.00 97.69 375 ASP A CA 1
ATOM 2792 C C . ASP A 1 375 ? -14.310 8.216 13.072 1.00 97.69 375 ASP A C 1
ATOM 2794 O O . ASP A 1 375 ? -14.012 8.815 14.108 1.00 97.69 375 ASP A O 1
ATOM 2798 N N . ALA A 1 376 ? -13.702 7.084 12.712 1.00 98.19 376 ALA A N 1
ATOM 2799 C CA . ALA A 1 376 ? -12.658 6.456 13.511 1.00 98.19 376 ALA A CA 1
ATOM 2800 C C . ALA A 1 376 ? -11.376 7.303 13.600 1.00 98.19 376 ALA A C 1
ATOM 2802 O O . ALA A 1 376 ? -10.656 7.222 14.589 1.00 98.19 376 ALA A O 1
ATOM 2803 N N . LEU A 1 377 ? -11.054 8.151 12.628 1.00 97.25 377 LEU A N 1
ATOM 2804 C CA . LEU A 1 377 ? -9.865 9.009 12.714 1.00 97.25 377 LEU A CA 1
ATOM 2805 C C . LEU A 1 377 ? -10.027 10.167 13.707 1.00 97.25 377 LEU A C 1
ATOM 2807 O O . LEU A 1 377 ? -9.026 10.753 14.118 1.00 97.25 377 LEU A O 1
ATOM 2811 N N . LYS A 1 378 ? -11.255 10.465 14.142 1.00 94.81 378 LYS A N 1
ATOM 2812 C CA . LYS A 1 378 ? -11.522 11.484 15.158 1.00 94.81 378 LYS A CA 1
ATOM 2813 C C . LYS A 1 378 ? -10.980 11.036 16.519 1.00 94.81 378 LYS A C 1
ATOM 2815 O O . LYS A 1 378 ? -11.342 9.984 17.052 1.00 94.81 378 LYS A O 1
ATOM 2820 N N . ASP A 1 379 ? -10.112 11.849 17.101 1.00 93.06 379 ASP A N 1
ATOM 2821 C CA . ASP A 1 379 ? -9.729 11.753 18.503 1.00 93.06 379 ASP A CA 1
ATOM 2822 C C . ASP A 1 379 ? -10.885 12.227 19.403 1.00 93.06 379 ASP A C 1
ATOM 2824 O O . ASP A 1 379 ? -11.480 13.275 19.115 1.00 93.06 379 ASP A O 1
ATOM 2828 N N . PRO A 1 380 ? -11.205 11.523 20.502 1.00 89.25 380 PRO A N 1
ATOM 2829 C CA . PRO A 1 380 ? -12.263 11.946 21.417 1.00 89.25 380 PRO A CA 1
ATOM 2830 C C . PRO A 1 380 ? -12.026 13.321 22.062 1.00 89.25 380 PRO A C 1
ATOM 2832 O O . PRO A 1 380 ? -12.990 14.041 22.320 1.00 89.25 380 PRO A O 1
ATOM 2835 N N . GLU A 1 381 ? -10.770 13.704 22.312 1.00 90.38 381 GLU A N 1
ATOM 2836 C CA . GLU A 1 381 ? -10.426 14.945 23.021 1.00 90.38 381 GLU A CA 1
ATOM 2837 C C . GLU A 1 381 ? -10.013 16.070 22.061 1.00 90.38 381 GLU A C 1
ATOM 2839 O O . GLU A 1 381 ? -10.423 17.231 22.203 1.00 90.38 381 GLU A O 1
ATOM 2844 N N . ASN A 1 382 ? -9.208 15.721 21.060 1.00 90.81 382 ASN A N 1
ATOM 2845 C CA . ASN A 1 382 ? -8.552 16.650 20.146 1.00 90.81 382 ASN A CA 1
ATOM 2846 C C . ASN A 1 382 ? -9.252 16.751 18.783 1.00 90.81 382 ASN A C 1
ATOM 2848 O O . ASN A 1 382 ? -8.923 17.630 17.985 1.00 90.81 382 ASN A O 1
ATOM 2852 N N . GLY A 1 383 ? -10.254 15.911 18.507 1.00 92.12 383 GLY A N 1
ATOM 2853 C CA . GLY A 1 383 ? -10.885 15.845 17.194 1.00 92.12 383 GLY A CA 1
ATOM 2854 C C . GLY A 1 383 ? -9.885 15.382 16.136 1.00 92.12 383 GLY A C 1
ATOM 2855 O O . GLY A 1 383 ? -9.245 14.354 16.297 1.00 92.12 383 GLY A O 1
ATOM 2856 N N . TYR A 1 384 ? -9.736 16.134 15.049 1.00 93.62 384 TYR A N 1
ATOM 2857 C CA . TYR A 1 384 ? -8.774 15.799 13.993 1.00 93.62 384 TYR A CA 1
ATOM 2858 C C . TYR A 1 384 ? -7.463 16.599 14.065 1.00 93.62 384 TYR A C 1
ATOM 2860 O O . TYR A 1 384 ? -6.694 16.625 13.110 1.00 93.62 384 TYR A O 1
ATOM 2868 N N . TYR A 1 385 ? -7.222 17.287 15.181 1.00 92.88 385 TYR A N 1
ATOM 2869 C CA . TYR A 1 385 ? -6.017 18.085 15.367 1.00 92.88 385 TYR A CA 1
ATOM 2870 C C . TYR A 1 385 ? -4.777 17.194 15.511 1.00 92.88 385 TYR A C 1
ATOM 2872 O O . TYR A 1 385 ? -4.733 16.324 16.382 1.00 92.88 385 TYR A O 1
ATOM 2880 N N . ASP A 1 386 ? -3.754 17.465 14.702 1.00 92.94 386 ASP A N 1
ATOM 2881 C CA . ASP A 1 386 ? -2.402 16.943 14.872 1.00 92.94 386 ASP A CA 1
ATOM 2882 C C . ASP A 1 386 ? -1.466 18.095 15.263 1.00 92.94 386 ASP A C 1
ATOM 2884 O O . ASP A 1 386 ? -1.195 18.972 14.441 1.00 92.94 386 ASP A O 1
ATOM 2888 N N . PRO A 1 387 ? -0.892 18.101 16.479 1.00 91.94 387 PRO A N 1
ATOM 2889 C CA . PRO A 1 387 ? 0.049 19.145 16.881 1.00 91.94 387 PRO A CA 1
ATOM 2890 C C . PRO A 1 387 ? 1.331 19.189 16.031 1.00 91.94 387 PRO A C 1
ATOM 2892 O O . PRO A 1 387 ? 2.113 20.129 16.165 1.00 91.94 387 PRO A O 1
ATOM 2895 N N . ARG A 1 388 ? 1.579 18.177 15.190 1.00 92.50 388 ARG A N 1
ATOM 2896 C CA . ARG A 1 388 ? 2.718 18.106 14.268 1.00 92.50 388 ARG A CA 1
ATOM 2897 C C . ARG A 1 388 ? 2.412 18.684 12.887 1.00 92.50 388 ARG A C 1
ATOM 2899 O O . ARG A 1 388 ? 3.354 18.948 12.148 1.00 92.50 388 ARG A O 1
ATOM 2906 N N . ASP A 1 389 ? 1.138 18.886 12.550 1.00 93.44 389 ASP A N 1
ATOM 2907 C CA . ASP A 1 389 ? 0.704 19.460 11.276 1.00 93.44 389 ASP A CA 1
ATOM 2908 C C . ASP A 1 389 ? -0.021 20.795 11.538 1.00 93.44 389 ASP A C 1
ATOM 2910 O O . ASP A 1 389 ? -1.186 20.801 11.958 1.00 93.44 389 ASP A O 1
ATOM 2914 N N . PRO A 1 390 ? 0.631 21.946 11.270 1.00 90.88 390 PRO A N 1
ATOM 2915 C CA . PRO A 1 390 ? 0.074 23.263 11.573 1.00 90.88 390 PRO A CA 1
ATOM 2916 C C . PRO A 1 390 ? -1.198 23.585 10.777 1.00 90.88 390 PRO A C 1
ATOM 2918 O O . PRO A 1 390 ? -1.875 24.567 11.085 1.00 90.88 390 PRO A 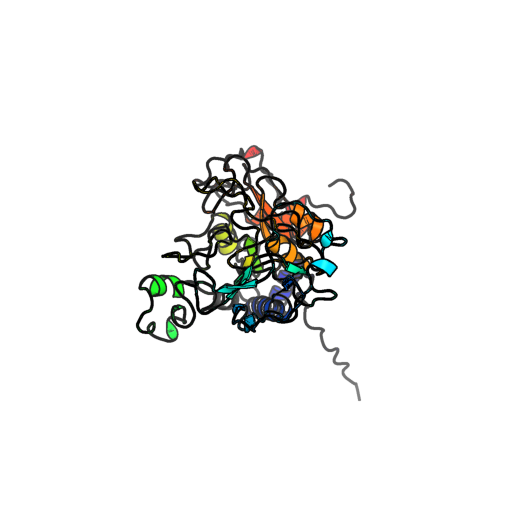O 1
ATOM 2921 N N . PHE A 1 391 ? -1.544 22.791 9.761 1.00 92.31 391 PHE A N 1
ATOM 2922 C CA . PHE A 1 391 ? -2.745 23.005 8.969 1.00 92.31 391 PHE A CA 1
ATOM 2923 C C . PHE A 1 391 ? -3.982 22.336 9.551 1.00 92.31 391 PHE A C 1
ATOM 2925 O O . PHE A 1 391 ? -5.068 22.768 9.175 1.00 92.31 391 PHE A O 1
ATOM 2932 N N . THR A 1 392 ? -3.860 21.371 10.473 1.00 93.06 392 THR A N 1
ATOM 2933 C CA . THR A 1 392 ? -4.980 20.597 11.064 1.00 93.06 392 THR A CA 1
ATOM 2934 C C . THR A 1 392 ? -5.849 21.400 12.043 1.00 93.06 392 THR A C 1
ATOM 2936 O O . THR A 1 392 ? -6.190 20.981 13.141 1.00 93.06 392 THR A O 1
ATOM 2939 N N . THR A 1 393 ? -6.235 22.605 11.651 1.00 88.38 393 THR A N 1
ATOM 2940 C CA . THR A 1 393 ? -6.852 23.624 12.504 1.00 88.38 393 THR A CA 1
ATOM 2941 C C . THR A 1 393 ? -8.355 23.757 12.269 1.00 88.38 393 THR A C 1
ATOM 2943 O O . THR A 1 393 ? -8.921 24.831 12.479 1.00 88.38 393 THR A O 1
ATOM 2946 N N . VAL A 1 394 ? -9.030 22.682 11.828 1.00 89.25 394 VAL A N 1
ATOM 2947 C CA . VAL A 1 394 ? -10.485 22.708 11.609 1.00 89.25 394 VAL A CA 1
ATOM 2948 C C . VAL A 1 394 ? -11.209 23.181 12.882 1.00 89.25 394 VAL A C 1
ATOM 2950 O O . VAL A 1 394 ? -11.046 22.578 13.948 1.00 89.25 394 VAL A O 1
ATOM 2953 N N . PRO A 1 395 ? -12.017 24.260 12.818 1.00 85.62 395 PRO A N 1
ATOM 2954 C CA . PRO A 1 395 ? -12.777 24.703 13.977 1.00 85.62 395 PRO A CA 1
ATOM 2955 C C . PRO A 1 395 ? -13.700 23.585 14.460 1.00 85.62 395 PRO A C 1
ATOM 2957 O O . PRO A 1 395 ? -14.451 23.015 13.671 1.00 85.62 395 PRO A O 1
ATOM 2960 N N . ARG A 1 396 ? -13.695 23.292 15.768 1.00 83.81 396 ARG A N 1
ATOM 2961 C CA . ARG A 1 396 ? -14.545 22.236 16.355 1.00 83.81 396 ARG A CA 1
ATOM 2962 C C . ARG A 1 396 ? -16.027 22.335 15.945 1.00 83.81 396 ARG A C 1
ATOM 2964 O O . ARG A 1 396 ? -16.592 21.291 15.641 1.00 83.81 396 ARG A O 1
ATOM 2971 N N . PRO A 1 397 ? -16.655 23.530 15.860 1.00 86.94 397 PRO A N 1
ATOM 2972 C CA . PRO A 1 397 ? -18.044 23.657 15.403 1.00 86.94 397 PRO A CA 1
ATOM 2973 C C . PRO A 1 397 ? -18.282 23.283 13.931 1.00 86.94 397 PRO A C 1
ATOM 2975 O O . PRO A 1 397 ? -19.425 23.071 13.544 1.00 86.94 397 PRO A O 1
ATOM 2978 N N . SER A 1 398 ? -17.234 23.229 13.103 1.00 87.62 398 SER A N 1
ATOM 2979 C CA . SER A 1 398 ? -17.315 22.816 11.694 1.00 87.62 398 SER A CA 1
ATOM 2980 C C . SER A 1 398 ? -17.253 21.298 11.514 1.00 87.62 398 SER A C 1
ATOM 2982 O O . SER A 1 398 ? -17.463 20.808 10.408 1.00 87.62 398 SER A O 1
ATOM 2984 N N . VAL A 1 399 ? -16.957 20.551 12.580 1.00 89.38 399 VAL A N 1
ATOM 2985 C CA . VAL A 1 399 ? -16.989 19.089 12.590 1.00 89.38 399 VAL A CA 1
ATOM 2986 C C . VAL A 1 399 ? -18.371 18.644 13.051 1.00 89.38 399 VAL A C 1
ATOM 2988 O O . VAL A 1 399 ? -18.853 19.100 14.088 1.00 89.38 399 VAL A O 1
ATOM 2991 N N . LEU A 1 400 ? -18.996 17.727 12.310 1.00 90.31 400 LEU A N 1
ATOM 2992 C CA . LEU A 1 400 ? -20.309 17.204 12.680 1.00 90.31 400 LEU A CA 1
ATOM 2993 C C . LEU A 1 400 ? -20.279 16.564 14.080 1.00 90.31 400 LEU A C 1
ATOM 2995 O O . LEU A 1 400 ? -19.316 15.897 14.483 1.00 90.31 400 LEU A O 1
ATOM 2999 N N . ALA A 1 401 ? -21.351 16.813 14.836 1.00 89.50 401 ALA A N 1
ATOM 3000 C CA . ALA A 1 401 ? -21.557 16.218 16.154 1.00 89.50 401 ALA A CA 1
ATOM 3001 C C . ALA A 1 401 ? -22.024 14.758 16.055 1.00 89.50 401 ALA A C 1
ATOM 3003 O O . ALA A 1 401 ? -21.776 13.976 16.969 1.00 89.50 401 ALA A O 1
ATOM 3004 N N . THR A 1 402 ? -22.679 14.400 14.949 1.00 93.88 402 THR A N 1
ATOM 3005 C CA . THR A 1 402 ? -23.068 13.029 14.616 1.00 93.88 402 THR A CA 1
ATOM 3006 C C . THR A 1 402 ? -22.017 12.361 13.722 1.00 93.88 402 THR A C 1
ATOM 3008 O O . THR A 1 402 ? -21.271 13.072 13.041 1.00 93.88 402 THR A O 1
ATOM 3011 N N . PRO A 1 403 ? -21.937 11.017 13.723 1.00 94.50 403 PRO A N 1
ATOM 3012 C CA . PRO A 1 403 ? -21.020 10.278 12.857 1.00 94.50 403 PRO A CA 1
ATOM 3013 C C . PRO A 1 403 ? -21.250 10.587 11.371 1.00 94.50 403 PRO A C 1
ATOM 3015 O O . PRO A 1 403 ? -22.393 10.638 10.922 1.00 94.50 403 PRO A O 1
ATOM 3018 N N . TYR A 1 404 ? -20.188 10.758 10.587 1.00 95.56 404 TYR A N 1
ATOM 3019 C CA . TYR A 1 404 ? -20.259 10.932 9.135 1.00 95.56 404 TYR A CA 1
ATOM 3020 C C . TYR A 1 404 ? -20.968 9.759 8.458 1.00 95.56 404 TYR A C 1
ATOM 3022 O O . TYR A 1 404 ? -21.760 9.983 7.544 1.00 95.56 404 TYR A O 1
ATOM 3030 N N . VAL A 1 405 ? -20.756 8.529 8.939 1.00 95.06 405 VAL A N 1
ATOM 3031 C CA . VAL A 1 405 ? -21.416 7.336 8.388 1.00 95.06 405 VAL A CA 1
ATOM 3032 C C . VAL A 1 405 ? -22.947 7.403 8.485 1.00 95.06 405 VAL A C 1
ATOM 3034 O O . VAL A 1 405 ? -23.627 6.851 7.630 1.00 95.06 405 VAL A O 1
ATOM 3037 N N . SER A 1 406 ? -23.521 8.138 9.453 1.00 94.19 406 SER A N 1
ATOM 3038 C CA . SER A 1 406 ? -24.985 8.283 9.558 1.00 94.19 406 SER A CA 1
ATOM 3039 C C . SER A 1 406 ? -25.604 9.205 8.503 1.00 94.19 406 SER A C 1
ATOM 3041 O O . SER A 1 406 ? -26.824 9.291 8.431 1.00 94.19 406 SER A O 1
ATOM 3043 N N . HIS A 1 407 ? -24.779 9.914 7.726 1.00 92.88 407 HIS A N 1
ATOM 3044 C CA . HIS A 1 407 ? -25.216 10.802 6.639 1.00 92.88 407 HIS A CA 1
ATOM 3045 C C . HIS A 1 407 ? -25.011 10.183 5.254 1.00 92.88 407 HIS A C 1
ATOM 3047 O O . HIS A 1 407 ? -25.246 10.848 4.246 1.00 92.88 407 HIS A O 1
ATOM 3053 N N . VAL A 1 408 ? -24.534 8.937 5.177 1.00 91.62 408 VAL A N 1
ATOM 3054 C CA . VAL A 1 408 ? -24.455 8.229 3.900 1.00 91.62 408 VAL A CA 1
ATOM 3055 C C . VAL A 1 408 ? -25.850 7.717 3.547 1.00 91.62 408 VAL A C 1
ATOM 3057 O O . VAL A 1 408 ? -26.484 7.019 4.335 1.00 91.62 408 VAL A O 1
ATOM 3060 N N . ALA A 1 409 ? -26.336 8.092 2.364 1.00 84.12 409 ALA A N 1
ATOM 3061 C CA . ALA A 1 409 ? -27.627 7.666 1.839 1.00 84.12 409 ALA A CA 1
ATOM 3062 C C . ALA A 1 409 ? -27.432 6.734 0.636 1.00 84.12 409 ALA A C 1
ATOM 3064 O O . ALA A 1 409 ? -26.663 7.032 -0.283 1.00 84.12 409 ALA A O 1
ATOM 3065 N N . GLU A 1 410 ? -28.152 5.613 0.622 1.00 71.25 410 GLU A N 1
ATOM 3066 C CA . GLU A 1 410 ? -28.244 4.746 -0.553 1.00 71.25 410 GLU A CA 1
ATOM 3067 C C . GLU A 1 410 ? -29.247 5.320 -1.573 1.00 71.25 410 GLU A C 1
ATOM 3069 O O . GLU A 1 410 ? -30.237 5.951 -1.212 1.00 71.25 410 GLU A O 1
ATOM 3074 N N . GLY A 1 411 ? -29.014 5.087 -2.869 1.00 63.69 411 GLY A N 1
ATOM 3075 C CA . GLY A 1 411 ? -30.012 5.348 -3.919 1.00 63.69 411 GLY A CA 1
ATOM 3076 C C . GLY A 1 411 ? -30.087 6.777 -4.472 1.00 63.69 411 GLY A C 1
ATOM 3077 O O . GLY A 1 411 ? -30.853 7.008 -5.402 1.00 63.69 411 GLY A O 1
ATOM 3078 N N . GLY A 1 412 ? -29.277 7.720 -3.979 1.00 51.72 412 GLY A N 1
ATOM 3079 C CA . GLY A 1 412 ? -29.285 9.108 -4.466 1.00 51.72 412 GLY A CA 1
ATOM 3080 C C . GLY A 1 412 ? -30.491 9.935 -4.003 1.00 51.72 412 GLY A C 1
ATOM 3081 O O . GLY A 1 412 ? -30.660 11.066 -4.460 1.00 51.72 412 GLY A O 1
ATOM 3082 N N . ASP A 1 413 ? -31.300 9.396 -3.090 1.00 47.84 413 ASP A N 1
ATOM 3083 C CA . ASP A 1 413 ? -32.274 10.180 -2.340 1.00 47.84 413 ASP A CA 1
ATOM 3084 C C . ASP A 1 413 ? -31.531 11.132 -1.390 1.00 47.84 413 ASP A C 1
ATOM 3086 O O . ASP A 1 413 ? -30.455 10.815 -0.877 1.00 47.84 413 ASP A O 1
ATOM 3090 N N . ALA A 1 414 ? -32.071 12.337 -1.196 1.00 49.75 414 ALA A N 1
ATOM 3091 C CA . ALA A 1 414 ? -31.450 13.334 -0.331 1.00 49.75 414 ALA A CA 1
ATOM 3092 C C . ALA A 1 414 ? -31.405 12.818 1.120 1.00 49.75 414 ALA A C 1
ATOM 3094 O O . ALA A 1 414 ? -32.459 12.574 1.712 1.00 49.75 414 ALA A O 1
ATOM 3095 N N . GLY A 1 415 ? -30.187 12.643 1.644 1.00 47.28 415 GLY A N 1
ATOM 3096 C CA . GLY A 1 415 ? -29.909 12.335 3.051 1.00 47.28 415 GLY A CA 1
ATOM 3097 C C . GLY A 1 415 ? -30.124 13.516 3.986 1.00 47.28 415 GLY A C 1
ATOM 3098 O O . GLY A 1 415 ? -30.016 14.677 3.517 1.00 47.28 415 GLY A O 1
#

Secondary structure (DSSP, 8-state):
---------PPP--TT--HHHHHHHHHHTS--HHHHHHHHHHHHHHH-S--EEEEESS-PPPPP-EEEEETTEEEEPP---EEHHHHSTTGGG--SSPB---EEEE-SS-TTSEEEES-EEEPTT-S----EEEESSTTTS-STT-GGGG--GGG-SPPTT--TTHHHHTTS--HHHHHHHHHHHHTT---TTT-TTTT-EEEEETTB--TTS--STT--S--S--S-SS--HHHHHHHHTT-EEEEEEP-SGGGG-----SS-SS-SSB---SSTT--BTTTB--EETTEEEEES-SSS-HHHHHHHHTTS-SEEEEEESSSTTHHHHHHTT-EEE---TTTS-S-TTB--S-TTT-EEEEEESSHHHHHHHHHHH-BTTTBT--TT-TT----GGGS-SS-GGGG--STT---

Sequence (415 aa):
MTGKNTATKTRFSLHEASIAKMQAAIRAGEITCVEIVQYYIDRAKAFNGVASRLVTEDGAPVAAAPGAIRAGSVLEFPNETVAASDFLPDLDLYRGKPLEFGRMEPTASDPGVAQQYGMITGIADGSQVNALATLNIRGERSVTCRGDFDRHPDDGPLPEGAPAVCEKFRRQPDALERAAQLDAEFGRNPDLEKMPMYGVVFSFKDPFDTKDMRSTGAGDAAYDMDFPARDHLLVEQLRAKGAIIFAKAVCTEYNGRAGDPGGRHEPDKVLPSTLGYQRSSWAGNPANPYDTQRAASLGSSSGSGVSVSANLVMASLGEETRASCRGPANHNSVSLILPHKAMLGFDGGAIGADIYCDRTGILARSLDDCALILDALKDPENGYYDPRDPFTTVPRPSVLATPYVSHVAEGGDAG